Protein AF-A0A813B700-F1 (afdb_monomer_lite)

Foldseek 3Di:
DPAQDEDEDAPVCVVVVVVVLVVVLVVCVVVPHDSSSYHYPPDNDPVVVLVVLEVQVPDQEDEDDDALVVVVCSVVRHPHHYFDFRALAEEEEEFPAFDQVLVLVQLCCLCPVFPQDSLRHQEYEYEPNCCLPRVLVNVVSLVVSVAAAAEDPVNCVNDVSHHHDDPVSLQDRPSHSYHYYYYDNGLVRVLVSCVVRPSLAEYEYGHPPPVSQVVQVVRRRHLYYYYSHHSVCQACVSVVLVHFPHAGRDPPQDHGTHHPVSVDDDDDDDDDFCQQVVCCCVLQVDQAAEAAQEQDAPVDDPPLDDHSVVVQVVVCVRQPDPRYHYDPVCVVPPDRAPLVVLVVCCVVDPPFQDEAEDELVCLQVLVVGPPSLSNLQRHEYEYEYAPVRHPVSCVHPNVVVCVVQEDESNCSNCRSVDHGNHYYYDHGDHDNDDPVVVSVPDDDDDDPVVVVLVCLLVVPVQPDDDPDDGPDQDWADWDKFQCVVVDPQARIEIETEDQDLVSLLVSQVSSQVSCVVVVHDGWDKPDNVPSQWMWTCPGNYIYIYHHPVVCVVVVVCVVRPDDDPDDDDDDPDDDD

Organism: NCBI:txid1628268

Secondary structure (DSSP, 8-state):
----EE----GGGHHHHHHHHHHHHHHHHHTT--GGGEE--S---THHHHHHTT-TTT-S-B---S-HHHHHHHHHH-SS-B---S---EEEEE-TT--HHHHHHHHHHHHHS-SSSTTSEEEEEEETTTHHHHHHHHHHHHHHTT-EEEE-HHHHHH-TTSEEPPGGGGG----SSEEEEEEESSHHHHHHHHHHH--SSEEEEE-S-HHHHHHHHHH--SSEEEESS-GGG-STTTTT-S--SEEE--SSS--EEE-TTTT---------SSHHHHHHHHHHT-S-EEEE--S--TTS-STTPPPHHHHHHHHHHHT-STTEEEE-GGGGSS---HHHHHHHHHHHTTT---EEEEEHHHHHHGGGSTTHHHHHHHSEEEEE--TT-SSGGGGSHHHHHTGGGBPPGGGGGGTTTSPSS-EEEE--PPP---HHHHHHT------HHHHHHHHHHH-GGG---TTSPSPTT--EEEEEEE-TTT-SS-SEEEEEE-SSHHHHHHHHHHHHHHHHHTT--PPEEE-TTT-SEEEEEETTEEEEEE-HHHHHHH-HHHHHSPPPTT----------

InterPro domains:
  IPR000965 GPR domain [cd07079] (1-273)
  IPR004394 Protein Iojap/ribosomal silencing factor RsfS [MF_01477] (458-561)
  IPR004394 Protein Iojap/ribosomal silencing factor RsfS [TIGR00090] (474-560)
  IPR004821 Cytidyltransferase-like domain [PF01467] (278-440)
  IPR014729 Rossmann-like alpha/beta/alpha sandwich fold [G3DSA:3.40.50.620] (272-463)
  IPR015590 Aldehyde dehydrogenase domain [PF00171] (1-138)
  IPR015590 Aldehyde dehydrogenase domain [PF00171] (170-240)
  IPR016161 Aldehyde/histidinol dehydrogenase [SSF53720] (1-276)
  IPR016162 Aldehyde dehydrogenase, N-terminal [G3DSA:3.40.605.10] (1-92)
  IPR016163 Aldehyde dehydrogenase, C-terminal [G3DSA:3.40.309.10] (93-239)
  IPR020593 Gamma-glutamyl phosphate reductase GPR, conserved site [PS01223] (184-205)
  IPR043519 Nucleotidyltransferase superfamily [G3DSA:3.30.460.10] (464-564)
  IPR043519 Nucleotidyltransferase superfamily [SSF81301] (474-564)

pLDDT: mean 84.35, std 17.22, range [26.53, 98.94]

Radius of gyration: 36.02 Å; chains: 1; bounding box: 77×73×97 Å

Structure (mmCIF, N/CA/C/O backbone):
data_AF-A0A813B700-F1
#
_entry.id   AF-A0A813B700-F1
#
loop_
_atom_site.group_PDB
_atom_site.id
_atom_site.type_symbol
_atom_site.label_atom_id
_atom_site.label_alt_id
_atom_site.label_comp_id
_atom_site.label_asym_id
_atom_site.label_entity_id
_atom_site.label_seq_id
_atom_site.pdbx_PDB_ins_code
_atom_site.Cartn_x
_atom_site.Cartn_y
_atom_site.Cartn_z
_atom_site.occupancy
_atom_site.B_iso_or_equiv
_atom_site.auth_seq_id
_atom_site.auth_comp_id
_atom_site.auth_asym_id
_atom_site.auth_atom_id
_atom_site.pdbx_PDB_model_num
ATOM 1 N N . ALA A 1 1 ? 13.118 1.250 1.474 1.00 88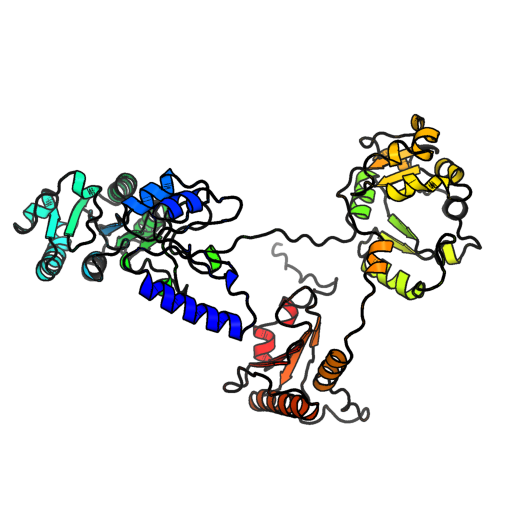.44 1 ALA A N 1
ATOM 2 C CA . ALA A 1 1 ? 12.387 1.562 0.228 1.00 88.44 1 ALA A CA 1
ATOM 3 C C . ALA A 1 1 ? 13.259 2.180 -0.878 1.00 88.44 1 ALA A C 1
ATOM 5 O O . ALA A 1 1 ? 12.871 2.088 -2.031 1.00 88.44 1 ALA A O 1
ATOM 6 N N . GLY A 1 2 ? 14.438 2.759 -0.584 1.00 91.56 2 GLY A N 1
ATOM 7 C CA . GLY A 1 2 ? 15.312 3.333 -1.626 1.00 91.56 2 GLY A CA 1
ATOM 8 C C . GLY A 1 2 ? 14.934 4.756 -2.059 1.00 91.56 2 GLY A C 1
ATOM 9 O O . GLY A 1 2 ? 15.331 5.186 -3.137 1.00 91.56 2 GLY A O 1
ATOM 10 N N . ASN A 1 3 ? 14.176 5.470 -1.224 1.00 95.44 3 ASN A N 1
ATOM 11 C CA . ASN A 1 3 ? 13.720 6.834 -1.480 1.00 95.44 3 ASN A CA 1
ATOM 12 C C . ASN A 1 3 ? 14.663 7.854 -0.834 1.00 95.44 3 ASN A C 1
ATOM 14 O O . ASN A 1 3 ? 15.160 7.621 0.270 1.00 95.44 3 ASN A O 1
ATOM 18 N N . ALA A 1 4 ? 14.849 8.999 -1.488 1.00 96.75 4 ALA A N 1
ATOM 19 C CA . ALA A 1 4 ? 15.316 10.201 -0.806 1.00 96.75 4 ALA A CA 1
ATOM 20 C C . ALA A 1 4 ? 14.161 10.807 0.010 1.00 96.75 4 ALA A C 1
ATOM 22 O O . ALA A 1 4 ? 12.994 10.618 -0.337 1.00 96.75 4 ALA A O 1
ATOM 23 N N . ALA A 1 5 ? 14.469 11.537 1.081 1.00 96.44 5 ALA A N 1
ATOM 24 C CA . ALA A 1 5 ? 13.456 12.157 1.929 1.00 96.44 5 ALA A CA 1
ATOM 25 C C . ALA A 1 5 ? 13.793 13.611 2.266 1.00 96.44 5 ALA A C 1
ATOM 27 O O . ALA A 1 5 ? 14.933 13.945 2.593 1.00 96.44 5 ALA A O 1
ATOM 28 N N . ILE A 1 6 ? 12.763 14.461 2.246 1.00 95.69 6 ILE A N 1
ATOM 29 C CA . ILE A 1 6 ? 12.810 15.812 2.805 1.00 95.69 6 ILE A CA 1
ATOM 30 C C . ILE A 1 6 ? 12.019 15.810 4.115 1.00 95.69 6 ILE A C 1
ATOM 32 O O . ILE A 1 6 ? 10.801 15.652 4.126 1.00 95.69 6 ILE A O 1
ATOM 36 N N . LEU A 1 7 ? 12.721 15.985 5.230 1.00 94.56 7 LEU A N 1
ATOM 37 C CA . LEU A 1 7 ? 12.187 15.919 6.583 1.00 94.56 7 LEU A CA 1
ATOM 38 C C . LEU A 1 7 ? 11.859 17.329 7.076 1.00 94.56 7 LEU A C 1
ATOM 40 O O . LEU A 1 7 ? 12.749 18.098 7.441 1.00 94.56 7 LEU A O 1
ATOM 44 N N . ARG A 1 8 ? 10.572 17.683 7.108 1.00 92.00 8 ARG A N 1
ATOM 45 C CA . ARG A 1 8 ? 10.095 18.947 7.685 1.00 92.00 8 ARG A CA 1
ATOM 46 C C . ARG A 1 8 ? 9.437 18.676 9.039 1.00 92.00 8 ARG A C 1
ATOM 48 O O . ARG A 1 8 ? 8.251 18.369 9.104 1.00 92.00 8 ARG A O 1
ATOM 55 N N . GLY A 1 9 ? 10.210 18.833 10.113 1.00 89.81 9 GLY A N 1
ATOM 56 C CA . GLY A 1 9 ? 9.714 18.794 11.494 1.00 89.81 9 GLY A CA 1
ATOM 57 C C . GLY A 1 9 ? 9.039 20.099 11.935 1.00 89.81 9 GLY A C 1
ATOM 58 O O . GLY A 1 9 ? 9.091 21.116 11.236 1.00 89.81 9 GLY A O 1
ATOM 59 N N . GLY A 1 10 ? 8.394 20.074 13.101 1.00 88.88 10 GLY A N 1
ATOM 60 C CA . GLY A 1 10 ? 7.894 21.282 13.752 1.00 88.88 10 GLY A CA 1
ATOM 61 C C . GLY A 1 10 ? 9.016 22.121 14.371 1.00 88.88 10 GLY A C 1
ATOM 62 O O . GLY A 1 10 ? 10.157 21.678 14.519 1.00 88.88 10 GLY A O 1
ATOM 63 N N . SER A 1 11 ? 8.706 23.374 14.700 1.00 87.69 11 SER A N 1
ATOM 64 C CA . SER A 1 11 ? 9.679 24.309 15.283 1.00 87.69 11 SER A CA 1
ATOM 65 C C . SER A 1 11 ? 10.146 23.867 16.672 1.00 87.69 11 SER A C 1
ATOM 67 O O . SER A 1 11 ? 11.300 24.070 17.031 1.00 87.69 11 SER A O 1
ATOM 69 N N . GLU A 1 12 ? 9.263 23.218 17.426 1.00 90.19 12 GLU A N 1
ATOM 70 C CA . GLU A 1 12 ? 9.504 22.686 18.765 1.00 90.19 12 GLU A CA 1
ATOM 71 C C . GLU A 1 12 ? 10.537 21.551 18.792 1.00 90.19 12 GLU A C 1
ATOM 73 O O . GLU A 1 12 ? 11.237 21.381 19.786 1.00 90.19 12 GLU A O 1
ATOM 78 N N . SER A 1 13 ? 10.690 20.809 17.689 1.00 90.25 13 SER A N 1
ATOM 79 C CA . SER A 1 13 ? 11.643 19.700 17.564 1.00 90.25 13 SER A CA 1
ATOM 80 C C . SER A 1 13 ? 12.848 20.034 16.680 1.00 90.25 13 SER A C 1
ATOM 82 O O . SER A 1 13 ? 13.604 19.135 16.303 1.00 90.25 13 SER A O 1
ATOM 84 N N . PHE A 1 14 ? 13.059 21.315 16.348 1.00 87.38 14 PHE A N 1
ATOM 85 C CA . PHE A 1 14 ? 14.067 21.746 15.375 1.00 87.38 14 PHE A CA 1
ATOM 86 C C . PHE A 1 14 ? 15.490 21.298 15.734 1.00 87.38 14 PHE A C 1
ATOM 88 O O . PHE A 1 14 ? 16.200 20.780 14.870 1.00 87.38 14 PHE A O 1
ATOM 95 N N . HIS A 1 15 ? 15.903 21.475 16.993 1.00 90.62 15 HIS A N 1
ATOM 96 C CA . HIS A 1 15 ? 17.247 21.107 17.453 1.00 90.62 15 HIS A CA 1
ATOM 97 C C . HIS A 1 15 ? 17.433 19.588 17.518 1.00 90.62 15 HIS A C 1
ATOM 99 O O . HIS A 1 15 ? 18.406 19.071 16.974 1.00 90.62 15 HIS A O 1
ATOM 105 N N . SER A 1 16 ? 16.472 18.869 18.105 1.00 94.75 16 SER A N 1
ATOM 106 C CA . SER A 1 16 ? 16.509 17.406 18.214 1.00 94.75 16 SER A CA 1
ATOM 107 C C . SER A 1 16 ? 16.535 16.735 16.840 1.00 94.75 16 SER A C 1
ATOM 109 O O . SER A 1 16 ? 17.376 15.880 16.582 1.00 94.75 16 SER A O 1
ATOM 111 N N . SER A 1 17 ? 15.665 17.172 15.926 1.00 92.44 17 SER A N 1
ATOM 112 C CA . SER A 1 17 ? 15.611 16.646 14.556 1.00 92.44 17 SER A CA 1
ATOM 113 C C . SER A 1 17 ? 16.893 16.949 13.778 1.00 92.44 17 SER A C 1
ATOM 115 O O . SER A 1 17 ? 17.328 16.123 12.983 1.00 92.44 17 SER A O 1
ATOM 117 N N . GLY A 1 18 ? 17.510 18.113 14.016 1.00 91.88 18 GLY A N 1
ATOM 118 C CA . GLY A 1 18 ? 18.811 18.462 13.443 1.00 91.88 18 GLY A CA 1
ATOM 119 C C . GLY A 1 18 ? 19.915 17.512 13.905 1.00 91.88 18 GLY A C 1
ATOM 120 O O . GLY A 1 18 ? 20.585 16.915 13.073 1.00 91.88 18 GLY A O 1
ATOM 121 N N . ALA A 1 19 ? 20.034 17.283 15.215 1.00 95.38 19 ALA A N 1
ATOM 122 C CA . ALA A 1 19 ? 21.036 16.369 15.765 1.00 95.38 19 ALA A CA 1
ATOM 123 C C . ALA A 1 19 ? 20.861 14.919 15.268 1.00 95.38 19 ALA A C 1
ATOM 125 O O . ALA A 1 19 ? 21.845 14.227 15.003 1.00 95.38 19 ALA A O 1
ATOM 126 N N . ILE A 1 20 ? 19.612 14.461 15.113 1.00 96.25 20 ILE A N 1
ATOM 127 C CA . ILE A 1 20 ? 19.309 13.146 14.531 1.00 96.25 20 ILE A CA 1
ATOM 128 C C . ILE A 1 20 ? 19.731 13.100 13.059 1.00 96.25 20 ILE A C 1
ATOM 130 O O . ILE A 1 20 ? 20.364 12.132 12.643 1.00 96.25 20 ILE A O 1
ATOM 134 N N . LEU A 1 21 ? 19.423 14.139 12.276 1.00 95.81 21 LEU A N 1
ATOM 135 C CA . LEU A 1 21 ? 19.822 14.214 10.871 1.00 95.81 21 LEU A CA 1
ATOM 136 C C . LEU A 1 21 ? 21.348 14.181 10.712 1.00 95.81 21 LEU A C 1
ATOM 138 O O . LEU A 1 21 ? 21.843 13.408 9.897 1.00 95.81 21 LEU A O 1
ATOM 142 N N . ASP A 1 22 ? 22.087 14.919 11.542 1.00 95.81 22 ASP A N 1
ATOM 143 C CA . ASP A 1 22 ? 23.555 14.914 11.530 1.00 95.81 22 ASP A CA 1
ATOM 144 C C . ASP A 1 22 ? 24.121 13.511 11.822 1.00 95.81 22 ASP A C 1
ATOM 146 O O . ASP A 1 22 ? 25.111 13.081 11.224 1.00 95.81 22 ASP A O 1
ATOM 150 N N . ALA A 1 23 ? 23.497 12.763 12.739 1.00 97.56 23 ALA A N 1
ATOM 151 C CA . ALA A 1 23 ? 23.875 11.379 13.019 1.00 97.56 23 ALA A CA 1
ATOM 152 C C . ALA A 1 23 ? 23.571 10.446 11.834 1.00 97.56 23 ALA A C 1
ATOM 154 O O . ALA A 1 23 ? 24.395 9.595 11.494 1.00 97.56 23 ALA A O 1
ATOM 155 N N . LEU A 1 24 ? 22.424 10.630 11.172 1.00 97.44 24 LEU A N 1
ATOM 156 C CA . LEU A 1 24 ? 22.057 9.875 9.972 1.00 97.44 24 LEU A CA 1
ATOM 157 C C . LEU A 1 24 ? 23.016 10.162 8.808 1.00 97.44 24 LEU A C 1
ATOM 159 O O . LEU A 1 24 ? 23.445 9.226 8.137 1.00 97.44 24 LEU A O 1
ATOM 163 N N . HIS A 1 25 ? 23.416 11.420 8.602 1.00 97.69 25 HIS A N 1
ATOM 164 C CA . HIS A 1 25 ? 24.399 11.809 7.583 1.00 97.69 25 HIS A CA 1
ATOM 165 C C . HIS A 1 25 ? 25.757 11.142 7.791 1.00 97.69 25 HIS A C 1
ATOM 167 O O . HIS A 1 25 ? 26.323 10.620 6.833 1.00 97.69 25 HIS A O 1
ATOM 173 N N . LYS A 1 26 ? 26.241 11.043 9.037 1.00 97.62 26 LYS A N 1
ATOM 174 C CA . LYS A 1 26 ? 27.459 10.268 9.348 1.00 97.62 26 LYS A CA 1
ATOM 175 C C . LYS A 1 26 ? 27.325 8.801 8.931 1.00 97.62 26 LYS A C 1
ATOM 177 O O . LYS A 1 26 ? 28.268 8.235 8.381 1.00 97.62 26 LYS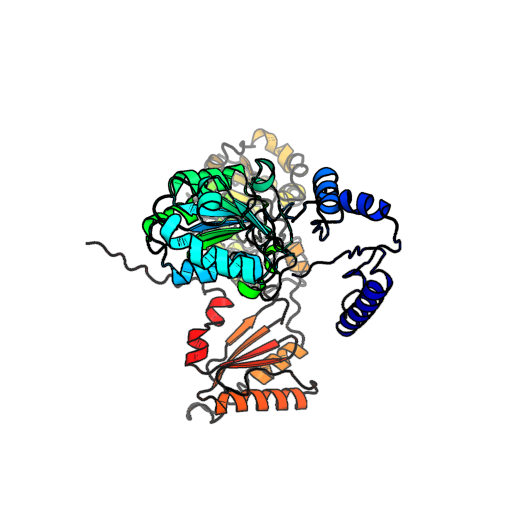 A O 1
ATOM 182 N N . GLY A 1 27 ? 26.157 8.200 9.167 1.00 97.31 27 GLY A N 1
ATOM 183 C CA . GLY A 1 27 ? 25.850 6.838 8.728 1.00 97.31 27 GLY A CA 1
ATOM 184 C C . GLY A 1 27 ? 25.865 6.689 7.204 1.00 97.31 27 GLY A C 1
ATOM 185 O O . GLY A 1 27 ? 26.484 5.758 6.696 1.00 97.31 27 GLY A O 1
ATOM 186 N N . LEU A 1 28 ? 25.248 7.626 6.472 1.00 96.38 28 LEU A N 1
ATOM 187 C CA . LEU A 1 28 ? 25.259 7.645 5.002 1.00 96.38 28 LEU A CA 1
ATOM 188 C C . LEU A 1 28 ? 26.681 7.776 4.443 1.00 96.38 28 LEU A C 1
ATOM 190 O O . LEU A 1 28 ? 27.064 7.012 3.556 1.00 96.38 28 LEU A O 1
ATOM 194 N N . ALA A 1 29 ? 27.481 8.689 4.999 1.00 96.75 29 ALA A N 1
ATOM 195 C CA . ALA A 1 29 ? 28.862 8.906 4.582 1.00 96.75 29 ALA A CA 1
ATOM 196 C C . ALA A 1 29 ? 29.730 7.650 4.777 1.00 96.75 29 ALA A C 1
ATOM 198 O O . ALA A 1 29 ? 30.531 7.317 3.905 1.00 96.75 29 ALA A O 1
ATOM 199 N N . ALA A 1 30 ? 29.532 6.910 5.875 1.00 97.50 30 ALA A N 1
ATOM 200 C CA . ALA A 1 30 ? 30.276 5.683 6.165 1.00 97.50 30 ALA A CA 1
ATOM 201 C C . ALA A 1 30 ? 30.061 4.567 5.123 1.00 97.50 30 ALA A C 1
ATOM 203 O O . ALA A 1 30 ? 30.929 3.712 4.959 1.00 97.50 30 ALA A O 1
ATOM 204 N N . VAL A 1 31 ? 28.933 4.588 4.405 1.00 96.25 31 VAL A N 1
ATOM 205 C CA . VAL A 1 31 ? 28.602 3.628 3.336 1.00 96.25 31 VAL A CA 1
ATOM 206 C C . VAL A 1 31 ? 28.669 4.244 1.932 1.00 96.25 31 VAL A C 1
ATOM 208 O O . VAL A 1 31 ? 28.225 3.631 0.964 1.00 96.25 31 VAL A O 1
ATOM 211 N N . GLY A 1 32 ? 29.220 5.457 1.801 1.00 95.75 32 GLY A N 1
ATOM 212 C CA . GLY A 1 32 ? 29.402 6.136 0.515 1.00 95.75 32 GLY A CA 1
ATOM 213 C C . GLY A 1 32 ? 28.110 6.640 -0.139 1.00 95.75 32 GLY A C 1
ATOM 214 O O . GLY A 1 32 ? 28.092 6.860 -1.351 1.00 95.75 32 GLY A O 1
ATOM 215 N N . LEU A 1 33 ? 27.029 6.823 0.627 1.00 95.38 33 LEU A N 1
ATOM 216 C CA . LEU A 1 33 ? 25.785 7.406 0.126 1.00 95.38 33 LEU A CA 1
ATOM 217 C C . LEU A 1 33 ? 25.801 8.941 0.238 1.00 95.38 33 LEU A C 1
ATOM 219 O O . LEU A 1 33 ? 26.324 9.475 1.218 1.00 95.38 33 LEU A O 1
ATOM 223 N N . PRO A 1 34 ? 25.205 9.671 -0.726 1.00 95.75 34 PRO A N 1
ATOM 224 C CA . PRO A 1 34 ? 25.116 11.126 -0.654 1.00 95.75 34 PRO A CA 1
ATOM 225 C C . PRO A 1 34 ? 24.305 11.600 0.557 1.00 95.75 34 PRO A C 1
ATOM 227 O O . PRO A 1 34 ? 23.195 11.124 0.792 1.00 95.75 34 PRO A O 1
ATOM 230 N N . GLU A 1 35 ? 24.789 12.621 1.267 1.00 93.88 35 GLU A N 1
ATOM 231 C CA . GLU A 1 35 ? 24.026 13.276 2.346 1.00 93.88 35 GLU A CA 1
ATOM 232 C C . GLU A 1 35 ? 22.690 13.846 1.842 1.00 93.88 35 GLU A C 1
ATOM 234 O O . GLU A 1 35 ? 21.697 13.864 2.566 1.00 93.88 35 GLU A O 1
ATOM 239 N N . THR A 1 36 ? 22.626 14.223 0.559 1.00 95.06 36 THR A N 1
ATOM 240 C CA . THR A 1 36 ? 21.415 14.720 -0.112 1.00 95.06 36 THR A CA 1
ATOM 241 C C . THR A 1 36 ? 20.280 13.695 -0.200 1.00 95.06 36 THR A C 1
ATOM 243 O O . THR A 1 36 ? 19.157 14.074 -0.540 1.00 95.06 36 THR A O 1
ATOM 246 N N . CYS A 1 37 ? 20.519 12.423 0.144 1.00 95.88 37 CYS A N 1
ATOM 247 C CA . CYS A 1 37 ? 19.457 11.435 0.334 1.00 95.88 37 CYS A CA 1
ATOM 248 C C . CYS A 1 37 ? 18.497 11.819 1.470 1.00 95.88 37 CYS A C 1
ATOM 250 O O . CYS A 1 37 ? 17.321 11.467 1.400 1.00 95.88 37 CYS A O 1
ATOM 252 N N . LEU A 1 38 ? 18.969 12.541 2.491 1.00 96.69 38 LEU A N 1
ATOM 253 C CA . LEU A 1 38 ? 18.146 13.043 3.589 1.00 96.69 38 LEU A CA 1
ATOM 254 C C . LEU A 1 38 ? 18.354 14.544 3.731 1.00 96.69 38 LEU A C 1
ATOM 256 O O . LEU A 1 38 ? 19.437 15.007 4.073 1.00 96.69 38 LEU A O 1
ATOM 260 N N . GLN A 1 39 ? 17.310 15.321 3.484 1.00 94.81 39 GLN A N 1
ATOM 261 C CA . GLN A 1 39 ? 17.382 16.777 3.531 1.00 94.81 39 GLN A CA 1
ATOM 262 C C . GLN A 1 39 ? 16.384 17.327 4.537 1.00 94.81 39 GLN A C 1
ATOM 264 O O . GLN A 1 39 ? 15.328 16.751 4.773 1.00 94.81 39 GLN A O 1
ATOM 269 N N . ARG A 1 40 ? 16.697 18.486 5.104 1.00 92.12 40 ARG A N 1
ATOM 270 C CA . ARG A 1 40 ? 15.773 19.272 5.919 1.00 92.12 40 ARG A CA 1
ATOM 271 C C . ARG A 1 40 ? 15.742 20.686 5.353 1.00 92.12 40 ARG A C 1
ATOM 273 O O . ARG A 1 40 ? 16.816 21.229 5.094 1.00 92.12 40 ARG A O 1
ATOM 280 N N . PRO A 1 41 ? 14.562 21.304 5.174 1.00 89.75 41 PRO A N 1
ATOM 281 C CA . PRO A 1 41 ? 14.494 22.704 4.779 1.00 89.75 41 PRO A CA 1
ATOM 282 C C . PRO A 1 41 ? 15.321 23.578 5.742 1.00 89.75 41 PRO A C 1
ATOM 284 O O . PRO A 1 41 ? 15.193 23.417 6.957 1.00 89.75 41 PRO A O 1
ATOM 287 N N . PRO A 1 42 ? 16.150 24.516 5.249 1.00 82.75 42 PRO A N 1
ATOM 288 C CA . PRO A 1 42 ? 17.051 25.315 6.088 1.00 82.75 42 PRO A CA 1
ATOM 289 C C . PRO A 1 42 ? 16.330 26.419 6.885 1.00 82.75 42 PRO A C 1
ATOM 291 O O . PRO A 1 42 ? 16.968 27.318 7.423 1.00 82.75 42 PRO A O 1
ATOM 294 N N . VAL A 1 43 ? 14.997 26.376 6.949 1.00 84.44 43 VAL A N 1
ATOM 295 C CA . VAL A 1 43 ? 14.136 27.385 7.570 1.00 84.44 43 VAL A CA 1
ATOM 296 C C . VAL A 1 43 ? 13.082 26.717 8.448 1.00 84.44 43 VAL A C 1
ATOM 298 O O . VAL A 1 43 ? 12.629 25.608 8.168 1.00 84.44 43 VAL A O 1
ATOM 301 N N . THR A 1 44 ? 12.654 27.414 9.498 1.00 85.31 44 THR A N 1
ATOM 302 C CA . THR A 1 44 ? 11.541 26.997 10.370 1.00 85.31 44 THR A CA 1
ATOM 303 C C . THR A 1 44 ? 10.187 27.544 9.916 1.00 85.31 44 THR A C 1
ATOM 305 O O . THR A 1 44 ? 9.148 27.092 10.407 1.00 85.31 44 THR A O 1
ATOM 308 N N . ASP A 1 45 ? 10.183 28.487 8.968 1.00 87.31 45 ASP A N 1
ATOM 309 C CA . ASP A 1 45 ? 8.982 29.154 8.470 1.00 87.31 45 ASP A CA 1
ATOM 310 C C . ASP A 1 45 ? 7.945 28.141 7.947 1.00 87.31 45 ASP A C 1
ATOM 312 O O . ASP A 1 45 ? 8.249 27.201 7.205 1.00 87.31 45 ASP A O 1
ATOM 316 N N . ARG A 1 46 ? 6.680 28.343 8.329 1.00 84.00 46 ARG A N 1
ATOM 317 C CA . ARG A 1 46 ? 5.538 27.553 7.854 1.00 84.00 46 ARG A CA 1
ATOM 318 C C . ARG A 1 46 ? 5.297 27.724 6.352 1.00 84.00 46 ARG A C 1
ATOM 320 O O . ARG A 1 46 ? 4.692 26.831 5.756 1.00 84.00 46 ARG A O 1
ATOM 327 N N . ALA A 1 47 ? 5.783 28.803 5.735 1.00 87.56 47 ALA A N 1
ATOM 328 C CA . ALA A 1 47 ? 5.743 29.008 4.289 1.00 87.56 47 ALA A CA 1
ATOM 329 C C . ALA A 1 47 ? 6.430 27.866 3.520 1.00 87.56 47 ALA A C 1
ATOM 331 O O . ALA A 1 47 ? 5.948 27.465 2.460 1.00 87.56 47 ALA A O 1
ATOM 332 N N . ALA A 1 48 ? 7.478 27.255 4.092 1.00 89.50 48 ALA A N 1
ATOM 333 C CA . ALA A 1 48 ? 8.176 26.121 3.485 1.00 89.50 48 ALA A CA 1
ATOM 334 C C . ALA A 1 48 ? 7.248 24.926 3.206 1.00 89.50 48 ALA A C 1
ATOM 336 O O . ALA A 1 48 ? 7.399 24.264 2.183 1.00 89.50 48 ALA A O 1
ATOM 337 N N . VAL A 1 49 ? 6.246 24.684 4.063 1.00 90.44 49 VAL A N 1
ATOM 338 C CA . VAL A 1 49 ? 5.239 23.633 3.832 1.00 90.44 49 VAL A CA 1
ATOM 339 C C . VAL A 1 49 ? 4.464 23.921 2.548 1.00 90.44 49 VAL A C 1
ATOM 341 O O . VAL A 1 49 ? 4.341 23.047 1.701 1.00 90.44 49 VAL A O 1
ATOM 344 N N . GLY A 1 50 ? 4.017 25.165 2.353 1.00 91.44 50 GLY A N 1
ATOM 345 C CA . GLY A 1 50 ? 3.282 25.565 1.150 1.00 91.44 50 GLY A CA 1
ATOM 346 C C . GLY A 1 50 ? 4.096 25.426 -0.140 1.00 91.44 50 GLY A C 1
ATOM 347 O O . GLY A 1 50 ? 3.520 25.169 -1.196 1.00 91.44 50 GLY A O 1
ATOM 348 N N . HIS A 1 51 ? 5.422 25.567 -0.072 1.00 92.81 51 HIS A N 1
ATOM 349 C CA . HIS A 1 51 ? 6.294 25.273 -1.209 1.00 92.81 51 HIS A CA 1
ATOM 350 C C . HIS A 1 51 ? 6.357 23.769 -1.485 1.00 92.81 51 HIS A C 1
ATOM 352 O O . HIS A 1 51 ? 6.059 23.360 -2.603 1.00 92.81 51 HIS A O 1
ATOM 358 N N . LEU A 1 52 ? 6.652 22.948 -0.468 1.00 94.06 52 LEU A N 1
ATOM 359 C CA . LEU A 1 52 ? 6.750 21.487 -0.609 1.00 94.06 52 LEU A CA 1
ATOM 360 C C . LEU A 1 52 ? 5.477 20.881 -1.208 1.00 94.06 52 LEU A C 1
ATOM 362 O O . LEU A 1 52 ? 5.557 20.070 -2.124 1.00 94.06 52 LEU A O 1
ATOM 366 N N . LEU A 1 53 ? 4.305 21.343 -0.767 1.00 94.69 53 LEU A N 1
ATOM 367 C CA . LEU A 1 53 ? 3.006 20.866 -1.251 1.00 94.69 53 LEU A CA 1
ATOM 368 C C . LEU A 1 53 ? 2.789 21.051 -2.762 1.00 94.69 53 LEU A C 1
ATOM 370 O O . LEU A 1 53 ? 1.955 20.355 -3.338 1.00 94.69 53 LEU A O 1
ATOM 374 N N . ARG A 1 54 ? 3.536 21.957 -3.410 1.00 94.56 54 ARG A N 1
ATOM 375 C CA . ARG A 1 54 ? 3.403 22.286 -4.840 1.00 94.56 54 ARG A CA 1
ATOM 376 C C . ARG A 1 54 ? 4.546 21.749 -5.711 1.00 94.56 54 ARG A C 1
ATOM 378 O O . ARG A 1 54 ? 4.485 21.855 -6.936 1.00 94.56 54 ARG A O 1
ATOM 385 N N . MET A 1 55 ? 5.574 21.144 -5.111 1.00 94.25 55 MET A N 1
ATOM 386 C CA . MET A 1 55 ? 6.791 20.669 -5.790 1.00 94.25 55 MET A CA 1
ATOM 387 C C . MET A 1 55 ? 6.612 19.310 -6.496 1.00 94.25 55 MET A C 1
ATOM 389 O O . MET A 1 55 ? 7.478 18.449 -6.411 1.00 94.25 55 MET A O 1
ATOM 393 N N . HIS A 1 56 ? 5.510 19.104 -7.218 1.00 91.62 56 HIS A N 1
ATOM 394 C CA . HIS A 1 56 ? 5.187 17.840 -7.907 1.00 91.62 56 HIS A CA 1
ATOM 395 C C . HIS A 1 56 ? 6.184 17.421 -9.003 1.00 91.62 56 HIS A C 1
ATOM 397 O O . HIS A 1 56 ? 6.197 16.264 -9.405 1.00 91.62 56 HIS A O 1
ATOM 403 N N . GLU A 1 57 ? 7.046 18.329 -9.472 1.00 93.50 57 GLU A N 1
ATOM 404 C CA . GLU A 1 57 ? 8.158 17.996 -10.377 1.00 93.50 57 GLU A CA 1
ATOM 405 C C . GLU A 1 57 ? 9.365 17.364 -9.655 1.00 93.50 57 GLU A C 1
ATOM 407 O O . GLU A 1 57 ? 10.278 16.847 -10.300 1.00 93.50 57 GLU A O 1
ATOM 412 N N . HIS A 1 58 ? 9.409 17.439 -8.321 1.00 94.19 58 HIS A N 1
ATOM 413 C CA . HIS A 1 58 ? 10.552 17.018 -7.501 1.00 94.19 58 HIS A CA 1
ATOM 414 C C . HIS A 1 58 ? 10.179 16.058 -6.368 1.00 94.19 58 HIS A C 1
ATOM 416 O O . HIS A 1 58 ? 11.051 15.357 -5.860 1.00 94.19 58 HIS A O 1
ATOM 422 N N . LEU A 1 59 ? 8.916 16.059 -5.944 1.00 95.00 59 LEU A N 1
ATOM 423 C CA . LEU A 1 59 ? 8.386 15.209 -4.890 1.00 95.00 59 LEU A CA 1
ATOM 424 C C . LEU A 1 59 ? 7.306 14.304 -5.466 1.00 95.00 59 LEU A C 1
ATOM 426 O O . LEU A 1 59 ? 6.315 14.785 -6.011 1.00 95.00 59 LEU A O 1
ATOM 430 N N . ASP A 1 60 ? 7.491 13.000 -5.282 1.00 94.88 60 ASP A N 1
ATOM 431 C CA . ASP A 1 60 ? 6.528 11.986 -5.712 1.00 94.88 60 ASP A CA 1
ATOM 432 C C . ASP A 1 60 ? 5.412 11.761 -4.679 1.00 94.88 60 ASP A C 1
ATOM 434 O O . ASP A 1 60 ? 4.316 11.328 -5.030 1.00 94.88 60 ASP A O 1
ATOM 438 N N . LEU A 1 61 ? 5.692 12.025 -3.397 1.00 95.25 61 LEU A N 1
ATOM 439 C CA . LEU A 1 61 ? 4.800 11.698 -2.288 1.00 95.25 61 LEU A CA 1
ATOM 440 C C . LEU A 1 61 ? 5.034 12.603 -1.070 1.00 95.25 61 LEU A C 1
ATOM 442 O O . LEU A 1 61 ? 6.175 12.878 -0.697 1.00 95.25 61 LEU A O 1
ATOM 446 N N . ILE A 1 62 ? 3.946 13.002 -0.407 1.00 95.25 62 ILE A N 1
ATOM 447 C CA . ILE A 1 62 ? 3.948 13.667 0.902 1.00 95.25 62 ILE A CA 1
ATOM 448 C C . ILE A 1 62 ? 3.197 12.808 1.922 1.00 95.25 62 ILE A C 1
ATOM 450 O O . ILE A 1 62 ? 2.115 12.291 1.650 1.00 95.25 62 ILE A O 1
ATOM 454 N N . ILE A 1 63 ? 3.766 12.688 3.122 1.00 95.12 63 ILE A N 1
ATOM 455 C CA . ILE A 1 63 ? 3.171 11.956 4.245 1.00 95.12 63 ILE A CA 1
ATOM 456 C C . ILE A 1 63 ? 3.094 12.908 5.442 1.00 95.12 63 ILE A C 1
ATOM 458 O O . ILE A 1 63 ? 4.092 13.092 6.146 1.00 95.12 63 ILE A O 1
ATOM 462 N N . PRO A 1 64 ? 1.954 13.588 5.658 1.00 93.56 64 PRO A N 1
ATOM 463 C CA . PRO A 1 64 ? 1.795 14.466 6.801 1.00 93.56 64 PRO A CA 1
ATOM 464 C C . PRO A 1 64 ? 1.623 13.641 8.078 1.00 93.56 64 PRO A C 1
ATOM 466 O O . PRO A 1 64 ? 0.847 12.689 8.130 1.00 93.56 64 PRO A O 1
ATOM 469 N N . ARG A 1 65 ? 2.328 14.039 9.138 1.00 90.94 65 ARG A N 1
ATOM 470 C CA . ARG A 1 65 ? 2.136 13.515 10.494 1.00 90.94 65 ARG A CA 1
ATOM 471 C C . ARG A 1 65 ? 1.970 14.693 11.442 1.00 90.94 65 ARG A C 1
ATOM 473 O O . ARG A 1 65 ? 2.831 15.570 11.498 1.00 90.94 65 ARG A O 1
ATOM 480 N N . GLY A 1 66 ? 0.847 14.738 12.147 1.00 86.62 66 GLY A N 1
ATOM 481 C CA . GLY A 1 66 ? 0.498 15.833 13.045 1.00 86.62 66 GLY A CA 1
ATOM 482 C C . GLY A 1 66 ? -1.004 15.904 13.289 1.00 86.62 66 GLY A C 1
ATOM 483 O O . GLY A 1 66 ? -1.736 14.996 12.916 1.00 86.62 66 GLY A O 1
ATOM 484 N N . GLY A 1 67 ? -1.455 16.985 13.922 1.00 85.75 67 GLY A N 1
ATOM 485 C CA . GLY A 1 67 ? -2.874 17.180 14.217 1.00 85.75 67 GLY A CA 1
ATOM 486 C C . GLY A 1 67 ? -3.723 17.462 12.974 1.00 85.75 67 GLY A C 1
ATOM 487 O O . GLY A 1 67 ? -3.211 17.902 11.939 1.00 85.75 67 GLY A O 1
ATOM 488 N N . ARG A 1 68 ? -5.039 17.290 13.132 1.00 86.12 68 ARG A N 1
ATOM 489 C CA . ARG A 1 68 ? -6.069 17.445 12.095 1.00 86.12 68 ARG A CA 1
ATOM 490 C C . ARG A 1 68 ? -5.869 18.667 11.193 1.00 86.12 68 ARG A C 1
ATOM 492 O O . ARG A 1 68 ? -5.785 18.518 9.981 1.00 86.12 68 ARG A O 1
ATOM 499 N N . GLY A 1 69 ? -5.677 19.860 11.763 1.00 89.19 69 GLY A N 1
ATOM 500 C CA . GLY A 1 69 ? -5.544 21.093 10.972 1.00 89.19 69 GLY A CA 1
ATOM 501 C C . GLY A 1 69 ? -4.335 21.127 10.022 1.00 89.19 69 GLY A C 1
ATOM 502 O O . GLY A 1 69 ? -4.384 21.783 8.983 1.00 89.19 69 GLY A O 1
ATOM 503 N N . LEU A 1 70 ? -3.243 20.409 10.331 1.00 89.56 70 LEU A N 1
ATOM 504 C CA . LEU A 1 70 ? -2.130 20.251 9.387 1.00 89.56 70 LEU A CA 1
ATOM 505 C C . LEU A 1 70 ? -2.529 19.325 8.237 1.00 89.56 70 LEU A C 1
ATOM 507 O O . LEU A 1 70 ? -2.235 19.631 7.084 1.00 89.56 70 LEU A O 1
ATOM 511 N N . ILE A 1 71 ? -3.175 18.204 8.556 1.00 91.06 71 ILE A N 1
ATOM 512 C CA . ILE A 1 71 ? -3.577 17.197 7.573 1.00 91.06 71 ILE A CA 1
ATOM 513 C C . ILE A 1 71 ? -4.626 17.778 6.620 1.00 91.06 71 ILE A C 1
ATOM 515 O O . ILE A 1 71 ? -4.436 17.685 5.410 1.00 91.06 71 ILE A O 1
ATOM 519 N N . GLU A 1 72 ? -5.650 18.469 7.132 1.00 91.31 72 GLU A N 1
ATOM 520 C CA . GLU A 1 72 ? -6.662 19.165 6.320 1.00 91.31 72 GLU A CA 1
ATOM 521 C C . GLU A 1 72 ? -6.014 20.128 5.331 1.00 91.31 72 GLU A C 1
ATOM 523 O O . GLU A 1 72 ? -6.294 20.087 4.133 1.00 91.31 72 GLU A O 1
ATOM 528 N N . ARG A 1 73 ? -5.089 20.958 5.821 1.00 91.50 73 ARG A N 1
ATOM 529 C CA . ARG A 1 73 ? -4.362 21.906 4.982 1.00 91.50 73 ARG A CA 1
ATOM 530 C C . ARG A 1 73 ? -3.576 21.200 3.878 1.00 91.50 73 ARG A C 1
ATOM 532 O O . ARG A 1 73 ? -3.605 21.634 2.731 1.00 91.50 73 ARG A O 1
ATOM 539 N N . VAL A 1 74 ? -2.865 20.123 4.215 1.00 92.00 74 VAL A N 1
ATOM 540 C CA . VAL A 1 74 ? -2.084 19.339 3.247 1.00 92.00 74 VAL A CA 1
ATOM 541 C C . VAL A 1 74 ? -3.000 18.714 2.198 1.00 92.00 74 VAL A C 1
ATOM 543 O O . VAL A 1 74 ? -2.719 18.843 1.013 1.00 92.00 74 VAL A O 1
ATOM 546 N N . MET A 1 75 ? -4.114 18.107 2.608 1.00 88.69 75 MET A N 1
ATOM 547 C CA . MET A 1 75 ? -5.079 17.498 1.689 1.00 88.69 75 MET A CA 1
ATOM 548 C C . MET A 1 75 ? -5.744 18.522 0.758 1.00 88.69 75 MET A C 1
ATOM 550 O O . MET A 1 75 ? -6.044 18.190 -0.384 1.00 88.69 75 MET A O 1
ATOM 554 N N . GLN A 1 76 ? -5.966 19.755 1.222 1.00 91.56 76 GLN A N 1
ATOM 555 C CA . GLN A 1 76 ? -6.588 20.820 0.427 1.00 91.56 76 GLN A CA 1
ATOM 556 C C . GLN A 1 76 ? -5.614 21.513 -0.534 1.00 91.56 76 GLN A C 1
ATOM 558 O O . GLN A 1 76 ? -6.003 21.891 -1.637 1.00 91.56 76 GLN A O 1
ATOM 563 N N . GLU A 1 77 ? -4.364 21.733 -0.117 1.00 93.44 77 GLU A N 1
ATOM 564 C CA . GLU A 1 77 ? -3.403 22.548 -0.873 1.00 93.44 77 GLU A CA 1
ATOM 565 C C . GLU A 1 77 ? -2.424 21.736 -1.741 1.00 93.44 77 GLU A C 1
ATOM 567 O O . GLU A 1 77 ? -1.793 22.319 -2.630 1.00 93.44 77 GLU A O 1
ATOM 572 N N . ALA A 1 78 ? -2.230 20.438 -1.477 1.00 93.69 78 ALA A N 1
ATOM 573 C CA . ALA A 1 78 ? -1.203 19.646 -2.154 1.00 93.69 78 ALA A CA 1
ATOM 574 C C . ALA A 1 78 ? -1.534 19.357 -3.622 1.00 93.69 78 ALA A C 1
ATOM 576 O O . ALA A 1 78 ? -2.588 18.821 -3.952 1.00 93.69 78 ALA A O 1
ATOM 577 N N . SER A 1 79 ? -0.570 19.632 -4.504 1.00 93.38 79 SER A N 1
ATOM 578 C CA . SER A 1 79 ? -0.547 19.085 -5.865 1.00 93.38 79 SER A CA 1
ATOM 579 C C . SER A 1 79 ? 0.259 17.785 -5.952 1.00 93.38 79 SER A C 1
ATOM 581 O O . SER A 1 79 ? 0.128 17.040 -6.919 1.00 93.38 79 SER A O 1
ATOM 583 N N . VAL A 1 80 ? 1.133 17.535 -4.972 1.00 93.62 80 VAL A N 1
ATOM 584 C CA . VAL A 1 80 ? 1.870 16.274 -4.808 1.00 93.62 80 VAL A CA 1
ATOM 585 C C . VAL A 1 80 ? 0.921 15.214 -4.228 1.00 93.62 80 VAL A C 1
ATOM 587 O O . VAL A 1 80 ? 0.139 15.560 -3.342 1.00 93.62 80 VAL A O 1
ATOM 590 N N . PRO A 1 81 ? 0.977 13.938 -4.659 1.00 92.81 81 PRO A N 1
ATOM 591 C CA . PRO A 1 81 ? 0.213 12.862 -4.028 1.00 92.81 81 PRO A CA 1
ATOM 592 C C . PRO A 1 81 ? 0.440 12.782 -2.511 1.00 92.81 81 PRO A C 1
ATOM 594 O O . PRO A 1 81 ? 1.560 12.961 -2.030 1.00 92.81 81 PRO A O 1
ATOM 597 N N . VAL A 1 82 ? -0.623 12.491 -1.756 1.00 92.56 82 VAL A N 1
ATOM 598 C CA . VAL A 1 82 ? -0.598 12.439 -0.287 1.00 92.56 82 VAL A CA 1
ATOM 599 C C . VAL A 1 82 ? -1.065 11.072 0.204 1.00 92.56 82 VAL A C 1
ATOM 601 O O . VAL A 1 82 ? -2.136 10.614 -0.189 1.00 92.56 82 VAL A O 1
ATOM 604 N N . LEU A 1 83 ? -0.298 10.456 1.107 1.00 93.56 83 LEU A N 1
ATOM 605 C CA . LEU A 1 83 ? -0.770 9.340 1.933 1.00 93.56 83 LEU A CA 1
ATOM 606 C C . LEU A 1 83 ? -1.034 9.847 3.348 1.00 93.56 83 LEU A C 1
ATOM 608 O O . LEU A 1 83 ? -0.111 10.261 4.048 1.00 93.56 83 LEU A O 1
ATOM 612 N N . ALA A 1 84 ? -2.301 9.826 3.752 1.00 91.06 84 ALA A N 1
ATOM 613 C CA . ALA A 1 84 ? -2.747 10.263 5.067 1.00 91.06 84 ALA A CA 1
ATOM 614 C C . ALA A 1 84 ? -4.055 9.566 5.467 1.00 91.06 84 ALA A C 1
ATOM 616 O O . ALA A 1 84 ? -4.697 8.894 4.651 1.00 91.06 84 ALA A O 1
ATOM 617 N N . HIS A 1 85 ? -4.450 9.792 6.714 1.00 89.19 85 HIS A N 1
ATOM 618 C CA . HIS A 1 85 ? -5.813 9.661 7.212 1.00 89.19 85 HIS A CA 1
ATOM 619 C C . HIS A 1 85 ? -6.173 10.981 7.903 1.00 89.19 85 HIS A C 1
ATOM 621 O O . HIS A 1 85 ? -5.291 11.623 8.474 1.00 89.19 85 HIS A O 1
ATOM 627 N N . LEU A 1 86 ? -7.433 11.410 7.808 1.00 83.62 86 LEU A N 1
ATOM 628 C CA . LEU A 1 86 ? -7.871 12.654 8.443 1.00 83.62 86 LEU A CA 1
ATOM 629 C C . LEU A 1 86 ? -8.180 12.436 9.927 1.00 83.62 86 LEU A C 1
ATOM 631 O O . LEU A 1 86 ? -7.613 13.132 10.763 1.00 83.62 86 LEU A O 1
ATOM 635 N N . ASP A 1 87 ? -9.005 11.427 10.211 1.00 87.56 87 ASP A N 1
ATOM 636 C CA . ASP A 1 87 ? -9.508 11.097 11.546 1.00 87.56 87 ASP A CA 1
ATOM 637 C C . ASP A 1 87 ? -9.470 9.581 11.784 1.00 87.56 87 ASP A C 1
ATOM 639 O O . ASP A 1 87 ? -9.428 8.778 10.841 1.00 87.56 87 ASP A O 1
ATOM 643 N N . GLY A 1 88 ? -9.515 9.196 13.052 1.00 93.12 88 GLY A N 1
ATOM 644 C CA . GLY A 1 88 ? -9.561 7.826 13.562 1.00 93.12 88 GLY A CA 1
ATOM 645 C C . GLY A 1 88 ? -10.868 7.458 14.270 1.00 93.12 88 GLY A C 1
ATOM 646 O O . GLY A 1 88 ? -10.825 6.835 15.326 1.00 93.12 88 GLY A O 1
ATOM 647 N N . ASN A 1 89 ? -12.033 7.834 13.727 1.00 97.44 89 ASN A N 1
ATOM 648 C CA . ASN A 1 89 ? -13.334 7.474 14.306 1.00 97.44 89 ASN A CA 1
ATOM 649 C C . ASN A 1 89 ? -13.659 5.987 14.061 1.00 97.44 89 ASN A C 1
ATOM 651 O O . ASN A 1 89 ? -14.310 5.628 13.074 1.00 97.44 89 ASN A O 1
ATOM 655 N N . CYS A 1 90 ? -13.124 5.133 14.934 1.00 98.62 90 CYS A N 1
ATOM 656 C CA . CYS A 1 90 ? -13.181 3.676 14.842 1.00 98.62 90 CYS A CA 1
ATOM 657 C C . CYS A 1 90 ? -14.347 3.091 15.652 1.00 98.62 90 CYS A C 1
ATOM 659 O O . CYS A 1 90 ? -14.628 3.550 16.765 1.00 98.62 90 CYS A O 1
ATOM 661 N N . HIS A 1 91 ? -14.948 2.010 15.154 1.00 98.88 91 HIS A N 1
ATOM 662 C CA . HIS A 1 91 ? -16.057 1.319 15.810 1.00 98.88 91 HIS A CA 1
ATOM 663 C C . HIS A 1 91 ? -15.699 -0.107 16.225 1.00 98.88 91 HIS A C 1
ATOM 665 O O . HIS A 1 91 ? -14.982 -0.824 15.529 1.00 98.88 91 HIS A O 1
ATOM 671 N N . THR A 1 92 ? -16.286 -0.558 17.331 1.00 98.88 92 THR A N 1
ATOM 672 C CA . THR A 1 92 ? -16.379 -1.987 17.660 1.00 98.88 92 THR A CA 1
ATOM 673 C C . THR A 1 92 ? -17.850 -2.361 17.793 1.00 98.88 92 THR A C 1
ATOM 675 O O . THR A 1 92 ? -18.573 -1.736 18.565 1.00 98.88 92 THR A O 1
ATOM 678 N N . TYR A 1 93 ? -18.303 -3.373 17.056 1.00 98.94 93 TYR A N 1
ATOM 679 C CA . TYR A 1 93 ? -19.659 -3.907 17.119 1.00 98.94 93 TYR A CA 1
ATOM 680 C C . TYR A 1 93 ? -19.702 -5.228 17.892 1.00 98.94 93 TYR A C 1
ATOM 682 O O . TYR A 1 93 ? -19.056 -6.204 17.514 1.00 98.94 93 TYR A O 1
ATOM 690 N N . LEU A 1 94 ? -20.491 -5.269 18.964 1.00 98.88 94 LEU A N 1
ATOM 691 C CA . LEU A 1 94 ? -20.788 -6.472 19.736 1.00 98.88 94 LEU A CA 1
ATOM 692 C C . LEU A 1 94 ? -22.092 -7.091 19.213 1.00 98.88 94 LEU A C 1
ATOM 694 O O . LEU A 1 94 ? -23.182 -6.575 19.475 1.00 98.88 94 LEU A O 1
ATOM 698 N N . HIS A 1 95 ? -21.970 -8.174 18.447 1.00 98.81 95 HIS A N 1
ATOM 699 C CA . HIS A 1 95 ? -23.099 -8.875 17.830 1.00 98.81 95 HIS A CA 1
ATOM 700 C C . HIS A 1 95 ? -23.875 -9.727 18.849 1.00 98.81 95 HIS A C 1
ATOM 702 O O . HIS A 1 95 ? -23.350 -10.094 19.900 1.00 98.81 95 HIS A O 1
ATOM 708 N N . ALA A 1 96 ? -25.110 -10.115 18.512 1.00 98.31 96 ALA A N 1
ATOM 709 C CA . ALA A 1 96 ? -25.962 -10.963 19.354 1.00 98.31 96 ALA A CA 1
ATOM 710 C C . ALA A 1 96 ? -25.322 -12.312 19.744 1.00 98.31 96 ALA A C 1
ATOM 712 O O . ALA A 1 96 ? -25.619 -12.857 20.801 1.00 98.31 96 ALA A O 1
ATOM 713 N N . ALA A 1 97 ? -24.435 -12.848 18.902 1.00 98.38 97 ALA A N 1
ATOM 714 C CA . ALA A 1 97 ? -23.709 -14.095 19.153 1.00 98.38 97 ALA A CA 1
ATOM 715 C C . ALA A 1 97 ? -22.275 -13.863 19.668 1.00 98.38 97 ALA A C 1
ATOM 717 O O . ALA A 1 97 ? -21.384 -14.649 19.363 1.00 98.38 97 ALA A O 1
ATOM 718 N N . ALA A 1 98 ? -21.995 -12.746 20.341 1.00 98.38 98 ALA A N 1
ATOM 719 C CA . ALA A 1 98 ? -20.683 -12.494 20.936 1.00 98.38 98 ALA A CA 1
ATOM 720 C C . ALA A 1 98 ? -20.480 -13.309 22.222 1.00 98.38 98 ALA A C 1
ATOM 722 O O . ALA A 1 98 ? -21.338 -13.288 23.106 1.00 98.38 98 ALA A O 1
ATOM 723 N N . ASP A 1 99 ? -19.319 -13.958 22.361 1.00 98.38 99 ASP A N 1
ATOM 724 C CA . ASP A 1 99 ? -18.884 -14.485 23.657 1.00 98.38 99 ASP A CA 1
ATOM 725 C C . ASP A 1 99 ? -18.719 -13.326 24.664 1.00 98.38 99 ASP A C 1
ATOM 727 O O . ASP A 1 99 ? -17.999 -12.360 24.367 1.00 98.38 99 ASP A O 1
ATOM 731 N N . PRO A 1 100 ? -19.367 -13.382 25.846 1.00 98.19 100 PRO A N 1
ATOM 732 C CA . PRO A 1 100 ? -19.378 -12.258 26.776 1.00 98.19 100 PRO A CA 1
ATOM 733 C C . PRO A 1 100 ? -18.003 -11.844 27.304 1.00 98.19 100 PRO A C 1
ATOM 735 O O . PRO A 1 100 ? -17.719 -10.648 27.419 1.00 98.19 100 PRO A O 1
ATOM 738 N N . GLU A 1 101 ? -17.138 -12.814 27.601 1.00 98.19 101 GLU A N 1
ATOM 739 C CA . GLU A 1 101 ? -15.812 -12.543 28.159 1.00 98.19 101 GLU A CA 1
ATOM 740 C C . GLU A 1 101 ? -14.890 -11.930 27.102 1.00 98.19 101 GLU A C 1
ATOM 742 O O . GLU A 1 101 ? -14.210 -10.931 27.360 1.00 98.19 101 GLU A O 1
ATOM 747 N N . MET A 1 102 ? -14.917 -12.463 25.879 1.00 98.56 102 MET A N 1
ATOM 748 C CA . MET A 1 102 ? -14.177 -11.915 24.746 1.00 98.56 102 MET A CA 1
ATOM 749 C C . MET A 1 102 ? -14.657 -10.508 24.382 1.00 98.56 102 MET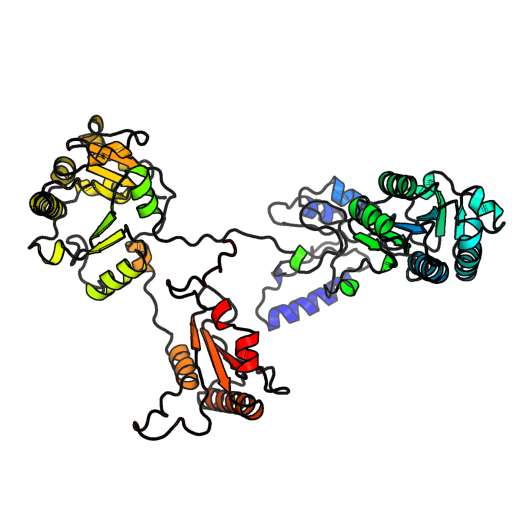 A C 1
ATOM 751 O O . MET A 1 102 ? -13.834 -9.609 24.206 1.00 98.56 102 MET A O 1
ATOM 755 N N . ALA A 1 103 ? -15.970 -10.284 24.312 1.00 98.62 103 ALA A N 1
ATOM 756 C CA . ALA A 1 103 ? -16.548 -8.969 24.045 1.00 98.62 103 ALA A CA 1
ATOM 757 C C . ALA A 1 103 ? -16.110 -7.930 25.080 1.00 98.62 103 ALA A C 1
ATOM 759 O O . ALA A 1 103 ? -15.694 -6.830 24.709 1.00 98.62 103 ALA A O 1
ATOM 760 N N . LYS A 1 104 ? -16.120 -8.294 26.368 1.00 98.62 104 LYS A N 1
ATOM 761 C CA . LYS A 1 104 ? -15.609 -7.440 27.440 1.00 98.62 104 LYS A CA 1
ATOM 762 C C . LYS A 1 104 ? -14.122 -7.140 27.272 1.00 98.62 104 LYS A C 1
ATOM 764 O O . LYS A 1 104 ? -13.730 -5.971 27.280 1.00 98.62 104 LYS A O 1
ATOM 769 N N . ALA A 1 105 ? -13.298 -8.171 27.093 1.00 98.62 105 ALA A N 1
ATOM 770 C CA . ALA A 1 105 ? -11.854 -8.016 26.949 1.00 98.62 105 ALA A CA 1
ATOM 771 C C . ALA A 1 105 ? -11.488 -7.130 25.746 1.00 98.62 105 ALA A C 1
ATOM 773 O O . ALA A 1 105 ? -10.650 -6.230 25.870 1.00 98.62 105 ALA A O 1
ATOM 774 N N . ILE A 1 106 ? -12.142 -7.346 24.601 1.00 98.81 106 ILE A N 1
ATOM 775 C CA . ILE A 1 106 ? -11.917 -6.582 23.373 1.00 98.81 106 ILE A CA 1
ATOM 776 C C . ILE A 1 106 ? -12.398 -5.142 23.531 1.00 98.81 106 ILE A C 1
ATOM 778 O O . ILE A 1 106 ? -11.606 -4.242 23.276 1.00 98.81 106 ILE A O 1
ATOM 782 N N . ALA A 1 107 ? -13.633 -4.897 23.982 1.00 98.50 107 ALA A N 1
ATOM 783 C CA . ALA A 1 107 ? -14.177 -3.540 24.095 1.00 98.50 107 ALA A CA 1
ATOM 784 C C . ALA A 1 107 ? -13.331 -2.657 25.030 1.00 98.50 107 ALA A C 1
ATOM 786 O O . ALA A 1 107 ? -12.987 -1.521 24.691 1.00 98.50 107 ALA A O 1
ATOM 787 N N . VAL A 1 108 ? -12.917 -3.204 26.179 1.00 98.50 108 VAL A N 1
ATOM 788 C CA . VAL A 1 108 ? -12.047 -2.494 27.126 1.00 98.50 108 VAL A CA 1
ATOM 789 C C . VAL A 1 108 ? -10.667 -2.244 26.519 1.00 98.50 108 VAL A C 1
ATOM 791 O O . VAL A 1 108 ? -10.144 -1.136 26.633 1.00 98.50 108 VAL A O 1
ATOM 794 N N . ASN A 1 109 ? -10.063 -3.236 25.856 1.00 98.56 109 ASN A N 1
ATOM 795 C CA . ASN A 1 109 ? -8.756 -3.066 25.218 1.00 98.56 109 ASN A CA 1
ATOM 796 C C . ASN A 1 109 ? -8.803 -2.028 24.089 1.00 98.56 109 ASN A C 1
ATOM 798 O O . ASN A 1 109 ? -7.936 -1.155 24.028 1.00 98.56 109 ASN A O 1
ATOM 802 N N . ALA A 1 110 ? -9.826 -2.109 23.239 1.00 98.38 110 ALA A N 1
ATOM 803 C CA . ALA A 1 110 ? -9.989 -1.286 22.052 1.00 98.38 110 ALA A CA 1
ATOM 804 C C . ALA A 1 110 ? -10.081 0.206 22.391 1.00 98.38 110 ALA A C 1
ATOM 806 O O . ALA A 1 110 ? -9.558 1.034 21.641 1.00 98.38 110 ALA A O 1
ATOM 807 N N . LYS A 1 111 ? -10.636 0.558 23.560 1.00 98.44 111 LYS A N 1
ATOM 808 C CA . LYS A 1 111 ? -10.638 1.938 24.058 1.00 98.44 111 LYS A CA 1
ATOM 809 C C . LYS A 1 111 ? -9.452 2.281 24.960 1.00 98.44 111 LYS A C 1
ATOM 811 O O . LYS A 1 111 ? -8.803 3.305 24.756 1.00 98.44 111 LYS A O 1
ATOM 816 N N . MET A 1 112 ? -9.172 1.453 25.967 1.00 98.25 112 MET A N 1
ATOM 817 C CA . MET A 1 112 ? -8.371 1.861 27.129 1.00 98.25 112 MET A CA 1
ATOM 818 C C . MET A 1 112 ? -6.895 1.448 27.086 1.00 98.25 112 MET A C 1
ATOM 820 O O . MET A 1 112 ? -6.146 1.867 27.966 1.00 98.25 112 MET A O 1
ATOM 824 N N . ARG A 1 113 ? -6.428 0.656 26.103 1.00 96.88 113 ARG A N 1
ATOM 825 C CA . ARG A 1 113 ? -4.991 0.301 26.001 1.00 96.88 113 ARG A CA 1
ATOM 826 C C . ARG A 1 113 ? -4.143 1.546 25.708 1.00 96.88 113 ARG A C 1
ATOM 828 O O . ARG A 1 113 ? -3.179 1.821 26.418 1.00 96.88 113 ARG A O 1
ATOM 835 N N . ARG A 1 114 ? -4.504 2.295 24.666 1.00 96.31 114 ARG A N 1
ATOM 836 C CA . ARG A 1 114 ? -3.968 3.622 24.322 1.00 96.31 114 ARG A CA 1
ATOM 837 C C . ARG A 1 114 ? -5.123 4.493 23.841 1.00 96.31 114 ARG A C 1
ATOM 839 O O . ARG A 1 114 ? -5.749 4.159 22.845 1.00 96.31 114 ARG A O 1
ATOM 846 N N . THR A 1 115 ? -5.410 5.585 24.540 1.00 96.38 115 THR A N 1
ATOM 847 C CA . THR A 1 115 ? -6.591 6.424 24.264 1.00 96.38 115 THR A CA 1
ATOM 848 C C . THR A 1 115 ? -6.324 7.557 23.276 1.00 96.38 115 THR A C 1
ATOM 850 O O . THR A 1 115 ? -7.260 8.082 22.698 1.00 96.38 115 THR A O 1
ATOM 853 N N . ALA A 1 116 ? -5.059 7.945 23.093 1.00 93.25 116 ALA A N 1
ATOM 854 C CA . ALA A 1 116 ? -4.647 9.090 22.276 1.00 93.25 116 ALA A CA 1
ATOM 855 C C . ALA A 1 116 ? -4.076 8.661 20.909 1.00 93.25 116 ALA A C 1
ATOM 857 O O . ALA A 1 116 ? -3.118 9.256 20.415 1.00 93.25 116 ALA A O 1
ATOM 858 N N . ILE A 1 117 ? -4.609 7.578 20.336 1.00 93.25 117 ILE A N 1
ATOM 859 C CA . ILE A 1 117 ? -4.222 7.067 19.014 1.00 93.25 117 ILE A CA 1
ATOM 860 C C . ILE A 1 117 ? -5.449 6.990 18.107 1.00 93.25 117 ILE A C 1
ATOM 862 O O . ILE A 1 117 ? -6.543 6.716 18.585 1.00 93.25 117 ILE A O 1
ATOM 866 N N . CYS A 1 118 ? -5.239 7.117 16.799 1.00 93.19 118 CYS A N 1
ATOM 867 C CA . CYS A 1 118 ? -6.309 7.063 15.797 1.00 93.19 118 CYS A CA 1
ATOM 868 C C . CYS A 1 118 ? -6.926 5.667 15.592 1.00 93.19 118 CYS A C 1
ATOM 870 O O . CYS A 1 118 ? -7.926 5.537 14.903 1.00 93.19 118 CYS A O 1
ATOM 872 N N . GLY A 1 119 ? -6.328 4.608 16.153 1.00 94.50 119 GLY A N 1
ATOM 873 C CA . GLY A 1 119 ? -6.878 3.244 16.120 1.00 94.50 119 GLY A CA 1
ATOM 874 C C . GLY A 1 119 ? -7.722 2.867 17.344 1.00 94.50 119 GLY A C 1
ATOM 875 O O . GLY A 1 119 ? -8.128 1.709 17.470 1.00 94.50 119 GLY A O 1
ATOM 876 N N . ALA A 1 120 ? -7.929 3.784 18.295 1.00 97.75 120 ALA A N 1
ATOM 877 C CA . ALA A 1 120 ? -8.763 3.525 19.466 1.00 97.75 120 ALA A CA 1
ATOM 878 C C . ALA A 1 120 ? -10.244 3.517 19.064 1.00 97.75 120 ALA A C 1
ATOM 880 O O . ALA A 1 120 ? -10.668 4.344 18.269 1.00 97.75 120 ALA A O 1
ATOM 881 N N . THR A 1 121 ? -11.041 2.599 19.615 1.00 98.62 121 THR A N 1
ATOM 882 C CA . THR A 1 121 ? -12.496 2.606 19.385 1.00 98.62 121 THR A CA 1
ATOM 883 C C . THR A 1 121 ? -13.114 3.848 20.019 1.00 98.62 121 THR A C 1
ATOM 885 O O . THR A 1 121 ? -12.997 4.031 21.226 1.00 98.62 121 THR A O 1
ATOM 888 N N . GLU A 1 122 ? -13.789 4.674 19.229 1.00 98.69 122 GLU A N 1
ATOM 889 C CA . GLU A 1 122 ? -14.467 5.890 19.694 1.00 98.69 122 GLU A CA 1
ATOM 890 C C . GLU A 1 122 ? -15.973 5.664 19.888 1.00 98.69 122 GLU A C 1
ATOM 892 O O . GLU A 1 122 ? -16.575 6.256 20.788 1.00 98.69 122 GLU A O 1
ATOM 897 N N . THR A 1 123 ? -16.546 4.711 19.141 1.00 98.88 123 THR A N 1
ATOM 898 C CA . THR A 1 123 ? -17.944 4.286 19.280 1.00 98.88 123 THR A CA 1
ATOM 899 C C . THR A 1 123 ? -18.070 2.767 19.446 1.00 98.88 123 THR A C 1
ATOM 901 O O . THR A 1 123 ? -17.633 1.979 18.607 1.00 98.88 123 THR A O 1
ATOM 904 N N . LEU A 1 124 ? -18.720 2.332 20.527 1.00 98.88 124 LEU A N 1
ATOM 905 C CA . LEU A 1 124 ? -19.110 0.943 20.762 1.00 98.88 124 LEU A CA 1
ATOM 906 C C . LEU A 1 124 ? -20.565 0.734 20.326 1.00 98.88 124 LEU A C 1
ATOM 908 O O . LEU A 1 124 ? -21.491 1.307 20.903 1.00 98.88 124 LEU A O 1
ATOM 912 N N . LEU A 1 125 ? -20.774 -0.117 19.328 1.00 98.94 125 LEU A N 1
ATOM 913 C CA . LEU A 1 125 ? -22.097 -0.541 18.881 1.00 98.94 125 LEU A CA 1
ATOM 914 C C . LEU A 1 125 ? -22.445 -1.866 19.550 1.00 98.94 125 LEU A C 1
ATOM 916 O O . LEU A 1 125 ? -21.625 -2.780 19.567 1.00 98.94 125 LEU A O 1
ATOM 920 N N . VAL A 1 126 ? -23.655 -2.003 20.085 1.00 98.81 126 VAL A N 1
ATOM 921 C CA . VAL A 1 126 ? -24.092 -3.245 20.739 1.00 98.81 126 VAL A CA 1
ATOM 922 C C . VAL A 1 126 ? -25.450 -3.668 20.220 1.00 98.81 126 VAL A C 1
ATOM 924 O O . VAL A 1 126 ? -26.377 -2.862 20.146 1.00 98.81 126 VAL A O 1
ATOM 927 N N . ASP A 1 127 ? -25.579 -4.943 19.868 1.00 98.62 127 ASP A N 1
ATOM 928 C CA . ASP A 1 127 ? -26.859 -5.512 19.477 1.00 98.62 127 ASP A CA 1
ATOM 929 C C . ASP A 1 127 ? -27.874 -5.415 20.626 1.00 98.62 127 ASP A C 1
ATOM 931 O O . ASP A 1 127 ? -27.625 -5.834 21.761 1.00 98.62 127 ASP A O 1
ATOM 935 N N . ARG A 1 128 ? -29.045 -4.844 20.332 1.00 97.62 128 ARG A N 1
ATOM 936 C CA . ARG A 1 128 ? -30.094 -4.580 21.320 1.00 97.62 128 ARG A CA 1
ATOM 937 C C . ARG A 1 128 ? -30.550 -5.847 22.046 1.00 97.62 128 ARG A C 1
ATOM 939 O O . ARG A 1 128 ? -30.947 -5.743 23.203 1.00 97.62 128 ARG A O 1
ATOM 946 N N . SER A 1 129 ? -30.493 -7.014 21.402 1.00 97.62 129 SER A N 1
ATOM 947 C CA . SER A 1 129 ? -30.931 -8.287 21.991 1.00 97.62 129 SER A CA 1
ATOM 948 C C . SER A 1 129 ? -30.060 -8.760 23.161 1.00 97.62 129 SER A C 1
ATOM 950 O O . SER A 1 129 ? -30.557 -9.475 24.028 1.00 97.62 129 SER A O 1
ATOM 952 N N . VAL A 1 130 ? -28.797 -8.325 23.220 1.00 97.06 130 VAL A N 1
ATOM 953 C CA . VAL A 1 130 ? -27.829 -8.713 24.263 1.00 97.06 130 VAL A CA 1
ATOM 954 C C . VAL A 1 130 ? -27.323 -7.530 25.087 1.00 97.06 130 VAL A C 1
ATOM 956 O O . VAL A 1 130 ? -26.521 -7.714 25.999 1.00 97.06 130 VAL A O 1
ATOM 959 N N . ALA A 1 131 ? -27.794 -6.311 24.814 1.00 96.44 131 ALA A N 1
ATOM 960 C CA . ALA A 1 131 ? -27.334 -5.100 25.490 1.00 96.44 131 ALA A CA 1
ATOM 961 C C . ALA A 1 131 ? -27.484 -5.176 27.022 1.00 96.44 131 ALA A C 1
ATOM 963 O O . ALA A 1 131 ? -26.548 -4.837 27.739 1.00 96.44 131 ALA A O 1
ATOM 964 N N . GLU A 1 132 ? -28.619 -5.663 27.536 1.00 95.88 132 GLU A N 1
ATOM 965 C CA . GLU A 1 132 ? -28.870 -5.738 28.986 1.00 95.88 132 GLU A CA 1
ATOM 966 C C . GLU A 1 132 ? -27.991 -6.775 29.702 1.00 95.88 132 GLU A C 1
ATOM 968 O O . GLU A 1 132 ? -27.694 -6.611 30.883 1.00 95.88 132 GLU A O 1
ATOM 973 N N . THR A 1 133 ? -27.548 -7.820 29.000 1.00 95.44 133 THR A N 1
ATOM 974 C CA . THR A 1 133 ? -26.697 -8.877 29.566 1.00 95.44 133 THR A CA 1
ATOM 975 C C . THR A 1 133 ? -25.212 -8.580 29.394 1.00 95.44 133 THR A C 1
ATOM 977 O O . THR A 1 133 ? -24.420 -8.869 30.285 1.00 95.44 133 THR A O 1
ATOM 980 N N . LEU A 1 134 ? -24.831 -8.003 28.253 1.00 96.12 134 LEU A N 1
ATOM 981 C CA . LEU A 1 134 ? -23.438 -7.841 27.851 1.00 96.12 134 LEU A CA 1
ATOM 982 C C . LEU A 1 134 ? -22.823 -6.529 28.346 1.00 96.12 134 LEU A C 1
ATOM 984 O O . LEU A 1 134 ? -21.659 -6.508 28.733 1.00 96.12 134 LEU A O 1
ATOM 988 N N . LEU A 1 135 ? -23.585 -5.429 28.349 1.00 97.19 135 LEU A N 1
ATOM 989 C CA . LEU A 1 135 ? -23.045 -4.114 28.701 1.00 97.19 135 LEU A CA 1
ATOM 990 C C . LEU A 1 135 ? -22.671 -3.948 30.178 1.00 97.19 135 LEU A C 1
ATOM 992 O O . LEU A 1 135 ? -21.608 -3.379 30.409 1.00 97.19 135 LEU A O 1
ATOM 996 N N . PRO A 1 136 ? -23.457 -4.388 31.185 1.00 97.56 136 PRO A N 1
ATOM 997 C CA . PRO A 1 136 ? -23.165 -4.060 32.583 1.00 97.56 136 PRO A CA 1
ATOM 998 C C . PRO A 1 136 ? -21.713 -4.329 33.030 1.00 97.56 136 PRO A C 1
ATOM 1000 O O . PRO A 1 136 ? -21.085 -3.389 33.525 1.00 97.56 136 PRO A O 1
ATOM 1003 N N . PRO A 1 137 ? -21.118 -5.521 32.793 1.00 97.75 137 PRO A N 1
ATOM 1004 C CA . PRO A 1 137 ? -19.731 -5.778 33.190 1.00 97.75 137 PRO A CA 1
ATOM 1005 C C . PRO A 1 137 ? -18.691 -5.016 32.348 1.00 97.75 137 PRO A C 1
ATOM 1007 O O . PRO A 1 137 ? -17.558 -4.846 32.795 1.00 97.75 137 PRO A O 1
ATOM 1010 N N . ILE A 1 138 ? -19.042 -4.559 31.141 1.00 98.38 138 ILE A N 1
ATOM 1011 C CA . ILE A 1 138 ? -18.174 -3.734 30.283 1.00 98.38 138 ILE A CA 1
ATOM 1012 C C . ILE A 1 138 ? -18.172 -2.286 30.776 1.00 98.38 138 ILE A C 1
ATOM 1014 O O . ILE A 1 138 ? -17.110 -1.678 30.917 1.00 98.38 138 ILE A O 1
ATOM 1018 N N . LEU A 1 139 ? -19.358 -1.740 31.063 1.00 98.31 139 LEU A N 1
ATOM 1019 C CA . LEU A 1 139 ? -19.528 -0.384 31.586 1.00 98.31 139 LEU A CA 1
ATOM 1020 C C . LEU A 1 139 ? -18.796 -0.227 32.920 1.00 98.31 139 LEU A C 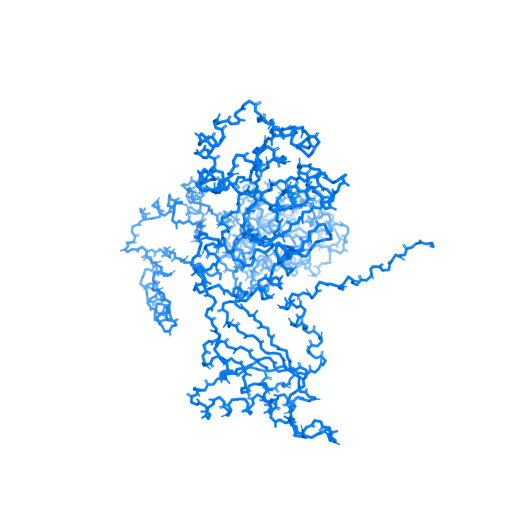1
ATOM 1022 O O . LEU A 1 139 ? -18.098 0.764 33.117 1.00 98.31 139 LEU A O 1
ATOM 1026 N N . GLU A 1 140 ? -18.920 -1.213 33.812 1.00 97.88 140 GLU A N 1
ATOM 1027 C CA . GLU A 1 140 ? -18.223 -1.220 35.097 1.00 97.88 140 GLU A CA 1
ATOM 1028 C C . GLU A 1 140 ? -16.698 -1.137 34.922 1.00 97.88 140 GLU A C 1
ATOM 1030 O O . GLU A 1 140 ? -16.072 -0.231 35.474 1.00 97.88 140 GLU A O 1
ATOM 1035 N N . ASP A 1 141 ? -16.102 -2.009 34.105 1.00 98.06 141 ASP A N 1
ATOM 1036 C CA . ASP A 1 141 ? -14.654 -2.020 33.863 1.00 98.06 141 ASP A CA 1
ATOM 1037 C C . ASP A 1 141 ? -14.146 -0.723 33.216 1.00 98.06 141 ASP A C 1
ATOM 1039 O O . ASP A 1 141 ? -13.073 -0.223 33.568 1.00 98.06 141 ASP A O 1
ATOM 1043 N N . LEU A 1 142 ? -14.897 -0.166 32.262 1.00 98.44 142 LEU A N 1
ATOM 1044 C CA . LEU A 1 142 ? -14.542 1.093 31.606 1.00 98.44 142 LEU A CA 1
ATOM 1045 C C . LEU A 1 142 ? -14.586 2.269 32.592 1.00 98.44 142 LEU A C 1
ATOM 1047 O O . LEU A 1 142 ? -13.642 3.062 32.637 1.00 98.44 142 LEU A O 1
ATOM 1051 N N . LEU A 1 143 ? -15.633 2.356 33.419 1.00 97.88 143 LEU A N 1
ATOM 1052 C CA . LEU A 1 143 ? -15.775 3.394 34.445 1.00 97.88 143 LEU A CA 1
ATOM 1053 C C . LEU A 1 143 ? -14.685 3.284 35.516 1.00 97.88 143 LEU A C 1
ATOM 1055 O O . LEU A 1 143 ? -14.088 4.294 35.888 1.00 97.88 143 LEU A O 1
ATOM 1059 N N . GLN A 1 144 ? -14.367 2.069 35.976 1.00 97.75 144 GLN A N 1
ATOM 1060 C CA . GLN A 1 144 ? -13.285 1.831 36.941 1.00 97.75 144 GLN A CA 1
ATOM 1061 C C . GLN A 1 144 ? -11.916 2.278 36.409 1.00 97.75 144 GLN A C 1
ATOM 1063 O O . GLN A 1 144 ? -11.057 2.706 37.179 1.00 97.75 144 GLN A O 1
ATOM 1068 N N . ARG A 1 145 ? -11.714 2.225 35.087 1.00 97.75 145 ARG A N 1
ATOM 1069 C CA . ARG A 1 145 ? -10.502 2.713 34.408 1.00 97.75 145 ARG A CA 1
ATOM 1070 C C . ARG A 1 145 ? -10.542 4.213 34.092 1.00 97.75 145 ARG A C 1
ATOM 1072 O O . ARG A 1 145 ? -9.608 4.719 33.474 1.00 97.75 145 ARG A O 1
ATOM 1079 N N . GLY A 1 146 ? -11.591 4.918 34.517 1.00 97.44 146 GLY A N 1
ATOM 1080 C CA . GLY A 1 146 ? -11.748 6.360 34.335 1.00 97.44 146 GLY A CA 1
ATOM 1081 C C . GLY A 1 146 ? -12.225 6.775 32.943 1.00 97.44 146 GLY A C 1
ATOM 1082 O O . GLY A 1 146 ? -11.967 7.907 32.544 1.00 97.44 146 GLY A O 1
ATOM 1083 N N . CYS A 1 147 ? -12.882 5.884 32.192 1.00 98.38 147 CYS A N 1
ATOM 1084 C CA . CYS A 1 147 ? -13.502 6.244 30.919 1.00 98.38 147 CYS A CA 1
ATOM 1085 C C . CYS A 1 147 ? -14.809 7.011 31.156 1.00 98.38 147 CYS A C 1
ATOM 1087 O O . CYS A 1 147 ? -15.709 6.517 31.833 1.00 98.38 147 CYS A O 1
ATOM 1089 N N . GLU A 1 148 ? -14.941 8.190 30.557 1.00 98.38 148 GLU A N 1
ATOM 1090 C CA . GLU A 1 148 ? -16.226 8.864 30.403 1.00 98.38 148 GLU A CA 1
ATOM 1091 C C . GLU A 1 148 ? -17.067 8.099 29.375 1.00 98.38 148 GLU A C 1
ATOM 1093 O O . GLU A 1 148 ? -16.596 7.795 28.278 1.00 98.38 148 GLU A O 1
ATOM 1098 N N . LEU A 1 149 ? -18.312 7.778 29.724 1.00 98.56 149 LEU A N 1
ATOM 1099 C CA . LEU A 1 149 ? -19.215 7.022 28.860 1.00 98.56 149 LEU A CA 1
ATOM 1100 C C . LEU A 1 149 ? -20.406 7.884 28.456 1.00 98.56 149 LEU A C 1
ATOM 1102 O O . LEU A 1 149 ? -21.080 8.459 29.315 1.00 98.56 149 LEU A O 1
ATOM 1106 N N . ARG A 1 150 ? -20.689 7.929 27.153 1.00 98.56 150 ARG A N 1
ATOM 1107 C CA . ARG A 1 150 ? -21.843 8.626 26.574 1.00 98.56 150 ARG A CA 1
ATOM 1108 C C . ARG A 1 150 ? -22.711 7.615 25.848 1.00 98.56 150 ARG A C 1
ATOM 1110 O O . ARG A 1 150 ? -22.219 6.921 24.972 1.00 98.56 150 ARG A O 1
ATOM 1117 N N . GLY A 1 151 ? -23.980 7.494 26.208 1.00 97.69 151 GLY A N 1
ATOM 1118 C CA . GLY A 1 151 ? -24.838 6.429 25.700 1.00 97.69 151 GLY A CA 1
ATOM 1119 C C . GLY A 1 151 ? -26.227 6.887 25.290 1.00 97.69 151 GLY A C 1
ATOM 1120 O O . GLY A 1 151 ? -26.727 7.926 25.736 1.00 97.69 151 GLY A O 1
ATOM 1121 N N . ASP A 1 152 ? -26.878 6.079 24.458 1.00 96.19 152 ASP A N 1
ATOM 1122 C CA . ASP A 1 152 ? -28.300 6.240 24.161 1.00 96.19 152 ASP A CA 1
ATOM 1123 C C . ASP A 1 152 ? -29.195 5.952 25.390 1.00 96.19 152 ASP A C 1
ATOM 1125 O O . ASP A 1 152 ? -28.735 5.606 26.485 1.00 96.19 152 ASP A O 1
ATOM 1129 N N . ALA A 1 153 ? -30.510 6.091 25.218 1.00 95.69 153 ALA A N 1
ATOM 1130 C CA . ALA A 1 153 ? -31.477 5.880 26.294 1.00 95.69 153 ALA A CA 1
ATOM 1131 C C . ALA A 1 153 ? -31.524 4.431 26.824 1.00 95.69 153 ALA A C 1
ATOM 1133 O O . ALA A 1 153 ? -31.995 4.198 27.938 1.00 95.69 153 ALA A O 1
ATOM 1134 N N . VAL A 1 154 ? -31.081 3.434 26.052 1.00 94.69 154 VAL A N 1
ATOM 1135 C CA . VAL A 1 154 ? -30.984 2.048 26.525 1.00 94.69 154 VAL A CA 1
ATOM 1136 C C . VAL A 1 154 ? -29.792 1.923 27.467 1.00 94.69 154 VAL A C 1
ATOM 1138 O O . VAL A 1 154 ? -29.968 1.459 28.590 1.00 94.69 154 VAL A O 1
ATOM 1141 N N . VAL A 1 155 ? -28.623 2.424 27.064 1.00 95.56 155 VAL A N 1
ATOM 1142 C CA . VAL A 1 155 ? -27.398 2.374 27.879 1.00 95.56 155 VAL A CA 1
ATOM 1143 C C . VAL A 1 155 ? -27.565 3.162 29.185 1.00 95.56 155 VAL A C 1
ATOM 1145 O O . VAL A 1 155 ? -27.214 2.666 30.255 1.00 95.56 155 VAL A O 1
ATOM 1148 N N . GLN A 1 156 ? -28.183 4.348 29.136 1.00 96.62 156 GLN A N 1
ATOM 1149 C CA . GLN A 1 156 ? -28.447 5.176 30.325 1.00 96.62 156 GLN A CA 1
ATOM 1150 C C . GLN A 1 156 ? -29.360 4.503 31.363 1.00 96.62 156 GLN A C 1
ATOM 1152 O O . GLN A 1 156 ? -29.298 4.825 32.550 1.00 96.62 156 GLN A O 1
ATOM 1157 N N . ARG A 1 157 ? -30.222 3.564 30.948 1.00 95.94 157 ARG A N 1
ATOM 1158 C CA . ARG A 1 157 ? -31.077 2.814 31.884 1.00 95.94 157 ARG A CA 1
ATOM 1159 C C . ARG A 1 157 ? -30.304 1.756 32.671 1.00 95.94 157 ARG A C 1
ATOM 1161 O O . ARG A 1 157 ? -30.756 1.388 33.751 1.00 95.94 157 ARG A O 1
ATOM 1168 N N . LEU A 1 158 ? -29.154 1.302 32.167 1.00 94.50 158 LEU A N 1
ATOM 1169 C CA . LEU A 1 158 ? -28.320 0.298 32.834 1.00 94.50 158 LEU A CA 1
ATOM 1170 C C . LEU A 1 158 ? -27.510 0.894 33.990 1.00 94.50 158 LEU A C 1
ATOM 1172 O O . LEU A 1 158 ? -27.272 0.220 34.988 1.00 94.50 158 LEU A O 1
ATOM 1176 N N . THR A 1 159 ? -27.094 2.160 33.884 1.00 92.44 159 THR A N 1
ATOM 1177 C CA . THR A 1 159 ? -26.372 2.855 34.956 1.00 92.44 159 THR A CA 1
ATOM 1178 C C . THR A 1 159 ? -26.495 4.373 34.843 1.00 92.44 159 THR A C 1
ATOM 1180 O O . THR A 1 159 ? -26.431 4.943 33.757 1.00 92.44 159 THR A O 1
ATOM 1183 N N . ARG A 1 160 ? -26.594 5.055 35.992 1.00 91.19 160 ARG A N 1
ATOM 1184 C CA . ARG A 1 160 ? -26.645 6.529 36.068 1.00 91.19 160 ARG A CA 1
ATOM 1185 C C . ARG A 1 160 ? -25.302 7.209 35.784 1.00 91.19 160 ARG A C 1
ATOM 1187 O O . ARG A 1 160 ? -25.262 8.429 35.689 1.00 91.19 160 ARG A O 1
ATOM 1194 N N . ALA A 1 161 ? -24.217 6.441 35.701 1.00 93.88 161 ALA A N 1
ATOM 1195 C CA . ALA A 1 161 ? -22.872 6.955 35.443 1.00 93.88 161 ALA A CA 1
ATOM 1196 C C . ALA A 1 161 ? -22.600 7.253 33.954 1.00 93.88 161 ALA A C 1
ATOM 1198 O O . ALA A 1 161 ? -21.548 7.795 33.631 1.00 93.88 161 ALA A O 1
ATOM 1199 N N . VAL A 1 162 ? -23.526 6.902 33.055 1.00 96.38 162 VAL A N 1
ATOM 1200 C CA . VAL A 1 162 ? -23.424 7.167 31.615 1.00 96.38 162 VAL A CA 1
ATOM 1201 C C . VAL A 1 162 ? -24.148 8.473 31.288 1.00 96.38 162 VAL A C 1
ATOM 1203 O O . VAL A 1 162 ? -25.334 8.622 31.585 1.00 96.38 162 VAL A O 1
ATOM 1206 N N . ALA A 1 163 ? -23.442 9.417 30.668 1.00 97.19 163 ALA A N 1
ATOM 1207 C CA . ALA A 1 163 ? -24.032 10.648 30.154 1.00 97.19 163 ALA A CA 1
ATOM 1208 C C . ALA A 1 163 ? -24.842 10.376 28.876 1.00 97.19 163 ALA A C 1
ATOM 1210 O O . ALA A 1 163 ? -24.649 9.364 28.203 1.00 97.19 163 ALA A O 1
ATOM 1211 N N . ALA A 1 164 ? -25.743 11.285 28.508 1.00 97.69 164 ALA A N 1
ATOM 1212 C CA . ALA A 1 164 ? -26.457 11.169 27.242 1.00 97.69 164 ALA A CA 1
ATOM 1213 C C . ALA A 1 164 ? -25.532 11.465 26.056 1.00 97.69 164 ALA A C 1
ATOM 1215 O O . ALA A 1 164 ? -24.896 12.517 26.028 1.00 97.69 164 ALA A O 1
ATOM 1216 N N . ALA A 1 165 ? -25.485 10.555 25.081 1.00 97.56 165 ALA A N 1
ATOM 1217 C CA . ALA A 1 165 ? -24.829 10.815 23.805 1.00 97.56 165 ALA A CA 1
ATOM 1218 C C . ALA A 1 165 ? -25.631 11.835 22.983 1.00 97.56 165 ALA A C 1
ATOM 1220 O O . ALA A 1 165 ? -26.858 11.762 22.881 1.00 97.56 165 ALA A O 1
ATOM 1221 N N . SER A 1 166 ? -24.919 12.789 22.401 1.00 97.06 166 SER A N 1
ATOM 1222 C CA . SER A 1 166 ? -25.415 13.747 21.421 1.00 97.06 166 SER A CA 1
ATOM 1223 C C . SER A 1 166 ? -25.197 13.226 19.999 1.00 97.06 166 SER A C 1
ATOM 1225 O O . SER A 1 166 ? -24.372 12.347 19.775 1.00 97.06 166 SER A O 1
ATOM 1227 N N . GLU A 1 167 ? -25.887 13.799 19.009 1.00 96.12 167 GLU A N 1
ATOM 1228 C CA . GLU A 1 167 ? -25.661 13.424 17.603 1.00 96.12 167 GLU A CA 1
ATOM 1229 C C . GLU A 1 167 ? -24.218 13.679 17.144 1.00 96.12 167 GLU A C 1
ATOM 1231 O O . GLU A 1 167 ? -23.700 12.930 16.327 1.00 96.12 167 GLU A O 1
ATOM 1236 N N . ALA A 1 168 ? -23.551 14.695 17.701 1.00 97.12 168 ALA A N 1
ATOM 1237 C CA . ALA A 1 168 ? -22.161 14.997 17.375 1.00 97.12 168 ALA A CA 1
ATOM 1238 C C . ALA A 1 168 ? -21.181 13.933 17.893 1.00 97.12 168 ALA A C 1
ATOM 1240 O O . ALA A 1 168 ? -20.111 13.768 17.312 1.00 97.12 168 ALA A O 1
ATOM 1241 N N . ASP A 1 169 ? -21.527 13.204 18.962 1.00 98.00 169 ASP A N 1
ATOM 1242 C CA . ASP A 1 169 ? -20.641 12.187 19.538 1.00 98.00 169 ASP A CA 1
ATOM 1243 C C . ASP A 1 169 ? -20.386 11.030 18.566 1.00 98.00 169 ASP A C 1
ATOM 1245 O O . ASP A 1 169 ? -19.298 10.466 18.581 1.00 98.00 169 ASP A O 1
ATOM 1249 N N . TRP A 1 170 ? -21.343 10.716 17.684 1.00 98.19 170 TRP A N 1
ATOM 1250 C CA . TRP A 1 170 ? -21.190 9.649 16.688 1.00 98.19 170 TRP A CA 1
ATOM 1251 C C . TRP A 1 170 ? -20.119 9.973 15.638 1.00 98.19 170 TRP A C 1
ATOM 1253 O O . TRP A 1 170 ? -19.477 9.066 15.122 1.00 98.19 170 TRP A O 1
ATOM 1263 N N . ASP A 1 171 ? -19.894 11.259 15.357 1.00 97.19 171 ASP A N 1
ATOM 1264 C CA . ASP A 1 171 ? -18.927 11.752 14.369 1.00 97.19 171 ASP A CA 1
ATOM 1265 C C . ASP A 1 171 ? -17.612 12.250 15.010 1.00 97.19 171 ASP A C 1
ATOM 1267 O O . ASP A 1 171 ? -16.775 12.850 14.331 1.00 97.19 171 ASP A O 1
ATOM 1271 N N . THR A 1 172 ? -17.429 12.060 16.323 1.00 96.44 172 THR A N 1
ATOM 1272 C CA . THR A 1 172 ? -16.309 12.648 17.074 1.00 96.44 172 THR A CA 1
ATOM 1273 C C . THR A 1 172 ? -15.211 11.630 17.371 1.00 96.44 172 THR A C 1
ATOM 1275 O O . THR A 1 172 ? -15.426 10.639 18.060 1.00 96.44 172 THR A O 1
ATOM 1278 N N . GLU A 1 173 ? -13.984 11.944 16.951 1.00 96.19 173 GLU A N 1
ATOM 1279 C CA . GLU A 1 173 ? -12.776 11.295 17.469 1.00 96.19 173 GLU A CA 1
ATOM 1280 C C . GLU A 1 173 ? -12.350 11.979 18.779 1.00 96.19 173 GLU A C 1
ATOM 1282 O O . GLU A 1 173 ? -11.935 13.143 18.779 1.00 96.19 173 GLU A O 1
ATOM 1287 N N . PHE A 1 174 ? -12.472 11.286 19.914 1.00 96.56 174 PHE A N 1
ATOM 1288 C CA . PHE A 1 174 ? -12.224 11.892 21.224 1.00 96.56 174 PHE A CA 1
ATOM 1289 C C . PHE A 1 174 ? -10.736 11.977 21.587 1.00 96.56 174 PHE A C 1
ATOM 1291 O O . PHE A 1 174 ? -10.355 12.882 22.332 1.00 96.56 174 PHE A O 1
ATOM 1298 N N . LEU A 1 175 ? -9.896 11.038 21.118 1.00 94.38 175 LEU A N 1
ATOM 1299 C CA . LEU A 1 175 ? -8.457 10.957 21.449 1.00 94.38 175 LEU A CA 1
ATOM 1300 C C . LEU A 1 175 ? -8.156 10.990 22.963 1.00 94.38 175 LEU A C 1
ATOM 1302 O O . LEU A 1 175 ? -7.106 11.455 23.419 1.00 94.38 175 LEU A O 1
ATOM 1306 N N . GLY A 1 176 ? -9.088 10.481 23.762 1.00 97.12 176 GLY A N 1
ATOM 1307 C CA . GLY A 1 176 ? -9.040 10.476 25.218 1.00 97.12 176 GLY A CA 1
ATOM 1308 C C . GLY A 1 176 ? -9.864 9.330 25.795 1.00 97.12 176 GLY A C 1
ATOM 1309 O O . GLY A 1 176 ? -10.423 8.541 25.035 1.00 97.12 176 GLY A O 1
ATOM 1310 N N . PRO A 1 177 ? -9.935 9.190 27.127 1.00 98.00 177 PRO A N 1
ATOM 1311 C CA . PRO A 1 177 ? -10.737 8.162 27.785 1.00 98.00 177 PRO A CA 1
ATOM 1312 C C . PRO A 1 177 ? -12.233 8.532 27.746 1.00 98.00 177 PRO A C 1
ATOM 1314 O O . PRO A 1 177 ? -12.856 8.703 28.786 1.00 98.00 177 PRO A O 1
ATOM 1317 N N . VAL A 1 178 ? -12.797 8.700 26.548 1.00 98.56 178 VAL A N 1
ATOM 1318 C CA . VAL A 1 178 ? -14.224 8.947 26.288 1.00 98.56 178 VAL A CA 1
ATOM 1319 C C . VAL A 1 178 ? -14.700 7.918 25.263 1.00 98.56 178 VAL A C 1
ATOM 1321 O O . VAL A 1 178 ? -13.979 7.648 24.301 1.00 98.56 178 VAL A O 1
ATOM 1324 N N . LEU A 1 179 ? -15.872 7.323 25.477 1.00 98.69 179 LEU A N 1
ATOM 1325 C CA . LEU A 1 179 ? -16.460 6.325 24.581 1.00 98.69 179 LEU A CA 1
ATOM 1326 C C . LEU A 1 179 ? -17.957 6.591 24.392 1.00 98.69 179 LEU A C 1
ATOM 1328 O O . LEU A 1 179 ? -18.709 6.648 25.373 1.00 98.69 179 LEU A O 1
ATOM 1332 N N . ALA A 1 180 ? -18.388 6.706 23.137 1.00 98.75 180 ALA A N 1
ATOM 1333 C CA . ALA A 1 180 ? -19.800 6.725 22.778 1.00 98.75 180 ALA A CA 1
ATOM 1334 C C . ALA A 1 180 ? -20.337 5.286 22.658 1.00 98.75 180 ALA A C 1
ATOM 1336 O O . ALA A 1 180 ? -19.649 4.401 22.157 1.00 98.75 180 ALA A O 1
ATOM 1337 N N . ILE A 1 181 ? -21.556 5.020 23.128 1.00 98.75 181 ILE A N 1
ATOM 1338 C CA . ILE A 1 181 ? -22.167 3.684 23.132 1.00 98.75 181 ILE A CA 1
ATOM 1339 C C . ILE A 1 181 ? -23.578 3.759 22.553 1.00 98.75 181 ILE A C 1
ATOM 1341 O O . ILE A 1 181 ? -24.443 4.468 23.073 1.00 98.75 181 ILE A O 1
ATOM 1345 N N . LYS A 1 182 ? -23.832 2.984 21.498 1.00 98.56 182 LYS A N 1
ATOM 1346 C CA . LYS A 1 182 ? -25.126 2.942 20.812 1.00 98.56 182 LYS A CA 1
ATOM 1347 C C . LYS A 1 182 ? -25.659 1.522 20.726 1.00 98.56 182 LYS A C 1
ATOM 1349 O O . LYS A 1 182 ? -24.942 0.601 20.342 1.00 98.56 182 LYS A O 1
ATOM 1354 N N . THR A 1 183 ? -26.938 1.352 21.036 1.00 98.44 183 THR A N 1
ATOM 1355 C CA . THR A 1 183 ? -27.649 0.104 20.774 1.00 98.44 183 THR A CA 1
ATOM 1356 C C . THR A 1 183 ? -28.218 0.098 19.359 1.00 98.44 183 THR A C 1
ATOM 1358 O O . THR A 1 183 ? -28.895 1.039 18.943 1.00 98.44 183 THR A O 1
ATOM 1361 N N . VAL A 1 184 ? -27.965 -0.979 18.622 1.00 98.69 184 VAL A N 1
ATOM 1362 C CA . VAL A 1 184 ? -28.407 -1.176 17.231 1.00 98.69 184 VAL A CA 1
ATOM 1363 C C . VAL A 1 184 ? -29.285 -2.422 17.127 1.00 98.69 184 VAL A C 1
ATOM 1365 O O . VAL A 1 184 ? -29.181 -3.335 17.943 1.00 98.69 184 VAL A O 1
ATOM 1368 N N . ALA A 1 185 ? -30.189 -2.468 16.152 1.00 98.19 185 ALA A N 1
ATOM 1369 C CA . ALA A 1 185 ? -31.132 -3.569 15.963 1.00 98.19 185 ALA A CA 1
ATOM 1370 C C . ALA A 1 185 ? -30.477 -4.863 15.454 1.00 98.19 185 ALA A C 1
ATOM 1372 O O . ALA A 1 185 ? -31.101 -5.917 15.540 1.00 98.19 185 ALA A O 1
ATOM 1373 N N . GLY A 1 186 ? -29.263 -4.778 14.905 1.00 98.31 186 GLY A N 1
ATOM 1374 C CA . GLY A 1 186 ? -28.524 -5.921 14.384 1.00 98.31 186 GLY A CA 1
ATOM 1375 C C . GLY A 1 186 ? -27.361 -5.518 13.485 1.00 98.31 186 GLY A C 1
ATOM 1376 O O . GLY A 1 186 ? -27.011 -4.339 13.386 1.00 98.31 186 GLY A O 1
ATOM 1377 N N . LEU A 1 187 ? -26.802 -6.514 12.796 1.00 98.69 187 LEU A N 1
ATOM 1378 C CA . LEU A 1 187 ? -25.634 -6.369 11.925 1.00 98.69 187 LEU A CA 1
ATOM 1379 C C . LEU A 1 187 ? -25.815 -5.309 10.828 1.00 98.69 187 LEU A C 1
ATOM 1381 O O . LEU A 1 187 ? -24.904 -4.525 10.583 1.00 98.69 187 LEU A O 1
ATOM 1385 N N . GLU A 1 188 ? -26.983 -5.265 10.185 1.00 98.62 188 GLU A N 1
ATOM 1386 C CA . GLU A 1 188 ? -27.264 -4.302 9.110 1.00 98.62 188 GLU A CA 1
ATOM 1387 C C . GLU A 1 188 ? -27.171 -2.854 9.599 1.00 98.62 188 GLU A C 1
ATOM 1389 O O . GLU A 1 188 ? -26.458 -2.046 9.011 1.00 98.62 188 GLU A O 1
ATOM 1394 N N . GLU A 1 189 ? -27.820 -2.537 10.723 1.00 98.75 189 GLU A N 1
ATOM 1395 C CA . GLU A 1 189 ? -27.770 -1.189 11.297 1.00 98.75 189 GLU A CA 1
ATOM 1396 C C . GLU A 1 189 ? -26.360 -0.845 11.798 1.00 98.75 189 GLU A C 1
ATOM 1398 O O . GLU A 1 189 ? -25.944 0.307 11.697 1.00 98.75 189 GLU A O 1
ATOM 1403 N N . ALA A 1 190 ? -25.599 -1.828 12.293 1.00 98.88 190 ALA A N 1
ATOM 1404 C CA . ALA A 1 190 ? -24.205 -1.615 12.671 1.00 98.88 190 ALA A CA 1
ATOM 1405 C C . ALA A 1 190 ? -23.345 -1.210 11.462 1.00 98.88 190 ALA A C 1
ATOM 1407 O O . ALA A 1 190 ? -22.605 -0.230 11.535 1.00 98.88 190 ALA A O 1
ATOM 1408 N N . ILE A 1 191 ? -23.474 -1.928 10.340 1.00 98.88 191 ILE A N 1
ATOM 1409 C CA . ILE A 1 191 ? -22.761 -1.620 9.091 1.00 98.88 191 ILE A CA 1
ATOM 1410 C C . ILE A 1 191 ? -23.168 -0.237 8.570 1.00 98.88 191 ILE A C 1
ATOM 1412 O O . ILE A 1 191 ? -22.297 0.557 8.218 1.00 98.88 191 ILE A O 1
ATOM 1416 N N . ASP A 1 192 ? -24.465 0.077 8.562 1.00 98.81 192 ASP A N 1
ATOM 1417 C CA . ASP A 1 192 ? -24.970 1.377 8.107 1.00 98.81 192 ASP A CA 1
ATOM 1418 C C . ASP A 1 192 ? -24.487 2.527 9.001 1.00 98.81 192 ASP A C 1
ATOM 1420 O O . ASP A 1 192 ? -24.155 3.607 8.505 1.00 98.81 192 ASP A O 1
ATOM 1424 N N . HIS A 1 193 ? -24.406 2.304 10.316 1.00 98.81 193 HIS A N 1
ATOM 1425 C CA . HIS A 1 193 ? -23.863 3.282 11.252 1.00 98.81 193 HIS A CA 1
ATOM 1426 C C . HIS A 1 193 ? -22.383 3.554 10.973 1.00 98.81 193 HIS A C 1
ATOM 1428 O O . HIS A 1 193 ? -21.997 4.713 10.827 1.00 98.81 193 HIS A O 1
ATOM 1434 N N . ILE A 1 194 ? -21.574 2.501 10.826 1.00 98.75 194 ILE A N 1
ATOM 1435 C CA . ILE A 1 194 ? -20.145 2.621 10.506 1.00 98.75 194 ILE A CA 1
ATOM 1436 C C . ILE A 1 194 ? -19.953 3.329 9.164 1.00 98.75 194 ILE A C 1
ATOM 1438 O O . ILE A 1 194 ? -19.136 4.238 9.059 1.00 98.75 194 ILE A O 1
ATOM 1442 N N . ALA A 1 195 ? -20.734 2.971 8.143 1.00 98.38 195 ALA A N 1
ATOM 1443 C CA . ALA A 1 195 ? -20.656 3.604 6.829 1.00 98.38 195 ALA A CA 1
ATOM 1444 C C . ALA A 1 195 ? -21.013 5.099 6.863 1.00 98.38 195 ALA A C 1
ATOM 1446 O O . ALA A 1 195 ? -20.526 5.866 6.032 1.00 98.38 195 ALA A O 1
ATOM 1447 N N . ARG A 1 196 ? -21.877 5.509 7.797 1.00 98.25 196 ARG A N 1
ATOM 1448 C CA . ARG A 1 196 ? -22.330 6.894 7.937 1.00 98.25 196 ARG A CA 1
ATOM 1449 C C . ARG A 1 196 ? -21.397 7.758 8.784 1.00 98.25 196 ARG A C 1
ATOM 1451 O O . ARG A 1 196 ? -21.248 8.932 8.458 1.00 98.25 196 ARG A O 1
ATOM 1458 N N . HIS A 1 197 ? -20.833 7.197 9.849 1.00 98.31 197 HIS A N 1
ATOM 1459 C CA . HIS A 1 197 ? -20.141 7.952 10.898 1.00 98.31 197 HIS A CA 1
ATOM 1460 C C . HIS A 1 197 ? -18.640 7.632 11.008 1.00 98.31 197 HIS A C 1
ATOM 1462 O O . HIS A 1 197 ? -17.856 8.454 11.483 1.00 98.31 197 HIS A O 1
ATOM 1468 N N . GLY A 1 198 ? -18.208 6.452 10.557 1.00 97.19 198 GLY A N 1
ATOM 1469 C CA . GLY A 1 198 ? -16.812 6.021 10.617 1.00 97.19 198 GLY A CA 1
ATOM 1470 C C . GLY A 1 198 ? -15.889 6.802 9.691 1.00 97.19 198 GLY A C 1
ATOM 1471 O O . GLY A 1 198 ? -16.277 7.272 8.623 1.00 97.19 198 GLY A O 1
ATOM 1472 N N . SER A 1 199 ? -14.614 6.892 10.075 1.00 96.50 199 SER A N 1
ATOM 1473 C CA . SER A 1 199 ? -13.584 7.560 9.263 1.00 96.50 199 SER A CA 1
ATOM 1474 C C . SER A 1 199 ? -12.932 6.646 8.214 1.00 96.50 199 SER A C 1
ATOM 1476 O O . SER A 1 199 ? -11.930 7.015 7.593 1.00 96.50 199 SER A O 1
ATOM 1478 N N . HIS A 1 200 ? -13.483 5.443 8.018 1.00 97.31 200 HIS A N 1
ATOM 1479 C CA . HIS A 1 200 ? -12.921 4.373 7.188 1.00 97.31 200 HIS A CA 1
ATOM 1480 C C . HIS A 1 200 ? -11.512 3.926 7.619 1.00 97.31 200 HIS A C 1
ATOM 1482 O O . HIS A 1 200 ? -10.726 3.467 6.783 1.00 97.31 200 HIS A O 1
ATOM 1488 N N . HIS A 1 201 ? -11.169 4.085 8.901 1.00 97.56 201 HIS A N 1
ATOM 1489 C CA . HIS A 1 201 ? -9.868 3.718 9.458 1.00 97.56 201 HIS A CA 1
ATOM 1490 C C . HIS A 1 201 ? -9.838 2.246 9.880 1.00 97.56 201 HIS A C 1
ATOM 1492 O O . HIS A 1 201 ? -9.383 1.399 9.108 1.00 97.56 201 HIS A O 1
ATOM 1498 N N . THR A 1 202 ? -10.343 1.943 11.077 1.00 98.62 202 THR A N 1
ATOM 1499 C CA . THR A 1 202 ? -10.391 0.587 11.628 1.00 98.62 202 THR A CA 1
ATOM 1500 C C . THR A 1 202 ? -11.746 0.329 12.255 1.00 98.62 202 THR A C 1
ATOM 1502 O O . THR A 1 202 ? -12.155 1.083 13.128 1.00 98.62 202 THR A O 1
ATOM 1505 N N . ASP A 1 203 ? -12.396 -0.775 11.900 1.00 98.88 203 ASP A N 1
ATOM 1506 C CA . ASP A 1 203 ? -13.647 -1.179 12.544 1.00 98.88 203 ASP A CA 1
ATOM 1507 C C . ASP A 1 203 ? -13.661 -2.686 12.816 1.00 98.88 203 ASP A C 1
ATOM 1509 O O . ASP A 1 203 ? -13.083 -3.476 12.066 1.00 98.88 203 ASP A O 1
ATOM 1513 N N . ALA A 1 204 ? -14.295 -3.097 13.910 1.00 98.94 204 ALA A N 1
ATOM 1514 C CA . ALA A 1 204 ? -14.275 -4.478 14.382 1.00 98.94 204 ALA A CA 1
ATOM 1515 C C . ALA A 1 204 ? -15.679 -5.024 14.655 1.00 98.94 204 ALA A C 1
ATOM 1517 O O . ALA A 1 204 ? -16.555 -4.298 15.119 1.00 98.94 204 ALA A O 1
ATOM 1518 N N . ILE A 1 205 ? -15.864 -6.326 14.444 1.00 98.94 205 ILE A N 1
ATOM 1519 C CA . ILE A 1 205 ? -17.004 -7.102 14.938 1.00 98.94 205 ILE A CA 1
ATOM 1520 C C . ILE A 1 205 ? -16.524 -8.143 15.950 1.00 98.94 205 ILE A C 1
ATOM 1522 O O . ILE A 1 205 ? -15.504 -8.802 15.744 1.00 98.94 205 ILE A O 1
ATOM 1526 N N . VAL A 1 206 ? -17.285 -8.325 17.027 1.00 98.94 206 VAL A N 1
ATOM 1527 C CA . VAL A 1 206 ? -17.116 -9.427 17.976 1.00 98.94 206 VAL A CA 1
ATOM 1528 C C . VAL A 1 206 ? -18.316 -10.358 17.868 1.00 98.94 206 VAL A C 1
ATOM 1530 O O . VAL A 1 206 ? -19.444 -9.948 18.142 1.00 98.94 206 VAL A O 1
ATOM 1533 N N . THR A 1 207 ? -18.083 -11.597 17.432 1.00 98.81 207 THR A N 1
ATOM 1534 C CA . THR A 1 207 ? -19.112 -12.629 17.277 1.00 98.81 207 THR A CA 1
ATOM 1535 C C . THR A 1 207 ? -18.527 -14.033 17.096 1.00 98.81 207 THR A C 1
ATOM 1537 O O . THR A 1 207 ? -17.480 -14.189 16.472 1.00 98.81 207 THR A O 1
ATOM 1540 N N . ASP A 1 208 ? -19.246 -15.062 17.546 1.00 98.50 208 ASP A N 1
ATOM 1541 C CA . ASP A 1 208 ? -19.004 -16.464 17.172 1.00 98.50 208 ASP A CA 1
ATOM 1542 C C . ASP A 1 208 ? -19.819 -16.915 15.943 1.00 98.50 208 ASP A C 1
ATOM 1544 O O . ASP A 1 208 ? -19.633 -18.021 15.434 1.00 98.50 208 ASP A O 1
ATOM 1548 N N . ASP A 1 209 ? -20.707 -16.062 15.422 1.00 98.69 209 ASP A N 1
ATOM 1549 C CA . ASP A 1 209 ? -21.419 -16.316 14.170 1.00 98.69 209 ASP A CA 1
ATOM 1550 C C . ASP A 1 209 ? -20.504 -16.011 12.975 1.00 98.69 209 ASP A C 1
ATOM 1552 O O . ASP A 1 209 ? -20.290 -14.858 12.590 1.00 98.69 209 ASP A O 1
ATOM 1556 N N . ALA A 1 210 ? -19.981 -17.072 12.363 1.00 98.38 210 ALA A N 1
ATOM 1557 C CA . ALA A 1 210 ? -19.100 -16.973 11.206 1.00 98.38 210 ALA A CA 1
ATOM 1558 C C . ALA A 1 210 ? -19.754 -16.267 10.002 1.00 98.38 210 ALA A C 1
ATOM 1560 O O . ALA A 1 210 ? -19.068 -15.559 9.267 1.00 98.38 210 ALA A O 1
ATOM 1561 N N . ALA A 1 211 ? -21.066 -16.418 9.788 1.00 98.56 211 ALA A N 1
ATOM 1562 C CA . ALA A 1 211 ? -21.748 -15.775 8.666 1.00 98.56 211 ALA A CA 1
ATOM 1563 C C . ALA A 1 211 ? -21.889 -14.263 8.889 1.00 98.56 211 ALA A C 1
ATOM 1565 O O . ALA A 1 211 ? -21.703 -13.476 7.954 1.00 98.56 211 ALA A O 1
ATOM 1566 N N . ALA A 1 212 ? -22.168 -13.849 10.128 1.00 98.69 212 ALA A N 1
ATOM 1567 C CA . ALA A 1 212 ? -22.187 -12.440 10.508 1.00 98.69 212 ALA A CA 1
ATOM 1568 C C . ALA A 1 212 ? -20.791 -11.805 10.389 1.00 98.69 212 ALA A C 1
ATOM 1570 O O . ALA A 1 212 ? -20.661 -10.718 9.822 1.00 98.69 212 ALA A O 1
ATOM 1571 N N . ALA A 1 213 ? -19.750 -12.506 10.853 1.00 98.75 213 ALA A N 1
ATOM 1572 C CA . ALA A 1 213 ? -18.362 -12.063 10.741 1.00 98.75 213 ALA A CA 1
ATOM 1573 C C . ALA A 1 213 ? -17.944 -11.837 9.280 1.00 98.75 213 ALA A C 1
ATOM 1575 O O . ALA A 1 213 ? -17.494 -10.746 8.930 1.00 98.75 213 ALA A O 1
ATOM 1576 N N . GLU A 1 214 ? -18.167 -12.821 8.406 1.00 98.75 214 GLU A N 1
ATOM 1577 C CA . GLU A 1 214 ? -17.856 -12.700 6.976 1.00 98.75 214 GLU A CA 1
ATOM 1578 C C . GLU A 1 214 ? -18.658 -11.582 6.305 1.00 98.75 214 GLU A C 1
ATOM 1580 O O . GLU A 1 214 ? -18.133 -10.829 5.483 1.00 98.75 214 GLU A O 1
ATOM 1585 N N . THR A 1 215 ? -19.930 -11.420 6.668 1.00 98.81 215 THR A N 1
ATOM 1586 C CA . THR A 1 215 ? -20.758 -10.333 6.132 1.00 98.81 215 THR A CA 1
ATOM 1587 C C . THR A 1 215 ? -20.200 -8.966 6.528 1.00 98.81 215 THR A C 1
ATOM 1589 O O . THR A 1 215 ? -20.112 -8.078 5.681 1.00 98.81 215 THR A O 1
ATOM 1592 N N . PHE A 1 216 ? -19.779 -8.799 7.784 1.00 98.88 216 PHE A N 1
ATOM 1593 C CA . PHE A 1 216 ? -19.165 -7.566 8.273 1.00 98.88 216 PHE A CA 1
ATOM 1594 C C . PHE A 1 216 ? -17.834 -7.273 7.569 1.00 98.88 216 PHE A C 1
ATOM 1596 O O . PHE A 1 216 ? -17.670 -6.189 7.012 1.00 98.88 216 PHE A O 1
ATOM 1603 N N . LEU A 1 217 ? -16.924 -8.256 7.522 1.00 98.62 217 LEU A N 1
ATOM 1604 C CA . LEU A 1 217 ? -15.608 -8.137 6.878 1.00 98.62 217 LEU A CA 1
ATOM 1605 C C . LEU A 1 217 ? -15.711 -7.742 5.398 1.00 98.62 217 LEU A C 1
ATOM 1607 O O . LEU A 1 217 ? -14.887 -6.976 4.907 1.00 98.62 217 LEU A O 1
ATOM 1611 N N . ASN A 1 218 ? -16.732 -8.236 4.693 1.00 98.56 218 ASN A N 1
ATOM 1612 C CA . ASN A 1 218 ? -16.928 -7.943 3.274 1.00 98.56 218 ASN A CA 1
ATOM 1613 C C . ASN A 1 218 ? -17.646 -6.612 2.998 1.00 98.56 218 ASN A C 1
ATOM 1615 O O . ASN A 1 218 ? -17.507 -6.068 1.901 1.00 98.56 218 ASN A O 1
ATOM 1619 N N . ARG A 1 219 ? -18.457 -6.105 3.936 1.00 98.56 219 ARG A N 1
ATOM 1620 C CA . ARG A 1 219 ? -19.326 -4.935 3.702 1.00 98.56 219 ARG A CA 1
ATOM 1621 C C . ARG A 1 219 ? -18.852 -3.650 4.356 1.00 98.56 219 ARG A C 1
ATOM 1623 O O . ARG A 1 219 ? -19.185 -2.579 3.854 1.00 98.56 219 ARG A O 1
ATOM 1630 N N . VAL A 1 220 ? -18.110 -3.734 5.455 1.00 98.69 220 VAL A N 1
ATOM 1631 C CA . VAL A 1 220 ? -17.526 -2.552 6.085 1.00 98.69 220 VAL A CA 1
ATOM 1632 C C . VAL A 1 220 ? -16.340 -2.089 5.250 1.00 98.69 220 VAL A C 1
ATOM 1634 O O . VAL A 1 220 ? -15.364 -2.805 5.059 1.00 98.69 220 VAL A O 1
ATOM 1637 N N . ASP A 1 221 ? -16.429 -0.870 4.732 1.00 97.62 221 ASP A N 1
ATOM 1638 C CA . ASP A 1 221 ? -15.442 -0.322 3.806 1.00 97.62 221 ASP A CA 1
ATOM 1639 C C . ASP A 1 221 ? -14.418 0.561 4.521 1.00 97.62 221 ASP A C 1
ATOM 1641 O O . ASP A 1 221 ? -14.254 1.747 4.215 1.00 97.62 221 ASP A O 1
ATOM 1645 N N . SER A 1 222 ? -13.726 -0.033 5.484 1.00 98.06 222 SER A N 1
ATOM 1646 C CA . SER A 1 222 ? -12.629 0.600 6.216 1.00 98.06 222 SER A CA 1
ATOM 1647 C C . SER A 1 222 ? -11.285 0.085 5.722 1.00 98.06 222 SER A C 1
ATOM 1649 O O . SER A 1 222 ? -11.198 -0.921 5.020 1.00 98.06 222 SER A O 1
ATOM 1651 N N . ALA A 1 223 ? -10.213 0.812 6.021 1.00 97.38 223 ALA A N 1
ATOM 1652 C CA . ALA A 1 223 ? -8.870 0.389 5.652 1.00 97.38 223 ALA A CA 1
ATOM 1653 C C . ALA A 1 223 ? -8.490 -0.934 6.331 1.00 97.38 223 ALA A C 1
ATOM 1655 O O . ALA A 1 223 ? -7.754 -1.733 5.753 1.00 97.38 223 ALA A O 1
ATOM 1656 N N . ILE A 1 224 ? -9.002 -1.153 7.542 1.00 98.38 224 ILE A N 1
ATOM 1657 C CA . ILE A 1 224 ? -8.772 -2.343 8.349 1.00 98.38 224 ILE A CA 1
ATOM 1658 C C . ILE A 1 224 ? -10.116 -2.780 8.935 1.00 98.38 224 ILE A C 1
ATOM 1660 O O . ILE A 1 224 ? -10.793 -1.990 9.591 1.00 98.38 224 ILE A O 1
ATOM 1664 N N . VAL A 1 225 ? -10.497 -4.037 8.714 1.00 98.69 225 VAL A N 1
ATOM 1665 C CA . VAL A 1 225 ? -11.712 -4.624 9.293 1.00 98.69 225 VAL A CA 1
ATOM 1666 C C . VAL A 1 225 ? -11.322 -5.861 10.085 1.00 98.69 225 VAL A C 1
ATOM 1668 O O . VAL A 1 225 ? -10.527 -6.673 9.611 1.00 98.69 225 VAL A O 1
ATOM 1671 N N . MET A 1 226 ? -11.830 -5.981 11.308 1.00 98.69 226 MET A N 1
ATOM 1672 C CA . MET A 1 226 ? -11.401 -7.008 12.255 1.00 98.69 226 MET A CA 1
ATOM 1673 C C . MET A 1 226 ? -12.561 -7.876 12.730 1.00 98.69 226 MET A C 1
ATOM 1675 O O . MET A 1 226 ? -13.669 -7.392 12.941 1.00 98.69 226 MET A O 1
ATOM 1679 N N . HIS A 1 227 ? -12.280 -9.156 12.964 1.00 98.81 227 HIS A N 1
ATOM 1680 C CA . HIS A 1 227 ? -13.189 -10.103 13.605 1.00 98.81 227 HIS A CA 1
ATOM 1681 C C . HIS A 1 227 ? -12.535 -10.623 14.883 1.00 98.81 227 HIS A C 1
ATOM 1683 O O . HIS A 1 227 ? -11.405 -11.105 14.840 1.00 98.81 227 HIS A O 1
ATOM 1689 N N . ASN A 1 228 ? -13.224 -10.490 16.019 1.00 98.75 228 ASN A N 1
ATOM 1690 C CA . ASN A 1 228 ? -12.770 -10.959 17.332 1.00 98.75 228 ASN A CA 1
ATOM 1691 C C . ASN A 1 228 ? -11.365 -10.454 17.719 1.00 98.75 228 ASN A C 1
ATOM 1693 O O . ASN A 1 228 ? -10.597 -11.142 18.390 1.00 98.75 228 ASN A O 1
ATOM 1697 N N . ALA A 1 229 ? -11.039 -9.220 17.325 1.00 98.69 229 ALA A N 1
ATOM 1698 C CA . ALA A 1 229 ? -9.791 -8.555 17.672 1.00 98.69 229 ALA A CA 1
ATOM 1699 C C . ALA A 1 229 ? -10.022 -7.074 17.999 1.00 98.69 229 ALA A C 1
ATOM 1701 O O . ALA A 1 229 ? -10.944 -6.437 17.495 1.00 98.69 229 ALA A O 1
ATOM 1702 N N . SER A 1 230 ? -9.164 -6.530 18.862 1.00 98.56 230 SER A N 1
ATOM 1703 C CA . SER A 1 230 ? -9.175 -5.112 19.233 1.00 98.56 230 SER A CA 1
ATOM 1704 C C . SER A 1 230 ? -8.717 -4.228 18.076 1.00 98.56 230 SER A C 1
ATOM 1706 O O . SER A 1 230 ? -7.676 -4.498 17.474 1.00 98.56 230 SER A O 1
ATOM 1708 N N . THR A 1 231 ? -9.412 -3.108 17.845 1.00 98.44 231 THR A N 1
ATOM 1709 C CA . THR A 1 231 ? -9.032 -2.112 16.827 1.00 98.44 231 THR A CA 1
ATOM 1710 C C . THR A 1 231 ? -7.609 -1.582 17.024 1.00 98.44 231 THR A C 1
ATOM 1712 O O . THR A 1 231 ? -6.962 -1.178 16.062 1.00 98.44 231 THR A O 1
ATOM 1715 N N . GLN A 1 232 ? -7.060 -1.649 18.243 1.00 96.81 232 GLN A N 1
ATOM 1716 C CA . GLN A 1 232 ? -5.695 -1.201 18.538 1.00 96.81 232 GLN A CA 1
ATOM 1717 C C . GLN A 1 232 ? -4.584 -2.123 18.013 1.00 96.81 232 GLN A C 1
ATOM 1719 O O . GLN A 1 232 ? -3.409 -1.803 18.204 1.00 96.81 232 GLN A O 1
ATOM 1724 N N . TYR A 1 233 ? -4.924 -3.246 17.376 1.00 96.25 233 TYR A N 1
ATOM 1725 C CA . TYR A 1 233 ? -3.978 -4.040 16.586 1.00 96.25 233 TYR A CA 1
ATOM 1726 C C . TYR A 1 233 ? -3.769 -3.487 15.168 1.00 96.25 233 TYR A C 1
ATOM 1728 O O . TYR A 1 233 ? -2.964 -4.031 14.421 1.00 96.25 233 TYR A O 1
ATOM 1736 N N . ALA A 1 234 ? -4.466 -2.409 14.791 1.00 95.38 234 ALA A N 1
ATOM 1737 C CA . ALA A 1 234 ? -4.270 -1.696 13.533 1.00 95.38 234 ALA A CA 1
ATOM 1738 C C . ALA A 1 234 ? -2.955 -0.906 13.554 1.00 95.38 234 ALA A C 1
ATOM 1740 O O . ALA A 1 234 ? -2.949 0.304 13.767 1.00 95.38 234 ALA A O 1
ATOM 1741 N N . ASP A 1 235 ? -1.847 -1.616 13.381 1.00 93.38 235 ASP A N 1
ATOM 1742 C CA . ASP A 1 235 ? -0.487 -1.094 13.469 1.00 93.38 235 ASP A CA 1
ATOM 1743 C C . ASP A 1 235 ? 0.437 -1.968 12.610 1.00 93.38 235 ASP A C 1
ATOM 1745 O O . ASP A 1 235 ? 0.353 -3.199 12.634 1.00 93.38 235 ASP A O 1
ATOM 1749 N N . GLY A 1 236 ? 1.328 -1.350 11.837 1.00 91.44 236 GLY A N 1
ATOM 1750 C CA . GLY A 1 236 ? 2.229 -2.071 10.940 1.00 91.44 236 GLY A CA 1
ATOM 1751 C C . GLY A 1 236 ? 3.172 -3.041 11.658 1.00 91.44 236 GLY A C 1
ATOM 1752 O O . GLY A 1 236 ? 3.525 -4.078 11.098 1.00 91.44 236 GLY A O 1
ATOM 1753 N N . GLY A 1 237 ? 3.568 -2.756 12.901 1.00 91.44 237 GLY A N 1
ATOM 1754 C CA . GLY A 1 237 ? 4.348 -3.676 13.728 1.00 91.44 237 GLY A CA 1
ATOM 1755 C C . GLY A 1 237 ? 3.554 -4.931 14.089 1.00 91.44 237 GLY A C 1
ATOM 1756 O O . GLY A 1 237 ? 4.043 -6.042 13.882 1.00 91.44 237 GLY A O 1
ATOM 1757 N N . GLU A 1 238 ? 2.312 -4.756 14.545 1.00 94.12 238 GLU A N 1
ATOM 1758 C CA . GLU A 1 238 ? 1.386 -5.859 14.857 1.00 94.12 238 GLU A CA 1
ATOM 1759 C C . GLU A 1 238 ? 1.034 -6.676 13.595 1.00 94.12 238 GLU A C 1
ATOM 1761 O O . GLU A 1 238 ? 0.864 -7.892 13.662 1.00 94.12 238 GLU A O 1
ATOM 1766 N N . PHE A 1 239 ? 1.008 -6.041 12.416 1.00 94.06 239 PHE A N 1
ATOM 1767 C CA . PHE A 1 239 ? 0.770 -6.699 11.120 1.00 94.06 239 PHE A CA 1
ATOM 1768 C C . PHE A 1 239 ? 2.022 -7.373 10.527 1.00 94.06 239 PHE A C 1
ATOM 1770 O O . PHE A 1 239 ? 1.981 -7.901 9.415 1.00 94.06 239 PHE A O 1
ATOM 1777 N N . GLY A 1 240 ? 3.150 -7.371 11.245 1.00 93.19 240 GLY A N 1
ATOM 1778 C CA . GLY A 1 240 ? 4.380 -8.037 10.808 1.00 93.19 240 GLY A CA 1
ATOM 1779 C C . GLY A 1 240 ? 5.176 -7.276 9.744 1.00 93.19 240 GLY A C 1
ATOM 1780 O O . GLY A 1 240 ? 6.074 -7.840 9.122 1.00 93.19 240 GLY A O 1
ATOM 1781 N N . MET A 1 241 ? 4.896 -5.987 9.542 1.00 91.19 241 MET A N 1
ATOM 1782 C CA . MET A 1 241 ? 5.626 -5.120 8.606 1.00 91.19 241 MET A CA 1
ATOM 1783 C C . MET A 1 241 ? 6.943 -4.594 9.202 1.00 91.19 241 MET A C 1
ATOM 1785 O O . MET A 1 241 ? 7.754 -3.985 8.503 1.00 91.19 241 MET A O 1
ATOM 1789 N N . GLY A 1 242 ? 7.156 -4.808 10.505 1.00 92.44 242 GLY A N 1
ATOM 1790 C CA . GLY A 1 242 ? 8.320 -4.362 11.272 1.00 92.44 242 GLY A CA 1
ATOM 1791 C C . GLY A 1 242 ? 8.259 -2.883 11.655 1.00 92.44 242 GLY A C 1
ATOM 1792 O O . GLY A 1 242 ? 8.481 -2.547 12.814 1.00 92.44 242 GLY A O 1
ATOM 1793 N N . ALA A 1 243 ? 7.930 -2.008 10.705 1.00 87.94 243 ALA A N 1
ATOM 1794 C CA . ALA A 1 243 ? 7.714 -0.587 10.946 1.00 87.94 243 ALA A CA 1
ATOM 1795 C C . ALA A 1 243 ? 6.663 -0.010 9.990 1.00 87.94 243 ALA A C 1
ATOM 1797 O O . ALA A 1 243 ? 6.536 -0.449 8.846 1.00 87.94 243 ALA A O 1
ATOM 1798 N N . GLU A 1 244 ? 5.983 1.038 10.447 1.00 92.69 244 GLU A N 1
ATOM 1799 C CA . GLU A 1 244 ? 5.103 1.873 9.633 1.00 92.69 244 GLU A CA 1
ATOM 1800 C C . GLU A 1 244 ? 5.542 3.340 9.667 1.00 92.69 244 GLU A C 1
ATOM 1802 O O . GLU A 1 244 ? 6.158 3.807 10.628 1.00 92.69 244 GLU A O 1
ATOM 1807 N N . ILE A 1 245 ? 5.205 4.082 8.612 1.00 92.19 245 ILE A N 1
ATOM 1808 C CA . ILE A 1 245 ? 5.316 5.549 8.590 1.00 92.19 245 ILE A CA 1
ATOM 1809 C C . ILE A 1 245 ? 4.000 6.235 8.986 1.00 92.19 245 ILE A C 1
ATOM 1811 O O . ILE A 1 245 ? 3.985 7.404 9.379 1.00 92.19 245 ILE A O 1
ATOM 1815 N N . GLY A 1 246 ? 2.895 5.500 8.891 1.00 91.06 246 GLY A N 1
ATOM 1816 C CA . GLY A 1 246 ? 1.554 5.920 9.257 1.00 91.06 246 GLY A CA 1
ATOM 1817 C C . GLY A 1 246 ? 0.505 5.013 8.627 1.00 91.06 246 GLY A C 1
ATOM 1818 O O . GLY A 1 246 ? 0.841 4.029 7.972 1.00 91.06 246 GLY A O 1
ATOM 1819 N N . ILE A 1 247 ? -0.760 5.384 8.790 1.00 92.75 247 ILE A N 1
ATOM 1820 C CA . ILE A 1 247 ? -1.907 4.672 8.224 1.00 92.75 247 ILE A CA 1
ATOM 1821 C C . ILE A 1 247 ? -2.510 5.525 7.103 1.00 92.75 247 ILE A C 1
ATOM 1823 O O . ILE A 1 247 ? -2.446 6.754 7.142 1.00 92.75 247 ILE A O 1
ATOM 1827 N N . SER A 1 248 ? -3.072 4.900 6.073 1.00 94.56 248 SER A N 1
ATOM 1828 C CA . SER A 1 248 ? -3.835 5.610 5.048 1.00 94.56 248 SER A CA 1
ATOM 1829 C C . SER A 1 248 ? -5.232 5.038 4.883 1.00 94.56 248 SER A C 1
ATOM 1831 O O . SER A 1 248 ? -5.417 3.828 4.794 1.00 94.56 248 SER A O 1
ATOM 1833 N N . THR A 1 249 ? -6.218 5.926 4.792 1.00 93.94 249 THR A N 1
ATOM 1834 C CA . THR A 1 249 ? -7.613 5.566 4.500 1.00 93.94 249 THR A CA 1
ATOM 1835 C C . THR A 1 249 ? -7.986 5.783 3.032 1.00 93.94 249 THR A C 1
ATOM 1837 O O . THR A 1 249 ? -9.091 5.439 2.610 1.00 93.94 249 THR A O 1
ATOM 1840 N N . GLY A 1 250 ? -7.056 6.312 2.225 1.00 88.88 250 GLY A N 1
ATOM 1841 C CA . GLY A 1 250 ? -7.226 6.479 0.786 1.00 88.88 250 GLY A CA 1
ATOM 1842 C C . GLY A 1 250 ? -7.380 5.144 0.052 1.00 88.88 250 GLY A C 1
ATOM 1843 O O . GLY A 1 250 ? -6.937 4.096 0.510 1.00 88.88 250 GLY A O 1
ATOM 1844 N N . ARG A 1 251 ? -8.018 5.173 -1.124 1.00 87.62 251 ARG A N 1
ATOM 1845 C CA . ARG A 1 251 ? -8.269 3.966 -1.942 1.00 87.62 251 ARG A CA 1
ATOM 1846 C C . ARG A 1 251 ? -7.229 3.715 -3.028 1.00 87.62 251 ARG A C 1
ATOM 1848 O O . ARG A 1 251 ? -7.251 2.667 -3.665 1.00 87.62 251 ARG A O 1
ATOM 1855 N N . LEU A 1 252 ? -6.372 4.694 -3.296 1.00 82.06 252 LEU A N 1
ATOM 1856 C CA . LEU A 1 252 ? -5.352 4.609 -4.334 1.00 82.06 252 LEU A CA 1
ATOM 1857 C C . LEU A 1 252 ? -3.992 4.353 -3.694 1.00 82.06 252 LEU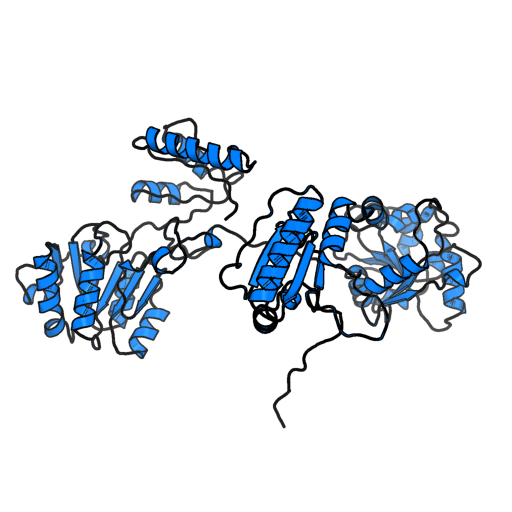 A C 1
ATOM 1859 O O . LEU A 1 252 ? -3.674 4.934 -2.661 1.00 82.06 252 LEU A O 1
ATOM 1863 N N . HIS A 1 253 ? -3.181 3.537 -4.368 1.00 89.12 253 HIS A N 1
ATOM 1864 C CA . HIS A 1 253 ? -1.819 3.167 -3.978 1.00 89.12 253 HIS A CA 1
ATOM 1865 C C . HIS A 1 253 ? -1.712 2.276 -2.732 1.00 89.12 253 HIS A C 1
ATOM 1867 O O . HIS A 1 253 ? -1.487 1.078 -2.887 1.00 89.12 253 HIS A O 1
ATOM 1873 N N . ALA A 1 254 ? -1.883 2.831 -1.531 1.00 92.00 254 ALA A N 1
ATOM 1874 C CA . ALA A 1 254 ? -1.747 2.112 -0.265 1.00 92.00 254 ALA A CA 1
ATOM 1875 C C . ALA A 1 254 ? -2.913 2.446 0.674 1.00 92.00 254 ALA A C 1
ATOM 1877 O O . ALA A 1 254 ? -3.305 3.607 0.778 1.00 92.00 254 ALA A O 1
ATOM 1878 N N . ARG A 1 255 ? -3.450 1.427 1.354 1.00 94.94 255 ARG A N 1
ATOM 1879 C CA . ARG A 1 255 ? -4.576 1.530 2.292 1.00 94.94 255 ARG A CA 1
ATOM 1880 C C . ARG A 1 255 ? -4.289 0.651 3.510 1.00 94.94 255 ARG A C 1
ATOM 1882 O O . ARG A 1 255 ? -3.853 -0.483 3.340 1.00 94.94 255 ARG A O 1
ATOM 1889 N N . GLY A 1 256 ? -4.519 1.175 4.709 1.00 95.69 256 GLY A N 1
ATOM 1890 C CA . GLY A 1 256 ? -4.092 0.571 5.973 1.00 95.69 256 GLY A CA 1
ATOM 1891 C C . GLY A 1 256 ? -2.698 1.053 6.393 1.00 95.69 256 GLY A C 1
ATOM 1892 O O . GLY A 1 256 ? -2.297 2.154 5.996 1.00 95.69 256 GLY A O 1
ATOM 1893 N N . PRO A 1 257 ? -1.963 0.278 7.210 1.00 95.44 257 PRO A N 1
ATOM 1894 C CA . PRO A 1 257 ? -0.604 0.621 7.612 1.00 95.44 257 PRO A CA 1
ATOM 1895 C C . PRO A 1 257 ? 0.334 0.712 6.402 1.00 95.44 257 PRO A C 1
ATOM 1897 O O . PRO A 1 257 ? 0.300 -0.121 5.498 1.00 95.44 257 PRO A O 1
ATOM 1900 N N . VAL A 1 258 ? 1.170 1.748 6.372 1.00 95.25 258 VAL A N 1
ATOM 1901 C CA . VAL A 1 258 ? 2.088 2.053 5.267 1.00 95.25 258 VAL A CA 1
ATOM 1902 C C . VAL A 1 258 ? 3.507 1.699 5.702 1.00 95.25 258 VAL A C 1
ATOM 1904 O O . VAL A 1 258 ? 4.127 2.424 6.486 1.00 95.25 258 VAL A O 1
ATOM 1907 N N . GLY A 1 259 ? 4.031 0.585 5.194 1.00 94.62 259 GLY A N 1
ATOM 1908 C CA . GLY A 1 259 ? 5.388 0.116 5.455 1.00 94.62 259 GLY A CA 1
ATOM 1909 C C . GLY A 1 259 ? 6.344 0.390 4.295 1.00 94.62 259 GLY A C 1
ATOM 1910 O O . GLY A 1 259 ? 6.128 1.248 3.439 1.00 94.62 259 GLY A O 1
ATOM 1911 N N . ALA A 1 260 ? 7.457 -0.347 4.258 1.00 93.62 260 ALA A N 1
ATOM 1912 C CA . ALA A 1 260 ? 8.498 -0.133 3.253 1.00 93.62 260 ALA A CA 1
ATOM 1913 C C . ALA A 1 260 ? 8.052 -0.473 1.819 1.00 93.62 260 ALA A C 1
ATOM 1915 O O . ALA A 1 260 ? 8.540 0.165 0.883 1.00 93.62 260 ALA A O 1
ATOM 1916 N N . ASN A 1 261 ? 7.163 -1.456 1.646 1.00 91.75 261 ASN A N 1
ATOM 1917 C CA . ASN A 1 261 ? 6.654 -1.873 0.335 1.00 91.75 261 ASN A CA 1
ATOM 1918 C C . ASN A 1 261 ? 5.704 -0.825 -0.247 1.00 91.75 261 ASN A C 1
ATOM 1920 O O . ASN A 1 261 ? 5.790 -0.498 -1.431 1.00 91.75 261 ASN A O 1
ATOM 1924 N N . GLU A 1 262 ? 4.880 -0.224 0.607 1.00 93.62 262 GLU A N 1
ATOM 1925 C CA . GLU A 1 262 ? 3.917 0.817 0.250 1.00 93.62 262 GLU A CA 1
ATOM 1926 C C . GLU A 1 262 ? 4.613 2.140 -0.105 1.00 93.62 262 GLU A C 1
ATOM 1928 O O . GLU A 1 262 ? 3.997 3.038 -0.662 1.00 93.62 262 GLU A O 1
ATOM 1933 N N . LEU A 1 263 ? 5.920 2.267 0.138 1.00 94.31 263 LEU A N 1
ATOM 1934 C CA . LEU A 1 263 ? 6.743 3.387 -0.329 1.00 94.31 263 LEU A CA 1
ATOM 1935 C C . LEU A 1 263 ? 7.443 3.105 -1.669 1.00 94.31 263 LEU A C 1
ATOM 1937 O O . LEU A 1 263 ? 8.415 3.782 -2.008 1.00 94.31 263 LEU A O 1
ATOM 1941 N N . THR A 1 264 ? 6.996 2.097 -2.420 1.00 93.19 264 THR A N 1
ATOM 1942 C CA . THR A 1 264 ? 7.538 1.746 -3.739 1.00 93.19 264 THR A CA 1
ATOM 1943 C C . THR A 1 264 ? 6.457 1.770 -4.810 1.00 93.19 264 THR A C 1
ATOM 1945 O O . THR A 1 264 ? 5.279 1.604 -4.519 1.00 93.19 264 THR A O 1
ATOM 1948 N N . ILE A 1 265 ? 6.858 1.942 -6.070 1.00 88.56 265 ILE A N 1
ATOM 1949 C CA . ILE A 1 265 ? 5.977 1.756 -7.226 1.00 88.56 265 ILE A CA 1
ATOM 1950 C C . ILE A 1 265 ? 6.576 0.728 -8.184 1.00 88.56 265 ILE A C 1
ATOM 1952 O O . ILE A 1 265 ? 7.767 0.412 -8.140 1.00 88.56 265 ILE A O 1
ATOM 1956 N N . TYR A 1 266 ? 5.751 0.199 -9.079 1.00 85.38 266 TYR A N 1
ATOM 1957 C CA . TYR A 1 266 ? 6.194 -0.736 -10.101 1.00 85.38 266 TYR A CA 1
ATOM 1958 C C . TYR A 1 266 ? 6.548 -0.019 -11.407 1.00 85.38 266 TYR A C 1
ATOM 1960 O O . TYR A 1 266 ? 6.021 1.036 -11.754 1.00 85.38 266 TYR A O 1
ATOM 1968 N N . LYS A 1 267 ? 7.429 -0.646 -12.188 1.00 71.38 267 LYS A N 1
ATOM 1969 C CA . LYS A 1 267 ? 7.670 -0.274 -13.585 1.00 71.38 267 LYS A CA 1
ATOM 1970 C C . LYS A 1 267 ? 7.726 -1.514 -14.457 1.00 71.38 267 LYS A C 1
ATOM 1972 O O . LYS A 1 267 ? 8.324 -2.525 -14.088 1.00 71.38 267 LYS A O 1
ATOM 1977 N N . TYR A 1 268 ? 7.177 -1.413 -15.659 1.00 62.47 268 TYR A N 1
ATOM 1978 C CA . TYR A 1 268 ? 7.278 -2.481 -16.643 1.00 62.47 268 TYR A CA 1
ATOM 1979 C C . TYR A 1 268 ? 8.687 -2.520 -17.237 1.00 62.47 268 TYR A C 1
ATOM 1981 O O . TYR A 1 268 ? 9.167 -1.550 -17.825 1.00 62.47 268 TYR A O 1
ATOM 1989 N N . ARG A 1 269 ? 9.359 -3.666 -17.110 1.00 53.56 269 ARG A N 1
ATOM 1990 C CA . ARG A 1 269 ? 10.657 -3.922 -17.746 1.00 53.56 269 ARG A CA 1
ATOM 1991 C C . ARG A 1 269 ? 10.476 -4.953 -18.850 1.00 53.56 269 ARG A C 1
ATOM 1993 O O . ARG A 1 269 ? 10.430 -6.149 -18.587 1.00 53.56 269 ARG A O 1
ATOM 2000 N N . VAL A 1 270 ? 10.404 -4.492 -20.096 1.00 53.81 270 VAL A N 1
ATOM 2001 C CA . VAL A 1 270 ? 10.256 -5.372 -21.263 1.00 53.81 270 VAL A CA 1
ATOM 2002 C C . VAL A 1 270 ? 11.627 -5.668 -21.869 1.00 53.81 270 VAL A C 1
ATOM 2004 O O . VAL A 1 270 ? 12.345 -4.758 -22.283 1.00 53.81 270 VAL A O 1
ATOM 2007 N N . ARG A 1 271 ? 11.989 -6.953 -21.953 1.00 50.91 271 ARG A N 1
ATOM 2008 C CA . ARG A 1 271 ? 13.178 -7.433 -22.672 1.00 50.91 271 ARG A CA 1
ATOM 2009 C C . ARG A 1 271 ? 12.723 -8.165 -23.926 1.00 50.91 271 ARG A C 1
ATOM 2011 O O . ARG A 1 271 ? 12.004 -9.152 -23.834 1.00 50.91 271 ARG A O 1
ATOM 2018 N N . GLY A 1 272 ? 13.115 -7.669 -25.096 1.00 53.59 272 GLY A N 1
ATOM 2019 C CA . GLY A 1 272 ? 12.674 -8.229 -26.367 1.00 53.59 272 GLY A CA 1
ATOM 2020 C C . GLY A 1 272 ? 13.808 -8.668 -27.285 1.00 53.59 272 GLY A C 1
ATOM 2021 O O . GLY A 1 272 ? 14.768 -7.923 -27.474 1.00 53.59 272 GLY A O 1
ATOM 2022 N N . GLN A 1 273 ? 13.654 -9.848 -27.895 1.00 59.16 273 GLN A N 1
ATOM 2023 C CA . GLN A 1 273 ? 14.434 -10.337 -29.033 1.00 59.16 273 GLN A CA 1
ATOM 2024 C C . GLN A 1 273 ? 13.484 -10.934 -30.086 1.00 59.16 273 GLN A C 1
ATOM 2026 O O . GLN A 1 273 ? 12.568 -11.679 -29.759 1.00 59.16 273 GLN A O 1
ATOM 2031 N N . GLY A 1 274 ? 13.670 -10.572 -31.362 1.00 63.50 274 GLY A N 1
ATOM 2032 C CA . GLY A 1 274 ? 12.932 -11.167 -32.487 1.00 63.50 274 GLY A CA 1
ATOM 2033 C C . GLY A 1 274 ? 11.572 -10.545 -32.846 1.00 63.50 274 GLY A C 1
ATOM 2034 O O . GLY A 1 274 ? 11.033 -10.889 -33.897 1.00 63.50 274 GLY A O 1
ATOM 2035 N N . GLN A 1 275 ? 11.046 -9.574 -32.083 1.00 72.75 275 GLN A N 1
ATOM 2036 C CA . GLN A 1 275 ? 9.735 -8.943 -32.346 1.00 72.75 275 GLN A CA 1
ATOM 2037 C C . GLN A 1 275 ? 9.614 -8.400 -33.774 1.00 72.75 275 GLN A C 1
ATOM 2039 O O . GLN A 1 275 ? 8.560 -8.510 -34.388 1.00 72.75 275 GLN A O 1
ATOM 2044 N N . VAL A 1 276 ? 10.701 -7.859 -34.330 1.00 76.19 276 VAL A N 1
ATOM 2045 C CA . VAL A 1 276 ? 10.754 -7.363 -35.715 1.00 76.19 276 VAL A CA 1
ATOM 2046 C C . VAL A 1 276 ? 10.462 -8.480 -36.726 1.00 76.19 276 VAL A C 1
ATOM 2048 O O . VAL A 1 276 ? 9.674 -8.280 -37.647 1.00 76.19 276 VAL A O 1
ATOM 2051 N N . CYS A 1 277 ? 11.057 -9.663 -36.541 1.00 80.81 277 CYS A N 1
ATOM 2052 C CA . CYS A 1 277 ? 10.854 -10.805 -37.435 1.00 80.81 277 CYS A CA 1
ATOM 2053 C C . CYS A 1 277 ? 9.447 -11.392 -37.273 1.00 80.81 277 CYS A C 1
ATOM 2055 O O . CYS A 1 277 ? 8.810 -11.720 -38.267 1.00 80.81 277 CYS A O 1
ATOM 2057 N N . LEU A 1 278 ? 8.927 -11.452 -36.042 1.00 82.44 278 LEU A N 1
ATOM 2058 C CA . LEU A 1 278 ? 7.558 -11.909 -35.775 1.00 82.44 278 LEU A CA 1
ATOM 2059 C C . LEU A 1 278 ? 6.507 -10.961 -36.370 1.00 82.44 278 LEU A C 1
ATOM 2061 O O . LEU A 1 278 ? 5.520 -11.409 -36.953 1.00 82.44 278 LEU A O 1
ATOM 2065 N N . GLN A 1 279 ? 6.732 -9.646 -36.284 1.00 83.94 279 GLN A N 1
ATOM 2066 C CA . GLN A 1 279 ? 5.872 -8.665 -36.943 1.00 83.94 279 GLN A CA 1
ATOM 2067 C C . GLN A 1 279 ? 5.958 -8.784 -38.467 1.00 83.94 279 GLN A C 1
ATOM 2069 O O . GLN A 1 279 ? 4.923 -8.706 -39.121 1.00 83.94 279 GLN A O 1
ATOM 2074 N N . ALA A 1 280 ? 7.142 -9.034 -39.038 1.00 85.31 280 ALA A N 1
ATOM 2075 C CA . ALA A 1 280 ? 7.281 -9.291 -40.470 1.00 85.31 280 ALA A CA 1
ATOM 2076 C C . ALA A 1 280 ? 6.512 -10.554 -40.902 1.00 85.31 280 ALA A C 1
ATOM 2078 O O . ALA A 1 280 ? 5.692 -10.455 -41.809 1.00 85.31 280 ALA A O 1
ATOM 2079 N N . LEU A 1 281 ? 6.687 -11.690 -40.208 1.00 89.50 281 LEU A N 1
ATOM 2080 C CA . LEU A 1 281 ? 5.931 -12.932 -40.449 1.00 89.50 281 LEU A CA 1
ATOM 2081 C C . LEU A 1 281 ? 4.419 -12.664 -40.470 1.00 89.50 281 LEU A C 1
ATOM 2083 O O . LEU A 1 281 ? 3.742 -12.978 -41.446 1.00 89.50 281 LEU A O 1
ATOM 2087 N N . LYS A 1 282 ? 3.900 -12.014 -39.421 1.00 89.75 282 LYS A N 1
ATOM 2088 C CA . LYS A 1 282 ? 2.466 -11.736 -39.269 1.00 89.75 282 LYS A CA 1
ATOM 2089 C C . LYS A 1 282 ? 1.930 -10.753 -40.314 1.00 89.75 282 LYS A C 1
ATOM 2091 O O . LYS A 1 282 ? 0.860 -10.974 -40.867 1.00 89.75 282 LYS A O 1
ATOM 2096 N N . ARG A 1 283 ? 2.624 -9.635 -40.551 1.00 89.62 283 ARG A N 1
ATOM 2097 C CA . ARG A 1 283 ? 2.120 -8.522 -41.383 1.00 89.62 283 ARG A CA 1
ATOM 2098 C C . ARG A 1 283 ? 2.257 -8.779 -42.879 1.00 89.62 283 ARG A C 1
ATOM 2100 O O . ARG A 1 283 ? 1.472 -8.242 -43.656 1.00 89.62 283 ARG A O 1
ATOM 2107 N N . LEU A 1 284 ? 3.260 -9.559 -43.271 1.00 92.12 284 LEU A N 1
ATOM 2108 C CA . LEU A 1 284 ? 3.529 -9.909 -44.664 1.00 92.12 284 LEU A CA 1
ATOM 2109 C C . LEU A 1 284 ? 2.966 -11.285 -45.039 1.00 92.12 284 LEU A C 1
ATOM 2111 O O . LEU A 1 284 ? 2.964 -11.609 -46.220 1.00 92.12 284 LEU A O 1
ATOM 2115 N N . GLY A 1 285 ? 2.492 -12.071 -44.064 1.00 91.12 285 GLY A N 1
ATOM 2116 C CA . GLY A 1 285 ? 1.986 -13.423 -44.300 1.00 91.12 285 GLY A CA 1
ATOM 2117 C C . GLY A 1 285 ? 3.073 -14.394 -44.765 1.00 91.12 285 GLY A C 1
ATOM 2118 O O . GLY A 1 285 ? 2.795 -15.252 -45.588 1.00 91.12 285 GLY A O 1
ATOM 2119 N N . LEU A 1 286 ? 4.315 -14.228 -44.296 1.00 92.69 286 LEU A N 1
ATOM 2120 C CA . LEU A 1 286 ? 5.450 -15.057 -44.724 1.00 92.69 286 LEU A CA 1
ATOM 2121 C C . LEU A 1 286 ? 5.459 -16.386 -43.984 1.00 92.69 286 LEU A C 1
ATOM 2123 O O . LEU A 1 286 ? 5.344 -16.380 -42.763 1.00 92.69 286 LEU A O 1
ATOM 2127 N N . ASP A 1 287 ? 5.713 -17.494 -44.673 1.00 93.94 287 ASP A N 1
ATOM 2128 C CA . ASP A 1 287 ? 5.859 -18.819 -44.055 1.00 93.94 287 ASP A CA 1
ATOM 2129 C C . ASP A 1 287 ? 7.098 -18.900 -43.154 1.00 93.94 287 ASP A C 1
ATOM 2131 O O . ASP A 1 287 ? 7.014 -19.365 -42.018 1.00 93.94 287 ASP A O 1
ATOM 2135 N N . GLU A 1 288 ? 8.220 -18.338 -43.601 1.00 93.31 288 GLU A N 1
ATOM 2136 C CA . GLU A 1 288 ? 9.487 -18.300 -42.869 1.00 93.31 288 GLU A CA 1
ATOM 2137 C C . GLU A 1 288 ? 10.207 -16.955 -43.046 1.00 93.31 288 GLU A C 1
ATOM 2139 O O . GLU A 1 288 ? 10.015 -16.243 -44.032 1.00 93.31 288 GLU A O 1
ATOM 2144 N N . VAL A 1 289 ? 11.098 -16.619 -42.107 1.00 92.38 289 VAL A N 1
ATOM 2145 C CA . VAL A 1 289 ? 12.073 -15.529 -42.268 1.00 92.38 289 VAL A CA 1
ATOM 2146 C C . VAL A 1 289 ? 13.481 -16.094 -42.199 1.00 92.38 289 VAL A C 1
ATOM 2148 O O . VAL A 1 289 ? 13.878 -16.721 -41.215 1.00 92.38 289 VAL A O 1
ATOM 2151 N N . TRP A 1 290 ? 14.253 -15.841 -43.253 1.00 92.19 290 TRP A N 1
ATOM 2152 C CA . TRP A 1 290 ? 15.635 -16.291 -43.356 1.00 92.19 290 TRP A CA 1
ATOM 2153 C C . TRP A 1 290 ? 16.589 -15.175 -42.944 1.00 92.19 290 TRP A C 1
ATOM 2155 O O . TRP A 1 290 ? 16.699 -14.139 -43.600 1.00 92.19 290 TRP A O 1
ATOM 2165 N N . TRP A 1 291 ? 17.320 -15.404 -41.860 1.00 89.56 291 TRP A N 1
ATOM 2166 C CA . TRP A 1 291 ? 18.418 -14.557 -41.435 1.00 89.56 291 TRP A CA 1
ATOM 2167 C C . TRP A 1 291 ? 19.709 -15.015 -42.114 1.00 89.56 291 TRP A C 1
ATOM 2169 O O . TRP A 1 291 ? 20.369 -15.970 -41.691 1.00 89.56 291 TRP A O 1
ATOM 2179 N N . LEU A 1 292 ? 20.077 -14.292 -43.171 1.00 89.00 292 LEU A N 1
ATOM 2180 C CA . LEU A 1 292 ? 21.339 -14.474 -43.882 1.00 89.00 292 LEU A CA 1
ATOM 2181 C C . LEU A 1 292 ? 22.485 -13.824 -43.091 1.00 89.00 292 LEU A C 1
ATOM 2183 O O . LEU A 1 292 ? 22.523 -12.605 -42.911 1.00 89.00 292 LEU A O 1
ATOM 2187 N N . VAL A 1 293 ? 23.425 -14.632 -42.601 1.00 87.00 293 VAL A N 1
ATOM 2188 C CA . VAL A 1 293 ? 24.647 -14.145 -41.950 1.00 87.00 293 VAL A CA 1
ATOM 2189 C C . VAL A 1 293 ? 25.751 -14.051 -42.998 1.00 87.00 293 VAL A C 1
ATOM 2191 O O . VAL A 1 293 ? 26.312 -15.065 -43.414 1.00 87.00 293 VAL A O 1
ATOM 2194 N N . SER A 1 294 ? 26.058 -12.822 -43.412 1.00 83.12 294 SER A N 1
ATOM 2195 C CA . SER A 1 294 ? 27.030 -12.572 -44.477 1.00 83.12 294 SER A CA 1
ATOM 2196 C C . SER A 1 294 ? 28.472 -12.888 -44.048 1.00 83.12 294 SER A C 1
ATOM 2198 O O . SER A 1 294 ? 28.879 -12.456 -42.957 1.00 83.12 294 SER A O 1
ATOM 2200 N N . PRO A 1 295 ? 29.271 -13.598 -44.874 1.00 80.00 295 PRO A N 1
ATOM 2201 C CA . PRO A 1 295 ? 30.679 -13.872 -44.597 1.00 80.00 295 PRO A CA 1
ATOM 2202 C C . PRO A 1 295 ? 31.496 -12.600 -44.365 1.00 80.00 295 PRO A C 1
ATOM 2204 O O . PRO A 1 295 ? 32.193 -12.517 -43.354 1.00 80.00 295 PRO A O 1
ATOM 2207 N N . GLN A 1 296 ? 31.334 -11.591 -45.225 1.00 77.94 296 GLN A N 1
ATOM 2208 C CA . GLN A 1 296 ? 31.970 -10.280 -45.113 1.00 77.94 296 GLN A CA 1
ATOM 2209 C C . GLN A 1 296 ? 31.083 -9.227 -45.783 1.00 77.94 296 GLN A C 1
ATOM 2211 O O . GLN A 1 296 ? 30.619 -9.421 -46.900 1.00 77.94 296 GLN A O 1
ATOM 2216 N N . ASN A 1 297 ? 30.882 -8.085 -45.121 1.00 72.50 297 ASN A N 1
ATOM 2217 C CA . ASN A 1 297 ? 30.213 -6.942 -45.738 1.00 72.50 297 ASN A CA 1
ATOM 2218 C C . ASN A 1 297 ? 31.257 -6.103 -46.506 1.00 72.50 297 ASN A C 1
ATOM 2220 O O . ASN A 1 297 ? 32.184 -5.611 -45.857 1.00 72.50 297 ASN A O 1
ATOM 2224 N N . PRO A 1 298 ? 31.110 -5.890 -47.829 1.00 70.44 298 PRO A N 1
ATOM 2225 C CA . PRO A 1 298 ? 32.083 -5.141 -48.636 1.00 70.44 298 PRO A CA 1
ATOM 2226 C C . PRO A 1 298 ? 32.276 -3.679 -48.214 1.00 70.44 298 PRO A C 1
ATOM 2228 O O . PRO A 1 298 ? 33.316 -3.091 -48.474 1.00 70.44 298 PRO A O 1
ATOM 2231 N N . LEU A 1 299 ? 31.283 -3.086 -47.545 1.00 66.81 299 LEU A N 1
ATOM 2232 C CA . LEU A 1 299 ? 31.307 -1.697 -47.078 1.00 66.81 299 LEU A CA 1
ATOM 2233 C C . LEU A 1 299 ? 31.862 -1.552 -45.652 1.00 66.81 299 LEU A C 1
ATOM 2235 O O . LEU A 1 299 ? 31.794 -0.465 -45.079 1.00 66.81 299 LEU A O 1
ATOM 2239 N N . LYS A 1 300 ? 32.341 -2.637 -45.028 1.00 66.00 300 LYS A N 1
ATOM 2240 C CA . LYS A 1 300 ? 32.850 -2.621 -43.650 1.00 66.00 300 LYS A CA 1
ATOM 2241 C C . LYS A 1 300 ? 34.297 -3.113 -43.585 1.00 66.00 300 LYS A C 1
ATOM 2243 O O . LYS A 1 300 ? 34.624 -4.077 -44.276 1.00 66.00 300 LYS A O 1
ATOM 2248 N N . PRO A 1 301 ? 35.131 -2.525 -42.704 1.00 68.19 301 PRO A N 1
ATOM 2249 C CA . PRO A 1 301 ? 36.465 -3.046 -42.430 1.00 68.19 301 PRO A CA 1
ATOM 2250 C C . PRO A 1 301 ? 36.416 -4.517 -41.998 1.00 68.19 301 PRO A C 1
ATOM 2252 O O . PRO A 1 301 ? 35.467 -4.949 -41.336 1.00 68.19 301 PRO A O 1
ATOM 2255 N N . VAL A 1 302 ? 37.447 -5.277 -42.366 1.00 65.88 302 VAL A N 1
ATOM 2256 C CA . VAL A 1 302 ? 37.622 -6.681 -41.950 1.00 65.88 302 VAL A CA 1
ATOM 2257 C C . VAL A 1 302 ? 38.042 -6.765 -40.474 1.00 65.88 302 VAL A C 1
ATOM 2259 O O . VAL A 1 302 ? 37.647 -7.687 -39.760 1.00 65.88 302 VAL A O 1
ATOM 2262 N N . ALA A 1 303 ? 38.790 -5.767 -39.989 1.00 64.81 303 ALA A N 1
ATOM 2263 C CA . ALA A 1 303 ? 39.247 -5.685 -38.605 1.00 64.81 303 ALA A CA 1
ATOM 2264 C C . ALA A 1 303 ? 38.069 -5.639 -37.607 1.00 64.81 303 ALA A C 1
ATOM 2266 O O . ALA A 1 303 ? 37.123 -4.867 -37.773 1.00 64.81 303 ALA A O 1
ATOM 2267 N N . GLY A 1 304 ? 38.127 -6.477 -36.565 1.00 62.53 304 GLY A N 1
ATOM 2268 C CA . GLY A 1 304 ? 37.114 -6.544 -35.502 1.00 62.53 304 GLY A CA 1
ATOM 2269 C C . GLY A 1 304 ? 35.853 -7.355 -35.837 1.00 62.53 304 GLY A C 1
ATOM 2270 O O . GLY A 1 304 ? 34.899 -7.360 -35.055 1.00 62.53 304 GLY A O 1
ATOM 2271 N N . MET A 1 305 ? 35.803 -8.051 -36.979 1.00 69.06 305 MET A N 1
ATOM 2272 C CA . MET A 1 305 ? 34.697 -8.958 -37.294 1.00 69.06 305 MET A CA 1
ATOM 2273 C C . MET A 1 305 ? 34.941 -10.348 -36.687 1.00 69.06 305 MET A C 1
ATOM 2275 O O . MET A 1 305 ? 35.882 -11.041 -37.059 1.00 69.06 305 MET A O 1
ATOM 2279 N N . GLY A 1 306 ? 34.069 -10.780 -35.768 1.00 71.19 306 GLY A N 1
ATOM 2280 C CA . GLY A 1 306 ? 34.130 -12.129 -35.190 1.00 71.19 306 GLY A CA 1
ATOM 2281 C C . GLY A 1 306 ? 33.998 -13.234 -36.246 1.00 71.19 306 GLY A C 1
ATOM 2282 O O . GLY A 1 306 ? 33.428 -13.016 -37.327 1.00 71.19 306 GLY A O 1
ATOM 2283 N N . ARG A 1 307 ? 34.487 -14.442 -35.929 1.00 81.19 307 ARG A N 1
ATOM 2284 C CA . ARG A 1 307 ? 34.452 -15.576 -36.864 1.00 81.19 307 ARG A CA 1
ATOM 2285 C C . ARG A 1 307 ? 33.015 -15.838 -37.310 1.00 81.19 307 ARG A C 1
ATOM 2287 O O . ARG A 1 307 ? 32.062 -15.686 -36.544 1.00 81.19 307 ARG A O 1
ATOM 2294 N N . LEU A 1 308 ? 32.840 -16.230 -38.570 1.00 82.31 308 LEU A N 1
ATOM 2295 C CA . LEU A 1 308 ? 31.509 -16.477 -39.132 1.00 82.31 308 LEU A CA 1
ATOM 2296 C C . LEU A 1 308 ? 30.734 -17.547 -38.340 1.00 82.31 308 LEU A C 1
ATOM 2298 O O . LEU A 1 308 ? 29.531 -17.398 -38.148 1.00 82.31 308 LEU A O 1
ATOM 2302 N N . ALA A 1 309 ? 31.424 -18.579 -37.844 1.00 82.88 309 ALA A N 1
ATOM 2303 C CA . ALA A 1 309 ? 30.834 -19.611 -36.989 1.00 82.88 309 ALA A CA 1
ATOM 2304 C C . ALA A 1 309 ? 30.233 -19.020 -35.701 1.00 82.88 309 ALA A C 1
ATOM 2306 O O . ALA A 1 309 ? 29.071 -19.279 -35.393 1.00 82.88 309 ALA A O 1
ATOM 2307 N N . ASP A 1 310 ? 30.970 -18.144 -35.018 1.00 82.56 310 ASP A N 1
ATOM 2308 C CA . ASP A 1 310 ? 30.516 -17.496 -33.782 1.00 82.56 310 ASP A CA 1
ATOM 2309 C C . ASP A 1 310 ? 29.323 -16.570 -34.050 1.00 82.56 310 ASP A C 1
ATOM 2311 O O . ASP A 1 310 ? 28.357 -16.525 -33.286 1.00 82.56 310 ASP A O 1
ATOM 2315 N N . ARG A 1 311 ? 29.354 -15.846 -35.177 1.00 84.31 311 ARG A N 1
ATOM 2316 C CA . ARG A 1 311 ? 28.239 -14.993 -35.613 1.00 84.31 311 ARG A CA 1
ATOM 2317 C C . ARG A 1 311 ? 26.986 -15.808 -35.936 1.00 84.31 311 ARG A C 1
ATOM 2319 O O . ARG A 1 311 ? 25.891 -15.387 -35.572 1.00 84.31 311 ARG A O 1
ATOM 2326 N N . LEU A 1 312 ? 27.135 -16.972 -36.573 1.00 84.75 312 LEU A N 1
ATOM 2327 C CA . LEU A 1 312 ? 26.035 -17.905 -36.834 1.00 84.75 312 LEU A CA 1
ATOM 2328 C C . LEU A 1 312 ? 25.453 -18.483 -35.543 1.00 84.75 312 LEU A C 1
ATOM 2330 O O . LEU A 1 312 ? 24.234 -18.533 -35.410 1.00 84.75 312 LEU A O 1
ATOM 2334 N N . ALA A 1 313 ? 26.300 -18.894 -34.597 1.00 83.06 313 ALA A N 1
ATOM 2335 C CA . ALA A 1 313 ? 25.859 -19.423 -33.308 1.00 83.06 313 ALA A CA 1
ATOM 2336 C C . ALA A 1 313 ? 25.046 -18.378 -32.528 1.00 83.06 313 ALA A C 1
ATOM 2338 O O . ALA A 1 313 ? 23.932 -18.658 -32.090 1.00 83.06 313 ALA A O 1
ATOM 2339 N N . ARG A 1 314 ? 25.543 -17.136 -32.457 1.00 80.88 314 ARG A N 1
ATOM 2340 C CA . ARG A 1 314 ? 24.826 -16.015 -31.829 1.00 80.88 314 ARG A CA 1
ATOM 2341 C C . ARG A 1 314 ? 23.503 -15.712 -32.530 1.00 80.88 314 ARG A C 1
ATOM 2343 O O . ARG A 1 314 ? 22.493 -15.523 -31.863 1.00 80.88 314 ARG A O 1
ATOM 2350 N N . ALA A 1 315 ? 23.487 -15.689 -33.863 1.00 82.44 315 ALA A N 1
ATOM 2351 C CA . ALA A 1 315 ? 22.255 -15.470 -34.616 1.00 82.44 315 ALA A CA 1
ATOM 2352 C C . ALA A 1 315 ? 21.226 -16.588 -34.369 1.00 82.44 315 ALA A C 1
ATOM 2354 O O . ALA A 1 315 ? 20.050 -16.285 -34.198 1.00 82.44 315 ALA A O 1
ATOM 2355 N N . ARG A 1 316 ? 21.653 -17.858 -34.284 1.00 84.44 316 ARG A N 1
ATOM 2356 C CA . ARG A 1 316 ? 20.774 -18.998 -33.952 1.00 84.44 316 ARG A CA 1
ATOM 2357 C C . ARG A 1 316 ? 20.183 -18.891 -32.554 1.00 84.44 316 ARG A C 1
ATOM 2359 O O . ARG A 1 316 ? 18.986 -19.095 -32.411 1.00 84.44 316 ARG A O 1
ATOM 2366 N N . ALA A 1 317 ? 20.987 -18.508 -31.563 1.00 78.81 317 ALA A N 1
ATOM 2367 C CA . ALA A 1 317 ? 20.502 -18.293 -30.201 1.00 78.81 317 ALA A CA 1
ATOM 2368 C C . ALA A 1 317 ? 19.422 -17.196 -30.137 1.00 78.81 317 ALA A C 1
ATOM 2370 O O . ALA A 1 317 ? 18.453 -17.320 -29.399 1.00 78.81 317 ALA A O 1
ATOM 2371 N N . VAL A 1 318 ? 19.554 -16.140 -30.950 1.00 74.62 318 VAL A N 1
ATOM 2372 C CA . VAL A 1 318 ? 18.558 -15.055 -31.034 1.00 74.62 318 VAL A CA 1
ATOM 2373 C C . VAL A 1 318 ? 17.317 -15.462 -31.839 1.00 74.62 318 VAL A C 1
ATOM 2375 O O . VAL A 1 318 ? 16.221 -14.977 -31.572 1.00 74.62 318 VAL A O 1
ATOM 2378 N N . ALA A 1 319 ? 17.471 -16.332 -32.834 1.00 77.69 319 ALA A N 1
ATOM 2379 C CA . ALA A 1 319 ? 16.407 -16.778 -33.729 1.00 77.69 319 ALA A CA 1
ATOM 2380 C C . ALA A 1 319 ? 15.704 -18.059 -33.240 1.00 77.69 319 ALA A C 1
ATOM 2382 O O . ALA A 1 319 ? 15.313 -18.885 -34.062 1.00 77.69 319 ALA A O 1
ATOM 2383 N N . ALA A 1 320 ? 15.544 -18.232 -31.924 1.00 71.94 320 ALA A N 1
ATOM 2384 C CA . ALA A 1 320 ? 14.885 -19.385 -31.308 1.00 71.94 320 ALA A CA 1
ATOM 2385 C C . ALA A 1 320 ? 13.363 -19.389 -31.573 1.00 71.94 320 ALA A C 1
ATOM 2387 O O . ALA A 1 320 ? 12.551 -19.100 -30.699 1.00 71.94 320 ALA A O 1
ATOM 2388 N N . HIS A 1 321 ? 12.971 -19.657 -32.819 1.00 81.12 321 HIS A N 1
ATOM 2389 C CA . HIS A 1 321 ? 11.585 -19.750 -33.263 1.00 81.12 321 HIS A CA 1
ATOM 2390 C C . HIS A 1 321 ? 11.507 -20.656 -34.505 1.00 81.12 321 HIS A C 1
ATOM 2392 O O . HIS A 1 321 ? 12.314 -20.481 -35.419 1.00 81.12 321 HIS A O 1
ATOM 2398 N N . PRO A 1 322 ? 10.522 -21.570 -34.611 1.00 86.25 322 PRO A N 1
ATOM 2399 C CA . PRO A 1 322 ? 10.484 -22.600 -35.661 1.00 86.25 322 PRO A CA 1
ATOM 2400 C C . PRO A 1 322 ? 10.442 -22.038 -37.090 1.00 86.25 322 PRO A C 1
ATOM 2402 O O . PRO A 1 322 ? 10.943 -22.658 -38.019 1.00 86.25 322 PRO A O 1
ATOM 2405 N N . ARG A 1 323 ? 9.883 -20.835 -37.265 1.00 89.62 323 ARG A N 1
ATOM 2406 C CA . ARG A 1 323 ? 9.779 -20.140 -38.565 1.00 89.62 323 ARG A CA 1
ATOM 2407 C C . ARG A 1 323 ? 10.918 -19.148 -38.844 1.00 89.62 323 ARG A C 1
ATOM 2409 O O . ARG A 1 323 ? 10.830 -18.371 -39.794 1.00 89.62 323 ARG A O 1
ATOM 2416 N N . LEU A 1 324 ? 11.951 -19.099 -37.996 1.00 90.12 324 LEU A N 1
ATOM 2417 C CA . LEU A 1 324 ? 13.133 -18.254 -38.196 1.00 90.12 324 LEU A CA 1
ATOM 2418 C C . LEU A 1 324 ? 14.348 -19.125 -38.511 1.00 90.12 324 LEU A C 1
ATOM 2420 O O . LEU A 1 324 ? 14.812 -19.901 -37.681 1.00 90.12 324 LEU A O 1
ATOM 2424 N N . ARG A 1 325 ? 14.905 -18.965 -39.713 1.00 91.12 325 ARG A N 1
ATOM 2425 C CA . ARG A 1 325 ? 16.017 -19.788 -40.193 1.00 91.12 325 ARG A CA 1
ATOM 2426 C C . ARG A 1 325 ? 17.300 -18.982 -40.287 1.00 91.12 325 ARG A C 1
ATOM 2428 O O . ARG A 1 325 ? 17.378 -18.028 -41.049 1.00 91.12 325 ARG A O 1
ATOM 2435 N N . VAL A 1 326 ? 18.342 -19.397 -39.573 1.00 89.94 326 VAL A N 1
ATOM 2436 C CA . VAL A 1 326 ? 19.670 -18.767 -39.659 1.00 89.94 326 VAL A CA 1
ATOM 2437 C C . VAL A 1 326 ? 20.563 -19.551 -40.607 1.00 89.94 326 VAL A C 1
ATOM 2439 O O . VAL A 1 326 ? 20.780 -20.751 -40.421 1.00 89.94 326 VAL A O 1
ATOM 2442 N N . THR A 1 327 ? 21.124 -18.872 -41.606 1.00 89.56 327 THR A N 1
ATOM 2443 C CA . THR A 1 327 ? 21.923 -19.516 -42.653 1.00 89.56 327 THR A CA 1
ATOM 2444 C C . THR A 1 327 ? 23.121 -18.671 -43.085 1.00 89.56 327 THR A C 1
ATOM 2446 O O . THR A 1 327 ? 23.092 -17.444 -43.035 1.00 89.56 327 THR A O 1
ATOM 2449 N N . ALA A 1 328 ? 24.180 -19.343 -43.541 1.00 87.88 328 ALA A N 1
ATOM 2450 C CA . ALA A 1 328 ? 25.336 -18.744 -44.215 1.00 87.88 328 ALA A CA 1
ATOM 2451 C C . ALA A 1 328 ? 25.370 -19.148 -45.695 1.00 87.88 328 ALA A C 1
ATOM 2453 O O . ALA A 1 328 ? 26.420 -19.499 -46.230 1.00 87.88 328 ALA A O 1
ATOM 2454 N N . LEU A 1 329 ? 24.202 -19.141 -46.342 1.00 86.12 329 LEU A N 1
ATOM 2455 C CA . LEU A 1 329 ? 24.022 -19.527 -47.743 1.00 86.12 329 LEU A CA 1
ATOM 2456 C C . LEU A 1 329 ? 24.965 -18.771 -48.691 1.00 86.12 329 LEU A C 1
ATOM 2458 O O . LEU A 1 329 ? 25.480 -19.371 -49.629 1.00 86.12 329 LEU A O 1
ATOM 2462 N N . GLU A 1 330 ? 25.282 -17.511 -48.387 1.00 84.38 330 GLU A N 1
ATOM 2463 C CA . GLU A 1 330 ? 26.241 -16.705 -49.154 1.00 84.38 330 GLU A CA 1
ATOM 2464 C C . GLU A 1 330 ? 27.652 -17.316 -49.219 1.00 84.38 330 GLU A C 1
ATOM 2466 O O . GLU A 1 330 ? 28.391 -17.006 -50.140 1.00 84.38 330 GLU A O 1
ATOM 2471 N N . ARG A 1 331 ? 28.032 -18.258 -48.336 1.00 83.56 331 ARG A N 1
ATOM 2472 C CA . ARG A 1 331 ? 29.303 -19.006 -48.474 1.00 83.56 331 ARG A CA 1
ATOM 2473 C C . ARG A 1 331 ? 29.389 -19.831 -49.756 1.00 83.56 331 ARG A C 1
ATOM 2475 O O . ARG A 1 331 ? 30.484 -20.210 -50.152 1.00 83.56 331 ARG A O 1
ATOM 2482 N N . ARG A 1 332 ? 28.244 -20.190 -50.338 1.00 82.50 332 ARG A N 1
ATOM 2483 C CA . ARG A 1 332 ? 28.159 -20.978 -51.574 1.00 82.50 332 ARG A CA 1
ATOM 2484 C C . ARG A 1 332 ? 28.163 -20.097 -52.822 1.00 82.50 332 ARG A C 1
ATOM 2486 O O . ARG A 1 332 ? 28.112 -20.625 -53.925 1.00 82.50 332 ARG A O 1
ATOM 2493 N N . LEU A 1 333 ? 28.181 -18.777 -52.647 1.00 80.69 333 LEU A N 1
ATOM 2494 C CA . LEU A 1 333 ? 28.165 -17.805 -53.725 1.00 80.69 333 LEU A CA 1
ATOM 2495 C C . LEU A 1 333 ? 29.536 -17.125 -53.825 1.00 80.69 333 LEU A C 1
ATOM 2497 O O . LEU A 1 333 ? 30.096 -16.744 -52.798 1.00 80.69 333 LEU A O 1
ATOM 2501 N N . PRO A 1 334 ? 30.073 -16.904 -55.037 1.00 74.56 334 PRO A N 1
ATOM 2502 C CA . PRO A 1 334 ? 31.328 -16.178 -55.234 1.00 74.56 334 PRO A CA 1
ATOM 2503 C C . PRO A 1 334 ? 31.154 -14.651 -55.092 1.00 74.56 334 PRO A C 1
ATOM 2505 O O . PRO A 1 334 ? 31.935 -13.882 -55.643 1.00 74.56 334 PRO A O 1
ATOM 2508 N N . THR A 1 335 ? 30.112 -14.191 -54.394 1.00 75.00 335 THR A N 1
ATOM 2509 C CA . THR A 1 335 ? 29.718 -12.782 -54.329 1.00 75.00 335 THR A CA 1
ATOM 2510 C C . THR A 1 335 ? 29.187 -12.401 -52.955 1.00 75.00 335 THR A C 1
ATOM 2512 O O . THR A 1 335 ? 28.581 -13.207 -52.251 1.00 75.00 335 THR A O 1
ATOM 2515 N N . ALA A 1 336 ? 29.408 -11.140 -52.593 1.00 74.50 336 ALA A N 1
ATOM 2516 C CA . ALA A 1 336 ? 28.860 -10.497 -51.402 1.00 74.50 336 ALA A CA 1
ATOM 2517 C C . ALA A 1 336 ? 27.814 -9.419 -51.760 1.00 74.50 336 ALA A C 1
ATOM 2519 O O . ALA A 1 336 ? 27.470 -8.577 -50.927 1.00 74.50 336 ALA A O 1
ATOM 2520 N N . LEU A 1 337 ? 27.341 -9.396 -53.015 1.00 85.06 337 LEU A N 1
ATOM 2521 C CA . LEU A 1 337 ? 26.365 -8.428 -53.508 1.00 85.06 337 LEU A CA 1
ATOM 2522 C C . LEU A 1 337 ? 24.937 -8.943 -53.301 1.00 85.06 337 LEU A C 1
ATOM 2524 O O . LEU A 1 337 ? 24.523 -9.923 -53.918 1.00 85.06 337 LEU A O 1
ATOM 2528 N N . THR A 1 338 ? 24.138 -8.216 -52.514 1.00 89.56 338 THR A N 1
ATOM 2529 C CA . THR A 1 338 ? 22.741 -8.575 -52.210 1.00 89.56 338 THR A CA 1
ATOM 2530 C C . THR A 1 338 ? 21.905 -8.855 -53.463 1.00 89.56 338 THR A C 1
ATOM 2532 O O . THR A 1 338 ? 21.117 -9.796 -53.475 1.00 89.56 338 THR A O 1
ATOM 2535 N N . ALA A 1 339 ? 22.071 -8.066 -54.532 1.00 91.06 339 ALA A N 1
ATOM 2536 C CA . ALA A 1 339 ? 21.333 -8.262 -55.782 1.00 91.06 339 ALA A CA 1
ATOM 2537 C C . ALA A 1 339 ? 21.628 -9.630 -56.427 1.00 91.06 339 ALA A C 1
ATOM 2539 O O . ALA A 1 339 ? 20.716 -10.289 -56.921 1.00 91.06 339 ALA A O 1
ATOM 2540 N N . GLU A 1 340 ? 22.879 -10.086 -56.383 1.00 90.19 340 GLU A N 1
ATOM 2541 C CA . GLU A 1 340 ? 23.280 -11.384 -56.931 1.00 90.19 340 GLU A CA 1
ATOM 2542 C C . GLU A 1 340 ? 22.828 -12.536 -56.032 1.00 90.19 340 GLU A C 1
ATOM 2544 O O . GLU A 1 340 ? 22.299 -13.523 -56.545 1.00 90.19 340 GLU A O 1
ATOM 2549 N N . THR A 1 341 ? 22.911 -12.371 -54.705 1.00 90.88 341 THR A N 1
ATOM 2550 C CA . THR A 1 341 ? 22.331 -13.318 -53.740 1.00 90.88 341 THR A CA 1
ATOM 2551 C C . THR A 1 341 ? 20.840 -13.537 -54.010 1.00 90.88 341 THR A C 1
ATOM 2553 O O . THR A 1 341 ? 20.378 -14.677 -54.056 1.00 90.88 341 THR A O 1
ATOM 2556 N N . LEU A 1 342 ? 20.074 -12.467 -54.245 1.00 92.56 342 LEU A N 1
ATOM 2557 C CA . LEU A 1 342 ? 18.636 -12.562 -54.522 1.00 92.56 342 LEU A CA 1
ATOM 2558 C C . LEU A 1 342 ? 18.329 -13.246 -55.862 1.00 92.56 342 LEU A C 1
ATOM 2560 O O . LEU A 1 342 ? 17.392 -14.045 -55.927 1.00 92.56 342 LEU A O 1
ATOM 2564 N N . ARG A 1 343 ? 19.116 -12.989 -56.917 1.00 91.38 343 ARG A N 1
ATOM 2565 C CA . ARG A 1 343 ? 18.969 -13.702 -58.200 1.00 91.38 343 ARG A CA 1
ATOM 2566 C C . ARG A 1 343 ? 19.248 -15.195 -58.047 1.00 91.38 343 ARG A C 1
ATOM 2568 O O . ARG A 1 343 ? 18.464 -16.006 -58.533 1.00 91.38 343 ARG A O 1
ATOM 2575 N N . ALA A 1 344 ? 20.317 -15.554 -57.335 1.00 91.19 344 ALA A N 1
ATOM 2576 C CA . ALA A 1 344 ? 20.657 -16.948 -57.074 1.00 91.19 344 ALA A CA 1
ATOM 2577 C C . ALA A 1 344 ? 19.556 -17.660 -56.278 1.00 91.19 344 ALA A C 1
ATOM 2579 O O . ALA A 1 344 ? 19.153 -18.757 -56.648 1.00 91.19 344 ALA A O 1
ATOM 2580 N N . LEU A 1 345 ? 18.999 -17.018 -55.244 1.00 90.44 345 LEU A N 1
ATOM 2581 C CA . LEU A 1 345 ? 17.886 -17.578 -54.471 1.00 90.44 345 LEU A CA 1
ATOM 2582 C C . LEU A 1 345 ? 16.643 -17.833 -55.331 1.00 90.44 345 LEU A C 1
ATOM 2584 O O . LEU A 1 345 ? 16.055 -18.907 -55.235 1.00 90.44 345 LEU A O 1
ATOM 2588 N N . ARG A 1 346 ? 16.266 -16.893 -56.207 1.00 90.56 346 ARG A N 1
ATOM 2589 C CA . ARG A 1 346 ? 15.142 -17.097 -57.137 1.00 90.56 346 ARG A CA 1
ATOM 2590 C C . ARG A 1 346 ? 15.384 -18.232 -58.126 1.00 90.56 346 ARG A C 1
ATOM 2592 O O . ARG A 1 346 ? 14.432 -18.899 -58.514 1.00 90.56 346 ARG A O 1
ATOM 2599 N N . HIS A 1 347 ? 16.631 -18.424 -58.545 1.00 90.75 347 HIS A N 1
ATOM 2600 C CA . HIS A 1 347 ? 16.999 -19.507 -59.447 1.00 90.75 347 HIS A CA 1
ATOM 2601 C C . HIS A 1 347 ? 16.999 -20.869 -58.736 1.00 90.75 347 HIS A C 1
ATOM 2603 O O . HIS A 1 347 ? 16.426 -21.825 -59.246 1.00 90.75 347 HIS A O 1
ATOM 2609 N N . TRP A 1 348 ? 17.596 -20.956 -57.545 1.00 91.75 348 TRP A N 1
ATOM 2610 C CA . TRP A 1 348 ? 17.711 -22.202 -56.779 1.00 91.75 348 TRP A CA 1
ATOM 2611 C C . TRP A 1 348 ? 16.390 -22.688 -56.188 1.00 91.75 348 TRP A C 1
ATOM 2613 O O . TRP A 1 348 ? 16.200 -23.890 -56.031 1.00 91.75 348 TRP A O 1
ATOM 2623 N N . PHE A 1 349 ? 15.486 -21.769 -55.855 1.00 91.31 349 PHE A N 1
ATOM 2624 C CA . PHE A 1 349 ? 14.196 -22.080 -55.248 1.00 91.31 349 PHE A CA 1
ATOM 2625 C C . PHE A 1 349 ? 13.056 -21.632 -56.168 1.00 91.31 349 PHE A C 1
ATOM 2627 O O . PHE A 1 349 ? 12.255 -20.759 -55.824 1.00 91.31 349 PHE A O 1
ATOM 2634 N N . ALA A 1 350 ? 13.002 -22.225 -57.365 1.00 85.69 350 ALA A N 1
ATOM 2635 C CA . ALA A 1 350 ? 11.913 -22.005 -58.310 1.00 85.69 350 ALA A CA 1
ATOM 2636 C C . ALA A 1 350 ? 10.565 -22.362 -57.652 1.00 85.69 350 ALA A C 1
ATOM 2638 O O . ALA A 1 350 ? 10.384 -23.472 -57.158 1.00 85.69 350 ALA A O 1
ATOM 2639 N N . GLY A 1 351 ? 9.639 -21.400 -57.605 1.00 87.06 351 GLY A N 1
ATOM 2640 C CA . GLY A 1 351 ? 8.344 -21.533 -56.921 1.00 87.06 351 GLY A CA 1
ATOM 2641 C C . GLY A 1 351 ? 8.267 -20.882 -55.534 1.00 87.06 351 GLY A C 1
ATOM 2642 O O . GLY A 1 351 ? 7.179 -20.798 -54.974 1.00 87.06 351 GLY A O 1
ATOM 2643 N N . VAL A 1 352 ? 9.377 -20.365 -54.988 1.00 92.19 352 VAL A N 1
ATOM 2644 C CA . VAL A 1 352 ? 9.377 -19.631 -53.711 1.00 92.19 352 VAL A CA 1
ATOM 2645 C C . VAL A 1 352 ? 9.304 -18.120 -53.940 1.00 92.19 352 VAL A C 1
ATOM 2647 O O . VAL A 1 352 ? 10.091 -17.536 -54.689 1.00 92.19 352 VAL A O 1
ATOM 2650 N N . HIS A 1 353 ? 8.380 -17.466 -53.236 1.00 92.19 353 HIS A N 1
ATOM 2651 C CA . HIS A 1 353 ? 8.224 -16.014 -53.239 1.00 92.19 353 HIS A CA 1
ATOM 2652 C C . HIS A 1 353 ? 9.065 -15.374 -52.131 1.00 92.19 353 HIS A C 1
ATOM 2654 O O . HIS A 1 353 ? 8.699 -15.396 -50.958 1.00 92.19 353 HIS A O 1
ATOM 2660 N N . PHE A 1 354 ? 10.195 -14.770 -52.498 1.00 93.81 354 PHE A N 1
ATOM 2661 C CA . PHE A 1 354 ? 11.044 -14.063 -51.541 1.00 93.81 354 PHE A CA 1
ATOM 2662 C C . PHE A 1 354 ? 10.612 -12.607 -51.347 1.00 93.81 354 PHE A C 1
ATOM 2664 O O . PHE A 1 354 ? 10.272 -11.903 -52.299 1.00 93.81 354 PHE A O 1
ATOM 2671 N N . VAL A 1 355 ? 10.719 -12.137 -50.102 1.00 95.06 355 VAL A N 1
ATOM 2672 C CA . VAL A 1 355 ? 10.622 -10.721 -49.735 1.00 95.06 355 VAL A CA 1
ATOM 2673 C C . VAL A 1 355 ? 11.918 -10.304 -49.050 1.00 95.06 355 VAL A C 1
ATOM 2675 O O . VAL A 1 355 ? 12.355 -10.935 -48.088 1.00 95.06 355 VAL A O 1
ATOM 2678 N N . TRP A 1 356 ? 12.531 -9.219 -49.520 1.00 95.25 356 TRP A N 1
ATOM 2679 C CA . TRP A 1 356 ? 13.691 -8.626 -48.863 1.00 95.25 356 TRP A CA 1
ATOM 2680 C C . TRP A 1 356 ? 13.251 -7.759 -47.683 1.00 95.25 356 TRP A C 1
ATOM 2682 O O . TRP A 1 356 ? 12.568 -6.748 -47.863 1.00 95.25 356 TRP A O 1
ATOM 2692 N N . LEU A 1 357 ? 13.661 -8.145 -46.473 1.00 92.81 357 LEU A N 1
ATOM 2693 C CA . LEU A 1 357 ? 13.408 -7.390 -45.248 1.00 92.81 357 LEU A CA 1
ATOM 2694 C C . LEU A 1 357 ? 14.598 -6.478 -44.935 1.00 92.81 357 LEU A C 1
ATOM 2696 O O . LEU A 1 357 ? 15.731 -6.942 -44.816 1.00 92.81 357 LEU A O 1
ATOM 2700 N N . MET A 1 358 ? 14.351 -5.186 -44.729 1.00 89.12 358 MET A N 1
ATOM 2701 C CA . MET A 1 358 ? 15.384 -4.251 -44.272 1.00 89.12 358 MET A CA 1
ATOM 2702 C C . MET A 1 358 ? 14.832 -3.162 -43.350 1.00 89.12 358 MET A C 1
ATOM 2704 O O . MET A 1 358 ? 13.635 -2.904 -43.320 1.00 89.12 358 MET A O 1
ATOM 2708 N N . GLY A 1 359 ? 15.708 -2.508 -42.582 1.00 86.62 359 GLY A N 1
ATOM 2709 C CA . GLY A 1 359 ? 15.341 -1.333 -41.785 1.00 86.62 359 GLY A CA 1
ATOM 2710 C C . GLY A 1 359 ? 15.261 -0.047 -42.617 1.00 86.62 359 GLY A C 1
ATOM 2711 O O . GLY A 1 359 ? 15.862 0.053 -43.690 1.00 86.62 359 GLY A O 1
ATOM 2712 N N . ALA A 1 360 ? 14.538 0.952 -42.108 1.00 86.06 360 ALA A N 1
ATOM 2713 C CA . ALA A 1 360 ? 14.419 2.278 -42.722 1.00 86.06 360 ALA A CA 1
ATOM 2714 C C . ALA A 1 360 ? 15.771 3.001 -42.897 1.00 86.06 360 ALA A C 1
ATOM 2716 O O . ALA A 1 360 ? 15.959 3.743 -43.862 1.00 86.06 360 ALA A O 1
ATOM 2717 N N . ASP A 1 361 ? 16.741 2.725 -42.024 1.00 81.81 361 ASP A N 1
ATOM 2718 C CA . ASP A 1 361 ? 18.128 3.178 -42.145 1.00 81.81 361 ASP A CA 1
ATOM 2719 C C . ASP A 1 361 ? 18.771 2.697 -43.455 1.00 81.81 361 ASP A C 1
ATOM 2721 O O . ASP A 1 361 ? 19.363 3.492 -44.188 1.00 81.81 361 ASP A O 1
ATOM 2725 N N . ASN A 1 362 ? 18.575 1.420 -43.812 1.00 86.25 362 ASN A N 1
ATOM 2726 C CA . ASN A 1 362 ? 19.061 0.865 -45.073 1.00 86.25 362 ASN A CA 1
ATOM 2727 C C . ASN A 1 362 ? 18.372 1.498 -46.278 1.00 86.25 362 ASN A C 1
ATOM 2729 O O . ASN A 1 362 ? 19.070 1.850 -47.221 1.00 86.25 362 ASN A O 1
ATOM 2733 N N . LEU A 1 363 ? 17.054 1.726 -46.243 1.00 88.75 363 LEU A N 1
ATOM 2734 C CA . LEU A 1 363 ? 16.350 2.412 -47.336 1.00 88.75 363 LEU A CA 1
ATOM 2735 C C . LEU A 1 363 ? 16.951 3.801 -47.627 1.00 88.75 363 LEU A C 1
ATOM 2737 O O . LEU A 1 363 ? 17.086 4.185 -48.790 1.00 88.75 363 LEU A O 1
ATOM 2741 N N . GLY A 1 364 ? 17.358 4.535 -46.586 1.00 84.25 364 GLY A N 1
ATOM 2742 C CA . GLY A 1 364 ? 17.986 5.850 -46.727 1.00 84.25 364 GLY A CA 1
ATOM 2743 C C . GLY A 1 364 ? 19.326 5.800 -47.469 1.00 84.25 364 GLY A C 1
ATOM 2744 O O . GLY A 1 364 ? 19.612 6.668 -48.293 1.00 84.25 364 GLY A O 1
ATOM 2745 N N . GLN A 1 365 ? 20.122 4.753 -47.241 1.00 86.31 365 GLN A N 1
ATOM 2746 C CA . GLN A 1 365 ? 21.468 4.594 -47.809 1.00 86.31 365 GLN A CA 1
ATOM 2747 C C . GLN A 1 365 ? 21.568 3.606 -48.980 1.00 86.31 365 GLN A C 1
ATOM 2749 O O . GLN A 1 365 ? 22.633 3.501 -49.582 1.00 86.31 365 GLN A O 1
ATOM 2754 N N . ILE A 1 366 ? 20.487 2.908 -49.345 1.00 89.00 366 ILE A N 1
ATOM 2755 C CA . ILE A 1 366 ? 20.520 1.808 -50.326 1.00 89.00 366 ILE A CA 1
ATOM 2756 C C . ILE A 1 366 ? 21.020 2.251 -51.704 1.00 89.00 366 ILE A C 1
ATOM 2758 O O . ILE A 1 366 ? 21.605 1.466 -52.435 1.00 89.00 366 ILE A O 1
ATOM 2762 N N . HIS A 1 367 ? 20.877 3.535 -52.036 1.00 87.94 367 HIS A N 1
ATOM 2763 C CA . HIS A 1 367 ? 21.403 4.128 -53.266 1.00 87.94 367 HIS A CA 1
ATOM 2764 C C . HIS A 1 367 ? 22.938 4.082 -53.386 1.00 87.94 367 HIS A C 1
ATOM 2766 O O . HIS A 1 367 ? 23.459 4.360 -54.463 1.00 87.94 367 HIS A O 1
ATOM 2772 N N . ARG A 1 368 ? 23.648 3.773 -52.292 1.00 88.06 368 ARG A N 1
ATOM 2773 C CA . ARG A 1 368 ? 25.101 3.556 -52.248 1.00 88.06 368 ARG A CA 1
ATOM 2774 C C . ARG A 1 368 ? 25.491 2.101 -52.518 1.00 88.06 368 ARG A C 1
ATOM 2776 O O . ARG A 1 368 ? 26.675 1.812 -52.627 1.00 88.06 368 ARG A O 1
ATOM 2783 N N . TRP A 1 369 ? 24.529 1.177 -52.562 1.00 89.19 369 TRP A N 1
ATOM 2784 C CA . TRP A 1 369 ? 24.800 -0.238 -52.803 1.00 89.19 369 TRP A CA 1
ATOM 2785 C C . TRP A 1 369 ? 24.931 -0.496 -54.307 1.00 89.19 369 TRP A C 1
ATOM 2787 O O . TRP A 1 369 ? 24.181 0.059 -55.117 1.00 89.19 369 TRP A O 1
ATOM 2797 N N . THR A 1 370 ? 25.860 -1.371 -54.683 1.00 88.75 370 THR A N 1
ATOM 2798 C CA . THR A 1 370 ? 26.029 -1.814 -56.071 1.00 88.75 370 THR A CA 1
ATOM 2799 C C . THR A 1 370 ? 24.754 -2.496 -56.564 1.00 88.75 370 THR A C 1
ATOM 2801 O O . THR A 1 370 ? 24.189 -3.337 -55.866 1.00 88.75 370 THR A O 1
ATOM 2804 N N . ALA A 1 371 ? 24.290 -2.121 -57.760 1.00 91.69 371 ALA A N 1
ATOM 2805 C CA . ALA A 1 371 ? 23.083 -2.667 -58.388 1.00 91.69 371 ALA A CA 1
ATOM 2806 C C . ALA A 1 371 ? 21.816 -2.607 -57.503 1.00 91.69 371 ALA A C 1
ATOM 2808 O O . ALA A 1 371 ? 20.941 -3.461 -57.589 1.00 91.69 371 ALA A O 1
ATOM 2809 N N . TRP A 1 372 ? 21.672 -1.587 -56.651 1.00 93.12 372 TRP A N 1
ATOM 2810 C CA . TRP A 1 372 ? 20.556 -1.504 -55.699 1.00 93.12 372 TRP A CA 1
ATOM 2811 C C . TRP A 1 372 ? 19.154 -1.500 -56.330 1.00 93.12 372 TRP A C 1
ATOM 2813 O O . TRP A 1 372 ? 18.193 -1.928 -55.694 1.00 93.12 372 TRP A O 1
ATOM 2823 N N . GLN A 1 373 ? 19.022 -1.013 -57.566 1.00 95.75 373 GLN A N 1
ATOM 2824 C CA . GLN A 1 373 ? 17.753 -1.003 -58.302 1.00 95.75 373 GLN A CA 1
ATOM 2825 C C . GLN A 1 373 ? 17.292 -2.428 -58.622 1.00 95.75 373 GLN A C 1
ATOM 2827 O O . GLN A 1 373 ? 16.103 -2.722 -58.519 1.00 95.75 373 GLN A O 1
ATOM 2832 N N . GLU A 1 374 ? 18.237 -3.326 -58.913 1.00 95.06 374 GLU A N 1
ATOM 2833 C CA . GLU A 1 374 ? 17.971 -4.737 -59.196 1.00 95.06 374 GLU A CA 1
ATOM 2834 C C . GLU A 1 374 ? 17.300 -5.437 -58.014 1.00 95.06 374 GLU A C 1
ATOM 2836 O O . GLU A 1 374 ? 16.452 -6.295 -58.222 1.00 95.06 374 GLU A O 1
ATOM 2841 N N . ILE A 1 375 ? 17.597 -5.039 -56.771 1.00 95.25 375 ILE A N 1
ATOM 2842 C CA . ILE A 1 375 ? 16.943 -5.594 -55.572 1.00 95.25 375 ILE A CA 1
ATOM 2843 C C . ILE A 1 375 ? 15.424 -5.399 -55.660 1.00 95.25 375 ILE A C 1
ATOM 2845 O O . ILE A 1 375 ? 14.670 -6.354 -55.478 1.00 95.25 375 ILE A O 1
ATOM 2849 N N . PHE A 1 376 ? 14.982 -4.184 -56.005 1.00 95.75 376 PHE A N 1
ATOM 2850 C CA . PHE A 1 376 ? 13.562 -3.865 -56.165 1.00 95.75 376 PHE A CA 1
ATOM 2851 C C . PHE A 1 376 ? 12.950 -4.537 -57.394 1.00 95.75 376 PHE A C 1
ATOM 2853 O O . PHE A 1 376 ? 11.772 -4.851 -57.359 1.00 95.75 376 PHE A O 1
ATOM 2860 N N . HIS A 1 377 ? 13.713 -4.774 -58.464 1.00 95.88 377 HIS A N 1
ATOM 2861 C CA . HIS A 1 377 ? 13.227 -5.488 -59.652 1.00 95.88 377 HIS A CA 1
ATOM 2862 C C . HIS A 1 377 ? 13.248 -7.019 -59.505 1.00 95.88 377 HIS A C 1
ATOM 2864 O O . HIS A 1 377 ? 12.611 -7.716 -60.291 1.00 95.88 377 HIS A O 1
ATOM 2870 N N . THR A 1 378 ? 13.935 -7.557 -58.495 1.00 94.50 378 THR A N 1
ATOM 2871 C CA . THR A 1 378 ? 14.074 -9.007 -58.302 1.00 94.50 378 THR A CA 1
ATOM 2872 C C . THR A 1 378 ? 13.015 -9.565 -57.353 1.00 94.50 378 THR A C 1
ATOM 2874 O O . THR A 1 378 ? 12.471 -10.634 -57.637 1.00 94.50 378 THR A O 1
ATOM 2877 N N . VAL A 1 379 ? 12.719 -8.868 -56.248 1.00 95.69 379 VAL A N 1
ATOM 2878 C CA . VAL A 1 379 ? 11.818 -9.324 -55.170 1.00 95.69 379 VAL A CA 1
ATOM 2879 C C . VAL A 1 379 ? 10.983 -8.178 -54.592 1.00 95.69 379 VAL A C 1
ATOM 2881 O O . VAL A 1 379 ? 11.319 -7.006 -54.754 1.00 95.69 379 VAL A O 1
ATOM 2884 N N . GLY A 1 380 ? 9.915 -8.516 -53.862 1.00 96.00 380 GLY A N 1
ATOM 2885 C CA . GLY A 1 380 ? 9.209 -7.546 -53.027 1.00 96.00 380 GLY A CA 1
ATOM 2886 C C . GLY A 1 380 ? 10.104 -7.040 -51.889 1.00 96.00 380 GLY A C 1
ATOM 2887 O O . GLY A 1 380 ? 10.878 -7.805 -51.316 1.00 96.00 380 GLY A O 1
ATOM 2888 N N . VAL A 1 381 ? 10.005 -5.758 -51.537 1.00 96.56 381 VAL A N 1
ATOM 2889 C CA . VAL A 1 381 ? 10.849 -5.136 -50.501 1.00 96.56 381 VAL A CA 1
ATOM 2890 C C . VAL A 1 381 ? 9.999 -4.632 -49.336 1.00 96.56 381 VAL A C 1
ATOM 2892 O O . VAL A 1 381 ? 9.151 -3.759 -49.510 1.00 96.56 381 VAL A O 1
ATOM 2895 N N . ALA A 1 382 ? 10.236 -5.134 -48.125 1.00 95.00 382 ALA A N 1
ATOM 2896 C CA . ALA A 1 382 ? 9.594 -4.627 -46.916 1.00 95.00 382 ALA A CA 1
ATOM 2897 C C . ALA A 1 382 ? 10.584 -3.827 -46.070 1.00 95.00 382 ALA A C 1
ATOM 2899 O O . ALA A 1 382 ? 11.633 -4.325 -45.651 1.00 95.00 382 ALA A O 1
ATOM 2900 N N . VAL A 1 383 ? 10.224 -2.575 -45.804 1.00 91.62 383 VAL A N 1
ATOM 2901 C CA . VAL A 1 383 ? 11.014 -1.647 -44.999 1.00 91.62 383 VAL A CA 1
ATOM 2902 C C . VAL A 1 383 ? 10.383 -1.513 -43.621 1.00 91.62 383 VAL A C 1
ATOM 2904 O O . VAL A 1 383 ? 9.197 -1.228 -43.510 1.00 91.62 383 VAL A O 1
ATOM 2907 N N . LEU A 1 384 ? 11.172 -1.730 -42.576 1.00 87.44 384 LEU A N 1
ATOM 2908 C CA . LEU A 1 384 ? 10.732 -1.757 -41.182 1.00 87.44 384 LEU A CA 1
ATOM 2909 C C . LEU A 1 384 ? 11.140 -0.456 -40.476 1.00 87.44 384 LEU A C 1
ATOM 2911 O O . LEU A 1 384 ? 12.308 -0.057 -40.553 1.00 87.44 384 LEU A O 1
ATOM 2915 N N . ASP A 1 385 ? 10.194 0.184 -39.784 1.00 82.88 385 ASP A N 1
ATOM 2916 C CA . ASP A 1 385 ? 10.422 1.446 -39.067 1.00 82.88 385 ASP A CA 1
ATOM 2917 C C . ASP A 1 385 ? 11.516 1.331 -37.976 1.00 82.88 385 ASP A C 1
ATOM 2919 O O . ASP A 1 385 ? 11.702 0.287 -37.339 1.00 82.88 385 ASP A O 1
ATOM 2923 N N . ARG A 1 386 ? 12.264 2.421 -37.756 1.00 74.88 386 ARG A N 1
ATOM 2924 C CA . ARG A 1 386 ? 13.374 2.534 -36.792 1.00 74.88 386 ARG A CA 1
ATOM 2925 C C . ARG A 1 386 ? 13.299 3.882 -36.053 1.00 74.88 386 ARG A C 1
ATOM 2927 O O . ARG A 1 386 ? 13.029 4.889 -36.704 1.00 74.88 386 ARG A O 1
ATOM 2934 N N . PRO A 1 387 ? 13.615 3.947 -34.736 1.00 64.31 387 PRO A N 1
ATOM 2935 C CA . PRO A 1 387 ? 13.460 5.159 -33.909 1.00 64.31 387 PRO A CA 1
ATOM 2936 C C . PRO A 1 387 ? 14.048 6.443 -34.504 1.00 64.31 387 PRO A C 1
ATOM 2938 O O . PRO A 1 387 ? 13.449 7.500 -34.360 1.00 64.31 387 PRO A O 1
ATOM 2941 N N . SER A 1 388 ? 15.182 6.343 -35.202 1.00 62.09 388 SER A N 1
ATOM 2942 C CA . SER A 1 388 ? 15.925 7.492 -35.740 1.00 62.09 388 SER A CA 1
ATOM 2943 C C . SER A 1 388 ? 15.669 7.776 -37.231 1.00 62.09 388 SER A C 1
ATOM 2945 O O . SER A 1 388 ? 16.323 8.645 -37.796 1.00 62.09 388 SER A O 1
ATOM 2947 N N . TYR A 1 389 ? 14.769 7.036 -37.897 1.00 59.34 389 TYR A N 1
ATOM 2948 C CA . TYR A 1 389 ? 14.649 7.022 -39.367 1.00 59.34 389 TYR A CA 1
ATOM 2949 C C . TYR A 1 389 ? 13.197 6.976 -39.877 1.00 59.34 389 TYR A C 1
ATOM 2951 O O . TYR A 1 389 ? 12.947 6.510 -40.986 1.00 59.34 389 TYR A O 1
ATOM 2959 N N . SER A 1 390 ? 12.230 7.450 -39.092 1.00 58.44 390 SER A N 1
ATOM 2960 C CA . SER A 1 390 ? 10.811 7.155 -39.329 1.00 58.44 390 SER A CA 1
ATOM 2961 C C . SER A 1 390 ? 10.202 7.785 -40.589 1.00 58.44 390 SER A C 1
ATOM 2963 O O . SER A 1 390 ? 9.323 7.171 -41.189 1.00 58.44 390 SER A O 1
ATOM 2965 N N . PHE A 1 391 ? 10.692 8.944 -41.060 1.00 58.09 391 PHE A N 1
ATOM 2966 C CA . PHE A 1 391 ? 10.107 9.619 -42.239 1.00 58.09 391 PHE A CA 1
ATOM 2967 C C . PHE A 1 391 ? 11.109 10.109 -43.296 1.00 58.09 391 PHE A C 1
ATOM 2969 O O . PHE A 1 391 ? 10.795 10.095 -44.488 1.00 58.09 391 PHE A O 1
ATOM 2976 N N . THR A 1 392 ? 12.341 10.458 -42.920 1.00 63.81 392 THR A N 1
ATOM 2977 C CA . THR A 1 392 ? 13.369 10.946 -43.863 1.00 63.81 392 THR A CA 1
ATOM 2978 C C . THR A 1 392 ? 13.706 9.951 -44.990 1.00 63.81 392 THR A C 1
ATOM 2980 O O . THR A 1 392 ? 13.783 10.364 -46.149 1.00 63.81 392 THR A O 1
ATOM 2983 N N . PRO A 1 393 ? 13.853 8.632 -44.738 1.00 67.12 393 PRO A N 1
ATOM 2984 C CA . PRO A 1 393 ? 14.141 7.652 -45.792 1.00 67.12 393 PRO A CA 1
ATOM 2985 C C . PRO A 1 393 ? 13.001 7.437 -46.792 1.00 67.12 393 PRO A C 1
ATOM 2987 O O . PRO A 1 393 ? 13.260 7.090 -47.944 1.00 67.12 393 PRO A O 1
ATOM 2990 N N . VAL A 1 394 ? 11.748 7.667 -46.384 1.00 71.00 394 VAL A N 1
ATOM 2991 C CA . VAL A 1 394 ? 10.563 7.560 -47.258 1.00 71.00 394 VAL A CA 1
ATOM 2992 C C . VAL A 1 394 ? 10.515 8.728 -48.254 1.00 71.00 394 VAL A C 1
ATOM 2994 O O . VAL A 1 394 ? 9.959 8.595 -49.340 1.00 71.00 394 VAL A O 1
ATOM 2997 N N . ALA A 1 395 ? 11.184 9.841 -47.940 1.00 76.31 395 ALA A N 1
ATOM 2998 C CA . ALA A 1 395 ? 11.475 10.919 -48.882 1.00 76.31 395 ALA A CA 1
ATOM 2999 C C . ALA A 1 395 ? 12.790 10.702 -49.667 1.00 76.31 395 ALA A C 1
ATOM 3001 O O . ALA A 1 395 ? 13.157 11.534 -50.496 1.00 76.31 395 ALA A O 1
ATOM 3002 N N . GLY A 1 396 ? 13.513 9.603 -49.421 1.00 81.81 396 GLY A N 1
ATOM 3003 C CA . GLY A 1 396 ? 14.830 9.312 -49.988 1.00 81.81 396 GLY A CA 1
ATOM 3004 C C . GLY A 1 396 ? 14.816 8.872 -51.458 1.00 81.81 396 GLY A C 1
ATOM 3005 O O . GLY A 1 396 ? 13.776 8.584 -52.052 1.00 81.81 396 GLY A O 1
ATOM 3006 N N . LYS A 1 397 ? 16.009 8.787 -52.067 1.00 87.56 397 LYS A N 1
ATOM 3007 C CA . LYS A 1 397 ? 16.191 8.505 -53.507 1.00 87.56 397 LYS A CA 1
ATOM 3008 C C . LYS A 1 397 ? 15.489 7.219 -53.970 1.00 87.56 397 LYS A C 1
ATOM 3010 O O . LYS A 1 397 ? 14.825 7.239 -55.004 1.00 87.56 397 LYS A O 1
ATOM 3015 N N . ALA A 1 398 ? 15.603 6.130 -53.208 1.00 88.88 398 ALA A N 1
ATOM 3016 C CA . ALA A 1 398 ? 14.971 4.852 -53.540 1.00 88.88 398 ALA A CA 1
ATOM 3017 C C . ALA A 1 398 ? 13.439 4.911 -53.443 1.00 88.88 398 ALA A C 1
ATOM 3019 O O . ALA A 1 39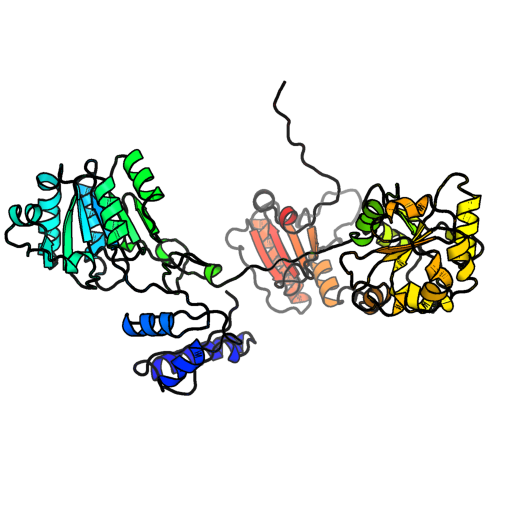8 ? 12.748 4.508 -54.378 1.00 88.88 398 ALA A O 1
ATOM 3020 N N . ALA A 1 399 ? 12.912 5.492 -52.361 1.00 88.19 399 ALA A N 1
ATOM 3021 C CA . ALA A 1 399 ? 11.475 5.637 -52.151 1.00 88.19 399 ALA A CA 1
ATOM 3022 C C . ALA A 1 399 ? 10.813 6.518 -53.224 1.00 88.19 399 ALA A C 1
ATOM 3024 O O . ALA A 1 399 ? 9.752 6.163 -53.730 1.00 88.19 399 ALA A O 1
ATOM 3025 N N . ARG A 1 400 ? 11.468 7.614 -53.641 1.00 89.94 400 ARG A N 1
ATOM 3026 C CA . ARG A 1 400 ? 10.996 8.461 -54.752 1.00 89.94 400 ARG A CA 1
ATOM 3027 C C . ARG A 1 400 ? 11.024 7.728 -56.093 1.00 89.94 400 ARG A C 1
ATOM 3029 O O . ARG A 1 400 ? 10.047 7.778 -56.833 1.00 89.94 400 ARG A O 1
ATOM 3036 N N . ARG A 1 401 ? 12.115 7.011 -56.395 1.00 93.88 401 ARG A N 1
ATOM 3037 C CA . ARG A 1 401 ? 12.272 6.255 -57.654 1.00 93.88 401 ARG A CA 1
ATOM 3038 C C . ARG A 1 401 ? 11.181 5.199 -57.836 1.00 93.88 401 ARG A C 1
ATOM 3040 O O . ARG A 1 401 ? 10.695 5.031 -58.951 1.00 93.88 401 ARG A O 1
ATOM 3047 N N . PHE A 1 402 ? 10.806 4.517 -56.755 1.00 93.75 402 PHE A N 1
ATOM 3048 C CA . PHE A 1 402 ? 9.815 3.440 -56.748 1.00 93.75 402 PHE A CA 1
ATOM 3049 C C . PHE A 1 402 ? 8.475 3.858 -56.123 1.00 93.75 402 PHE A C 1
ATOM 3051 O O . PHE A 1 402 ? 7.701 3.003 -55.704 1.00 93.75 402 PHE A O 1
ATOM 3058 N N . ALA A 1 403 ? 8.154 5.155 -56.065 1.00 91.00 403 ALA A N 1
ATOM 3059 C CA . ALA A 1 403 ? 6.955 5.646 -55.376 1.00 91.00 403 ALA A CA 1
ATOM 3060 C C . ALA A 1 403 ? 5.653 5.005 -55.896 1.00 91.00 403 ALA A C 1
ATOM 3062 O O . ALA A 1 403 ? 4.792 4.626 -55.106 1.00 91.00 403 ALA A O 1
ATOM 3063 N N . ARG A 1 404 ? 5.547 4.806 -57.218 1.00 93.25 404 ARG A N 1
ATOM 3064 C CA . ARG A 1 404 ? 4.386 4.165 -57.869 1.00 93.25 404 ARG A CA 1
ATOM 3065 C C . ARG A 1 404 ? 4.254 2.666 -57.569 1.00 93.25 404 ARG A C 1
ATOM 3067 O O . ARG A 1 404 ? 3.169 2.121 -57.696 1.00 93.25 404 ARG A O 1
ATOM 3074 N N . ALA A 1 405 ? 5.343 2.022 -57.153 1.00 94.25 405 ALA A N 1
ATOM 3075 C CA . ALA A 1 405 ? 5.400 0.609 -56.782 1.00 94.25 405 ALA A CA 1
ATOM 3076 C C . ALA A 1 405 ? 5.123 0.368 -55.282 1.00 94.25 405 ALA A C 1
ATOM 3078 O O . ALA A 1 405 ? 5.244 -0.759 -54.795 1.00 94.25 405 ALA A O 1
ATOM 3079 N N . ARG A 1 406 ? 4.794 1.420 -54.516 1.00 94.56 406 ARG A N 1
ATOM 3080 C CA . ARG A 1 406 ? 4.544 1.307 -53.077 1.00 94.56 406 ARG A CA 1
ATOM 3081 C C . ARG A 1 406 ? 3.167 0.697 -52.806 1.00 94.56 406 ARG A C 1
ATOM 3083 O O . ARG A 1 406 ? 2.137 1.274 -53.145 1.00 94.56 406 ARG A O 1
ATOM 3090 N N . ILE A 1 407 ? 3.148 -0.427 -52.101 1.00 93.94 407 ILE A N 1
ATOM 3091 C CA . ILE A 1 407 ? 1.948 -1.054 -51.554 1.00 93.94 407 ILE A CA 1
ATOM 3092 C C . ILE A 1 407 ? 1.626 -0.394 -50.201 1.00 93.94 407 ILE A C 1
ATOM 3094 O O . ILE A 1 407 ? 2.511 -0.298 -49.347 1.00 93.94 407 ILE A O 1
ATOM 3098 N N . PRO A 1 408 ? 0.379 0.058 -49.960 1.00 90.94 408 PRO A N 1
ATOM 3099 C CA . PRO A 1 408 ? -0.030 0.550 -48.647 1.00 90.94 408 PRO A CA 1
ATOM 3100 C C . PRO A 1 408 ? 0.124 -0.527 -47.571 1.00 90.94 408 PRO A C 1
ATOM 3102 O O . PRO A 1 408 ? -0.198 -1.688 -47.813 1.00 90.94 408 PRO A O 1
ATOM 3105 N N . GLU A 1 409 ? 0.519 -0.140 -46.359 1.00 89.50 409 GLU A N 1
ATOM 3106 C CA . GLU A 1 409 ? 0.756 -1.074 -45.248 1.00 89.50 409 GLU A CA 1
ATOM 3107 C C . GLU A 1 409 ? -0.435 -2.007 -44.969 1.00 89.50 409 GLU A C 1
ATOM 3109 O O . GLU A 1 409 ? -0.255 -3.206 -44.785 1.00 89.50 409 GLU A O 1
ATOM 3114 N N . ARG A 1 410 ? -1.674 -1.503 -45.056 1.00 89.25 410 ARG A N 1
ATOM 3115 C CA . ARG A 1 410 ? -2.897 -2.320 -44.909 1.00 89.25 410 ARG A CA 1
ATOM 3116 C C . ARG A 1 410 ? -3.017 -3.480 -45.913 1.00 89.25 410 ARG A C 1
ATOM 3118 O O . ARG A 1 410 ? -3.812 -4.386 -45.708 1.00 89.25 410 ARG A O 1
ATOM 3125 N N . LYS A 1 411 ? -2.262 -3.439 -47.016 1.00 92.25 411 LYS A N 1
ATOM 3126 C CA . LYS A 1 411 ? -2.187 -4.478 -48.057 1.00 92.25 411 LYS A CA 1
ATOM 3127 C C . LYS A 1 411 ? -0.835 -5.207 -48.053 1.00 92.25 411 LYS A C 1
ATOM 3129 O O . LYS A 1 411 ? -0.543 -5.923 -49.007 1.00 92.25 411 LYS A O 1
ATOM 3134 N N . ALA A 1 412 ? -0.013 -5.045 -47.014 1.00 92.00 412 ALA A N 1
ATOM 3135 C CA . ALA A 1 412 ? 1.344 -5.590 -46.962 1.00 92.00 412 ALA A CA 1
ATOM 3136 C C . ALA A 1 412 ? 1.406 -7.122 -47.092 1.00 92.00 412 ALA A C 1
ATOM 3138 O O . ALA A 1 412 ? 2.359 -7.628 -47.676 1.00 92.00 412 ALA A O 1
ATOM 3139 N N . GLY A 1 413 ? 0.363 -7.848 -46.671 1.00 92.44 413 GLY A N 1
ATOM 3140 C CA . GLY A 1 413 ? 0.251 -9.299 -46.877 1.00 92.44 413 GLY A CA 1
ATOM 3141 C C . GLY A 1 413 ? 0.240 -9.742 -48.347 1.00 92.44 413 GLY A C 1
ATOM 3142 O O . GLY A 1 413 ? 0.462 -10.906 -48.636 1.00 92.44 413 GLY A O 1
ATOM 3143 N N . ARG A 1 414 ? 0.020 -8.823 -49.300 1.00 92.94 414 ARG A N 1
ATOM 3144 C CA . ARG A 1 414 ? 0.086 -9.112 -50.745 1.00 92.94 414 ARG A CA 1
ATOM 3145 C C . ARG A 1 414 ? 1.483 -8.926 -51.338 1.00 92.94 414 ARG A C 1
ATOM 3147 O O . ARG A 1 414 ? 1.662 -9.169 -52.529 1.00 92.94 414 ARG A O 1
ATOM 3154 N N . LEU A 1 415 ? 2.457 -8.454 -50.553 1.00 94.94 415 LEU A N 1
ATOM 3155 C CA . LEU A 1 415 ? 3.775 -8.074 -51.062 1.00 94.94 415 LEU A CA 1
ATOM 3156 C C . LEU A 1 415 ? 4.533 -9.256 -51.675 1.00 94.94 415 LEU A C 1
ATOM 3158 O O . LEU A 1 415 ? 5.137 -9.083 -52.726 1.00 94.94 415 LEU A O 1
ATOM 3162 N N . ALA A 1 416 ? 4.484 -10.438 -51.051 1.00 89.62 416 ALA A N 1
ATOM 3163 C CA . ALA A 1 416 ? 5.179 -11.629 -51.550 1.00 89.62 416 ALA A CA 1
ATOM 3164 C C . ALA A 1 416 ? 4.650 -12.090 -52.923 1.00 89.62 416 ALA A C 1
ATOM 3166 O O . ALA A 1 416 ? 5.417 -12.532 -53.776 1.00 89.62 416 ALA A O 1
ATOM 3167 N N . SER A 1 417 ? 3.344 -11.929 -53.158 1.00 89.38 417 SER A N 1
ATOM 3168 C CA . SER A 1 417 ? 2.670 -12.290 -54.412 1.00 89.38 417 SER A CA 1
ATOM 3169 C C . SER A 1 417 ? 2.678 -11.188 -55.480 1.00 89.38 417 SER A C 1
ATOM 3171 O O . SER A 1 417 ? 2.274 -11.434 -56.613 1.00 89.38 417 SER A O 1
ATOM 3173 N N . ALA A 1 418 ? 3.069 -9.957 -55.139 1.00 92.69 418 ALA A N 1
ATOM 3174 C CA . ALA A 1 418 ? 3.039 -8.837 -56.076 1.00 92.69 418 ALA A CA 1
ATOM 3175 C C . ALA A 1 418 ? 4.225 -8.898 -57.060 1.00 92.69 418 ALA A C 1
ATOM 3177 O O . ALA A 1 418 ? 5.342 -9.207 -56.639 1.00 92.69 418 ALA A O 1
ATOM 3178 N N . PRO A 1 419 ? 4.030 -8.566 -58.352 1.00 92.69 419 PRO A N 1
ATOM 3179 C CA . PRO A 1 419 ? 5.125 -8.536 -59.316 1.00 92.69 419 PRO A CA 1
ATOM 3180 C C . PRO A 1 419 ? 6.118 -7.410 -58.969 1.00 92.69 419 PRO A C 1
ATOM 3182 O O . PRO A 1 419 ? 5.698 -6.264 -58.787 1.00 92.69 419 PRO A O 1
ATOM 3185 N N . PRO A 1 420 ? 7.431 -7.694 -58.884 1.00 93.31 420 PRO A N 1
ATOM 3186 C CA . PRO A 1 420 ? 8.442 -6.659 -58.711 1.00 93.31 420 PRO A CA 1
ATOM 3187 C C . PRO A 1 420 ? 8.483 -5.675 -59.906 1.00 93.31 420 PRO A C 1
ATOM 3189 O O . PRO A 1 420 ? 8.360 -6.108 -61.052 1.00 93.31 420 PRO A O 1
ATOM 3192 N N . PRO A 1 421 ? 8.699 -4.363 -59.681 1.00 95.62 421 PRO A N 1
ATOM 3193 C CA . PRO A 1 421 ? 8.981 -3.760 -58.389 1.00 95.62 421 PRO A CA 1
ATOM 3194 C C . PRO A 1 421 ? 7.730 -3.569 -57.534 1.00 95.62 421 PRO A C 1
ATOM 3196 O O . PRO A 1 421 ? 6.738 -2.994 -57.970 1.00 95.62 421 PRO A O 1
ATOM 3199 N N . ALA A 1 422 ? 7.827 -3.998 -56.278 1.00 96.25 422 ALA A N 1
ATOM 3200 C CA . ALA A 1 422 ? 6.808 -3.815 -55.256 1.00 96.25 422 ALA A CA 1
ATOM 3201 C C . ALA A 1 422 ? 7.495 -3.601 -53.906 1.00 96.25 422 ALA A C 1
ATOM 3203 O O . ALA A 1 422 ? 8.432 -4.322 -53.558 1.00 96.25 422 ALA A O 1
ATOM 3204 N N . TRP A 1 423 ? 7.053 -2.615 -53.128 1.00 96.06 423 TRP A N 1
ATOM 3205 C CA . TRP A 1 423 ? 7.614 -2.402 -51.794 1.00 96.06 423 TRP A CA 1
ATOM 3206 C C . TRP A 1 423 ? 6.601 -1.840 -50.805 1.00 96.06 423 TRP A C 1
ATOM 3208 O O . TRP A 1 423 ? 5.632 -1.199 -51.194 1.00 96.06 423 TRP A O 1
ATOM 3218 N N . THR A 1 424 ? 6.818 -2.066 -49.513 1.00 94.38 424 THR A N 1
ATOM 3219 C CA . THR A 1 424 ? 5.979 -1.519 -48.440 1.00 94.38 424 THR A CA 1
ATOM 3220 C C . THR A 1 424 ? 6.830 -0.970 -47.302 1.00 94.38 424 THR A C 1
ATOM 3222 O O . THR A 1 424 ? 8.004 -1.316 -47.159 1.00 94.38 424 THR A O 1
ATOM 3225 N N . PHE A 1 425 ? 6.221 -0.117 -46.486 1.00 90.81 425 PHE A N 1
ATOM 3226 C CA . PHE A 1 425 ? 6.810 0.405 -45.259 1.00 90.81 425 PHE A CA 1
ATOM 3227 C C . PHE A 1 425 ? 5.916 -0.012 -44.091 1.00 90.81 425 PHE A C 1
ATOM 3229 O O . PHE A 1 425 ? 4.721 0.279 -44.120 1.00 90.81 425 PHE A O 1
ATOM 3236 N N . LEU A 1 426 ? 6.485 -0.714 -43.113 1.00 88.25 426 LEU A N 1
ATOM 3237 C CA . LEU A 1 426 ? 5.785 -1.275 -41.962 1.00 88.25 426 LEU A CA 1
ATOM 3238 C C . LEU A 1 426 ? 6.116 -0.481 -40.700 1.00 88.25 426 LEU A C 1
ATOM 3240 O O . LEU A 1 426 ? 7.283 -0.404 -40.296 1.00 88.25 426 LEU A O 1
ATOM 3244 N N . HIS A 1 427 ? 5.083 0.038 -40.044 1.00 86.31 427 HIS A N 1
ATOM 3245 C CA . HIS A 1 427 ? 5.194 0.685 -38.745 1.00 86.31 427 HIS A CA 1
ATOM 3246 C C . HIS A 1 427 ? 5.099 -0.390 -37.662 1.00 86.31 427 HIS A C 1
ATOM 3248 O O . HIS A 1 427 ? 4.025 -0.856 -37.281 1.00 86.31 427 HIS A O 1
ATOM 3254 N N . ILE A 1 428 ? 6.264 -0.824 -37.187 1.00 77.31 428 ILE A N 1
ATOM 3255 C CA . ILE A 1 428 ? 6.400 -1.851 -36.151 1.00 77.31 428 ILE A CA 1
ATOM 3256 C C . ILE A 1 428 ? 6.946 -1.239 -34.853 1.00 77.31 428 ILE A C 1
ATOM 3258 O O . ILE A 1 428 ? 7.527 -0.151 -34.903 1.00 77.31 428 ILE A O 1
ATOM 3262 N N . PRO A 1 429 ? 6.820 -1.923 -33.694 1.00 71.12 429 PRO A N 1
ATOM 3263 C CA . PRO A 1 429 ? 7.489 -1.506 -32.467 1.00 71.12 429 PRO A CA 1
ATOM 3264 C C . PRO A 1 429 ? 8.967 -1.225 -32.736 1.00 71.12 429 PRO A C 1
ATOM 3266 O O . PRO A 1 429 ? 9.724 -2.094 -33.184 1.00 71.12 429 PRO A O 1
ATOM 3269 N N . ARG A 1 430 ? 9.358 0.031 -32.529 1.00 70.38 430 ARG A N 1
ATOM 3270 C CA . ARG A 1 430 ? 10.643 0.537 -32.990 1.00 70.38 430 ARG A CA 1
ATOM 3271 C C . ARG A 1 430 ? 11.761 -0.036 -32.126 1.00 70.38 430 ARG A C 1
ATOM 3273 O O . ARG A 1 430 ? 11.823 0.215 -30.928 1.00 70.38 430 ARG A O 1
ATOM 3280 N N . SER A 1 431 ? 12.677 -0.780 -32.739 1.00 64.12 431 SER A N 1
ATOM 3281 C CA . SER A 1 431 ? 13.869 -1.287 -32.054 1.00 64.12 431 SER A CA 1
ATOM 3282 C C . SER A 1 431 ? 15.074 -0.396 -32.351 1.00 64.12 431 SER A C 1
ATOM 3284 O O . SER A 1 431 ? 15.489 -0.279 -33.510 1.00 64.12 431 SER A O 1
ATOM 3286 N N . ALA A 1 432 ? 15.643 0.201 -31.298 1.00 60.00 432 ALA A N 1
ATOM 3287 C CA . ALA A 1 432 ? 16.875 0.996 -31.353 1.00 60.00 432 ALA A CA 1
ATOM 3288 C C . ALA A 1 432 ? 18.147 0.141 -31.520 1.00 60.00 432 ALA A C 1
ATOM 3290 O O . ALA A 1 432 ? 19.231 0.673 -31.755 1.00 60.00 432 ALA A O 1
ATOM 3291 N N . LEU A 1 433 ? 18.036 -1.188 -31.403 1.00 58.28 433 LEU A N 1
ATOM 3292 C CA . LEU A 1 433 ? 19.172 -2.094 -31.533 1.00 58.28 433 LEU A CA 1
ATOM 3293 C C . LEU A 1 433 ? 19.654 -2.125 -32.990 1.00 58.28 433 LEU A C 1
ATOM 3295 O O . LEU A 1 433 ? 18.941 -2.578 -33.888 1.00 58.28 433 LEU A O 1
ATOM 3299 N N . SER A 1 434 ? 20.892 -1.680 -33.213 1.00 58.34 434 SER A N 1
ATOM 3300 C CA . SER A 1 434 ? 21.611 -1.830 -34.480 1.00 58.34 434 SER A CA 1
ATOM 3301 C C . SER A 1 434 ? 22.851 -2.699 -34.283 1.00 58.34 434 SER A C 1
ATOM 3303 O O . SER A 1 434 ? 23.467 -2.702 -33.216 1.00 58.34 434 SER A O 1
ATOM 3305 N N . ALA A 1 435 ? 23.276 -3.408 -35.331 1.00 57.34 435 ALA A N 1
ATOM 3306 C CA . ALA A 1 435 ? 24.521 -4.177 -35.293 1.00 57.34 435 ALA A CA 1
ATOM 3307 C C . ALA A 1 435 ? 25.750 -3.291 -35.011 1.00 57.34 435 ALA A C 1
ATOM 3309 O O . ALA A 1 435 ? 26.781 -3.790 -34.576 1.00 57.34 435 ALA A O 1
ATOM 3310 N N . THR A 1 436 ? 25.680 -1.987 -35.286 1.00 52.75 436 THR A N 1
ATOM 3311 C CA . THR A 1 436 ? 26.745 -1.029 -34.958 1.00 52.75 436 THR A CA 1
ATOM 3312 C C . THR A 1 436 ? 26.741 -0.686 -33.470 1.00 52.75 436 THR A C 1
ATOM 3314 O O . THR A 1 436 ? 27.786 -0.803 -32.844 1.00 52.75 436 THR A O 1
ATOM 3317 N N . ALA A 1 437 ? 25.580 -0.390 -32.877 1.00 54.16 437 ALA A N 1
ATOM 3318 C CA . ALA A 1 437 ? 25.459 -0.135 -31.439 1.00 54.16 437 ALA A CA 1
ATOM 3319 C C . ALA A 1 437 ? 25.804 -1.374 -30.591 1.00 54.16 437 ALA A C 1
ATOM 3321 O O . ALA A 1 437 ? 26.461 -1.257 -29.564 1.00 54.16 437 ALA A O 1
ATOM 3322 N N . LEU A 1 438 ? 25.426 -2.573 -31.049 1.00 51.72 438 LEU A N 1
ATOM 3323 C CA . LEU A 1 438 ? 25.787 -3.836 -30.393 1.00 51.72 438 LEU A CA 1
ATOM 3324 C C . LEU A 1 438 ? 27.295 -4.127 -30.448 1.00 51.72 438 LEU A C 1
ATOM 3326 O O . LEU A 1 438 ? 27.835 -4.678 -29.500 1.00 51.72 438 LEU A O 1
ATOM 3330 N N . ARG A 1 439 ? 27.976 -3.758 -31.543 1.00 50.09 439 ARG A N 1
ATOM 3331 C CA . ARG A 1 439 ? 29.436 -3.921 -31.683 1.00 50.09 439 ARG A CA 1
ATOM 3332 C C . ARG A 1 439 ? 30.226 -2.864 -30.912 1.00 50.09 439 ARG A C 1
ATOM 3334 O O . ARG A 1 439 ? 31.291 -3.180 -30.405 1.00 50.09 439 ARG A O 1
ATOM 3341 N N . ALA A 1 440 ? 29.701 -1.642 -30.813 1.00 48.59 440 ALA A N 1
ATOM 3342 C CA . ALA A 1 440 ? 30.280 -0.585 -29.982 1.00 48.59 440 ALA A CA 1
ATOM 3343 C C . ALA A 1 440 ? 30.203 -0.918 -28.481 1.00 48.59 440 ALA A C 1
ATOM 3345 O O . ALA A 1 440 ? 31.027 -0.455 -27.706 1.00 48.59 440 ALA A O 1
ATOM 3346 N N . ARG A 1 441 ? 29.251 -1.770 -28.083 1.00 47.31 441 ARG A N 1
ATOM 3347 C CA . ARG A 1 441 ? 29.135 -2.352 -26.739 1.00 47.31 441 ARG A CA 1
ATOM 3348 C C . ARG A 1 441 ? 30.023 -3.590 -26.544 1.00 47.31 441 ARG A C 1
ATOM 3350 O O . ARG A 1 441 ? 29.551 -4.553 -25.952 1.00 47.31 441 ARG A O 1
ATOM 3357 N N . ALA A 1 442 ? 31.233 -3.635 -27.110 1.00 34.84 442 ALA A N 1
ATOM 3358 C CA . ALA A 1 442 ? 32.080 -4.830 -27.045 1.00 34.84 442 ALA A CA 1
ATOM 3359 C C . ALA A 1 442 ? 32.088 -5.439 -25.622 1.00 34.84 442 ALA A C 1
ATOM 3361 O O . ALA A 1 442 ? 32.236 -4.691 -24.656 1.00 34.84 442 ALA A O 1
ATOM 3362 N N . PRO A 1 443 ? 31.889 -6.764 -25.481 1.00 39.81 443 PRO A N 1
ATOM 3363 C CA . PRO A 1 443 ? 31.936 -7.417 -24.185 1.00 39.81 443 PRO A CA 1
ATOM 3364 C C . PRO A 1 443 ? 33.382 -7.370 -23.700 1.00 39.81 443 PRO A C 1
ATOM 3366 O O . PRO A 1 443 ? 34.252 -8.016 -24.286 1.00 39.81 443 PRO A O 1
ATOM 3369 N N . SER A 1 444 ? 33.646 -6.595 -22.652 1.00 32.84 444 SER A N 1
ATOM 3370 C CA . SER A 1 444 ? 34.802 -6.861 -21.808 1.00 32.84 444 SER A CA 1
ATOM 3371 C C . SER A 1 444 ? 34.653 -8.294 -21.303 1.00 32.84 444 SER A C 1
ATOM 3373 O O . SER A 1 444 ? 33.594 -8.666 -20.793 1.00 32.84 444 SER A O 1
ATOM 3375 N N . GLY A 1 445 ? 35.682 -9.116 -21.503 1.00 38.84 445 GLY A N 1
ATOM 3376 C CA . GLY A 1 445 ? 35.797 -10.371 -20.772 1.00 38.84 445 GLY A CA 1
ATOM 3377 C C . GLY A 1 445 ? 35.737 -10.117 -19.264 1.00 38.84 445 GLY A C 1
ATOM 3378 O O . GLY A 1 445 ? 35.874 -8.975 -18.817 1.00 38.84 445 GLY A O 1
ATOM 3379 N N . LEU A 1 446 ? 35.507 -11.190 -18.504 1.00 37.75 446 LEU A N 1
ATOM 3380 C CA . LEU A 1 446 ? 35.674 -11.205 -17.051 1.00 37.75 446 LEU A CA 1
ATOM 3381 C C . LEU A 1 446 ? 36.952 -10.430 -16.680 1.00 37.75 446 LEU A C 1
ATOM 3383 O O . LEU A 1 446 ? 38.005 -10.753 -17.231 1.00 37.75 446 LEU A O 1
ATOM 3387 N N . PRO A 1 447 ? 36.888 -9.417 -15.797 1.00 43.91 447 PRO A N 1
ATOM 3388 C CA . PRO A 1 447 ? 38.093 -8.848 -15.210 1.00 43.91 447 PRO A CA 1
ATOM 3389 C C . PRO A 1 447 ? 38.917 -9.988 -14.604 1.00 43.91 447 PRO A C 1
ATOM 3391 O O . PRO A 1 447 ? 38.340 -10.864 -13.957 1.00 43.91 447 PRO A O 1
ATOM 3394 N N . ASP A 1 448 ? 40.240 -9.983 -14.779 1.00 44.62 448 ASP A N 1
ATOM 3395 C CA . ASP A 1 448 ? 41.127 -11.056 -14.297 1.00 44.62 448 ASP A CA 1
ATOM 3396 C C . ASP A 1 448 ? 40.899 -11.383 -12.804 1.00 44.62 448 ASP A C 1
ATOM 3398 O O . ASP A 1 448 ? 40.960 -12.538 -12.395 1.00 44.62 448 ASP A O 1
ATOM 3402 N N . ALA A 1 449 ? 40.508 -10.391 -11.995 1.00 46.12 449 ALA A N 1
ATOM 3403 C CA . ALA A 1 449 ? 40.150 -10.567 -10.586 1.00 46.12 449 ALA A CA 1
ATOM 3404 C C . ALA A 1 449 ? 38.890 -11.429 -10.350 1.00 46.12 449 ALA A C 1
ATOM 3406 O O . ALA A 1 449 ? 38.818 -12.148 -9.356 1.00 46.12 449 ALA A O 1
ATOM 3407 N N . VAL A 1 450 ? 37.901 -11.379 -11.246 1.00 46.91 450 VAL A N 1
ATOM 3408 C CA . VAL A 1 450 ? 36.660 -12.166 -11.145 1.00 46.91 450 VAL A CA 1
ATOM 3409 C C . VAL A 1 450 ? 36.877 -13.588 -11.665 1.00 46.91 450 VAL A C 1
ATOM 3411 O O . VAL A 1 450 ? 36.360 -14.535 -11.076 1.00 46.91 450 VAL A O 1
ATOM 3414 N N . ALA A 1 451 ? 37.700 -13.761 -12.706 1.00 46.81 451 ALA A N 1
ATOM 3415 C CA . ALA A 1 451 ? 38.100 -15.085 -13.187 1.00 46.81 451 ALA A CA 1
ATOM 3416 C C . ALA A 1 451 ? 38.868 -15.864 -12.102 1.00 46.81 451 ALA A C 1
ATOM 3418 O O . ALA A 1 451 ? 38.526 -17.008 -11.819 1.00 46.81 451 ALA A O 1
ATOM 3419 N N . VAL A 1 452 ? 39.803 -15.204 -11.407 1.00 51.81 452 VAL A N 1
ATOM 3420 C CA . VAL A 1 452 ? 40.548 -15.777 -10.271 1.00 51.81 452 VAL A CA 1
ATOM 3421 C C . VAL A 1 452 ? 39.627 -16.146 -9.097 1.00 51.81 452 VAL A C 1
ATOM 3423 O O . VAL A 1 452 ? 39.800 -17.209 -8.500 1.00 51.81 452 VAL A O 1
ATOM 3426 N N . ARG A 1 453 ? 38.611 -15.325 -8.775 1.00 60.34 453 ARG A N 1
ATOM 3427 C CA . ARG A 1 453 ? 37.618 -15.642 -7.726 1.00 60.34 453 ARG A CA 1
ATOM 3428 C C . ARG A 1 453 ? 36.779 -16.864 -8.091 1.00 60.34 453 ARG A C 1
ATOM 3430 O O . ARG A 1 453 ? 36.609 -17.751 -7.263 1.00 60.34 453 ARG A O 1
ATOM 3437 N N . VAL A 1 454 ? 36.300 -16.940 -9.331 1.00 52.66 454 VAL A N 1
ATOM 3438 C CA . VAL A 1 454 ? 35.516 -18.079 -9.827 1.00 52.66 454 VAL A CA 1
ATOM 3439 C C . VAL A 1 454 ? 36.370 -19.354 -9.902 1.00 52.66 454 VAL A C 1
ATOM 3441 O O . VAL A 1 454 ? 35.892 -20.418 -9.525 1.00 52.66 454 VAL A O 1
ATOM 3444 N N . GLU A 1 455 ? 37.647 -19.271 -10.283 1.00 58.25 455 GLU A N 1
ATOM 3445 C CA . GLU A 1 455 ? 38.576 -20.414 -10.285 1.00 58.25 455 GLU A CA 1
ATOM 3446 C C . GLU A 1 455 ? 38.923 -20.919 -8.876 1.00 58.25 455 GLU A C 1
ATOM 3448 O O . GLU A 1 455 ? 38.920 -22.131 -8.647 1.00 58.25 455 GLU A O 1
ATOM 3453 N N . ALA A 1 456 ? 39.140 -20.020 -7.909 1.00 57.59 456 ALA A N 1
ATOM 3454 C CA . ALA A 1 456 ? 39.359 -20.385 -6.506 1.00 57.59 456 ALA A CA 1
ATOM 3455 C C . ALA A 1 456 ? 38.151 -21.114 -5.884 1.00 57.59 456 ALA A C 1
ATOM 3457 O O . ALA A 1 456 ? 38.326 -21.944 -4.983 1.00 57.59 456 ALA A O 1
ATOM 3458 N N . ILE A 1 457 ? 36.943 -20.809 -6.375 1.00 54.91 457 ILE A N 1
ATOM 3459 C CA . ILE A 1 457 ? 35.682 -21.448 -5.979 1.00 54.91 457 ILE A CA 1
ATOM 3460 C C . ILE A 1 457 ? 35.463 -22.781 -6.720 1.00 54.91 457 ILE A C 1
ATOM 3462 O O . ILE A 1 457 ? 34.948 -23.727 -6.129 1.00 54.91 457 ILE A O 1
ATOM 3466 N N . LEU A 1 458 ? 35.842 -22.872 -8.000 1.00 53.47 458 LEU A N 1
ATOM 3467 C CA . LEU A 1 458 ? 35.540 -24.023 -8.863 1.00 53.47 458 LEU A CA 1
ATOM 3468 C C . LEU A 1 458 ? 36.498 -25.209 -8.737 1.00 53.47 458 LEU A C 1
ATOM 3470 O O . LEU A 1 458 ? 36.152 -26.273 -9.243 1.00 53.47 458 LEU A O 1
ATOM 3474 N N . ASP A 1 459 ? 37.681 -25.017 -8.148 1.00 53.50 459 ASP A N 1
ATOM 3475 C CA . ASP A 1 459 ? 38.749 -26.004 -7.915 1.00 53.50 459 ASP A CA 1
ATOM 3476 C C . ASP A 1 459 ? 38.606 -27.345 -8.674 1.00 53.50 459 ASP A C 1
ATOM 3478 O O . ASP A 1 459 ? 38.409 -28.418 -8.102 1.00 53.50 459 ASP A O 1
ATOM 3482 N N . ARG A 1 460 ? 38.722 -27.292 -10.010 1.00 44.59 460 ARG A N 1
ATOM 3483 C CA . ARG A 1 460 ? 38.770 -28.487 -10.875 1.00 44.59 460 ARG A CA 1
ATOM 3484 C C . ARG A 1 460 ? 40.103 -29.235 -10.768 1.00 44.59 460 ARG A C 1
ATOM 3486 O O . ARG A 1 460 ? 40.277 -30.256 -11.432 1.00 44.59 460 ARG A O 1
ATOM 3493 N N . SER A 1 461 ? 41.040 -28.777 -9.935 1.00 38.22 461 SER A N 1
ATOM 3494 C CA . SER A 1 461 ? 42.363 -29.393 -9.786 1.00 38.22 461 SER A CA 1
ATOM 3495 C C . SER A 1 461 ? 42.366 -30.697 -8.969 1.00 38.22 461 SER A C 1
ATOM 3497 O O . SER A 1 461 ? 43.409 -31.323 -8.819 1.00 38.22 461 SER A O 1
ATOM 3499 N N . ALA A 1 462 ? 41.189 -31.188 -8.560 1.00 33.66 462 ALA A N 1
ATOM 3500 C CA . ALA A 1 462 ? 40.972 -32.576 -8.145 1.00 33.66 462 ALA A CA 1
ATOM 3501 C C . ALA A 1 462 ? 40.530 -33.509 -9.299 1.00 33.66 462 ALA A C 1
ATOM 3503 O O . ALA A 1 462 ? 40.016 -34.593 -9.045 1.00 33.66 462 ALA A O 1
ATOM 3504 N N . THR A 1 463 ? 40.731 -33.134 -10.571 1.00 30.17 463 THR A N 1
ATOM 3505 C CA . THR A 1 463 ? 40.741 -34.121 -11.669 1.00 30.17 463 THR A CA 1
ATOM 3506 C C . THR A 1 463 ? 42.151 -34.669 -11.862 1.00 30.17 463 THR A C 1
ATOM 3508 O O . THR A 1 463 ? 42.849 -34.342 -12.819 1.00 30.17 463 THR A O 1
ATOM 3511 N N . GLN A 1 464 ? 42.568 -35.537 -10.938 1.00 29.70 464 GLN A N 1
ATOM 3512 C CA . GLN A 1 464 ? 43.671 -36.460 -11.172 1.00 29.70 464 GLN A CA 1
ATOM 3513 C C . GLN A 1 464 ? 43.103 -37.872 -11.335 1.00 29.70 464 GLN A C 1
ATOM 3515 O O . GLN A 1 464 ? 42.673 -38.500 -10.377 1.00 29.70 464 GLN A O 1
ATOM 3520 N N . SER A 1 465 ? 43.163 -38.361 -12.575 1.00 27.06 465 SER A N 1
ATOM 3521 C CA . SER A 1 465 ? 42.954 -39.753 -12.993 1.00 27.06 465 SER A CA 1
ATOM 3522 C C . SER A 1 465 ? 41.545 -40.349 -12.840 1.00 27.06 465 SER A C 1
ATOM 3524 O O . SER A 1 465 ? 40.810 -40.135 -11.887 1.00 27.06 465 SER A O 1
ATOM 3526 N N . VAL A 1 466 ? 41.176 -41.125 -13.852 1.00 33.12 466 VAL A N 1
ATOM 3527 C CA . VAL A 1 466 ? 39.848 -41.687 -14.136 1.00 33.12 466 VAL A CA 1
ATOM 3528 C C . VAL A 1 466 ? 39.522 -42.912 -13.254 1.00 33.12 466 VAL A C 1
ATOM 3530 O O . VAL A 1 466 ? 38.791 -43.795 -13.683 1.00 33.12 466 VAL A O 1
ATOM 3533 N N . THR A 1 467 ? 40.037 -43.017 -12.022 1.00 30.41 467 THR A N 1
ATOM 3534 C CA . THR A 1 467 ? 39.885 -44.266 -11.241 1.00 30.41 467 THR A CA 1
ATOM 3535 C C . THR A 1 467 ? 39.553 -44.163 -9.755 1.00 30.41 467 THR A C 1
ATOM 3537 O O . THR A 1 467 ? 39.310 -45.211 -9.178 1.00 30.41 467 THR A O 1
ATOM 3540 N N . ASP A 1 468 ? 39.403 -42.986 -9.145 1.00 30.89 468 ASP A N 1
ATOM 3541 C CA . ASP A 1 468 ? 38.940 -42.891 -7.750 1.00 30.89 468 ASP A CA 1
ATOM 3542 C C . ASP A 1 468 ? 37.884 -41.785 -7.586 1.00 30.89 468 ASP A C 1
ATOM 3544 O O . ASP A 1 468 ? 37.944 -40.747 -8.244 1.00 30.89 468 ASP A O 1
ATOM 3548 N N . GLY A 1 469 ? 36.868 -42.030 -6.751 1.00 35.56 469 GLY A N 1
ATOM 3549 C CA . GLY A 1 469 ? 35.766 -41.092 -6.493 1.00 35.56 469 GLY A CA 1
ATOM 3550 C C . GLY A 1 469 ? 36.222 -39.720 -5.957 1.00 35.56 469 GLY A C 1
ATOM 3551 O O . GLY A 1 469 ? 37.383 -39.554 -5.580 1.00 35.56 469 GLY A O 1
ATOM 3552 N N . PRO A 1 470 ? 35.323 -38.714 -5.904 1.00 36.25 470 PRO A N 1
ATOM 3553 C CA . PRO A 1 470 ? 35.685 -37.337 -5.570 1.00 36.25 470 PRO A CA 1
ATOM 3554 C C . PRO A 1 470 ? 36.424 -37.239 -4.225 1.00 36.25 470 PRO A C 1
ATOM 3556 O O . PRO A 1 470 ? 36.004 -37.820 -3.221 1.00 36.25 470 PRO A O 1
ATOM 3559 N N . ALA A 1 471 ? 37.527 -36.483 -4.213 1.00 45.47 471 ALA A N 1
ATOM 3560 C CA . ALA A 1 471 ? 38.393 -36.297 -3.053 1.00 45.47 471 ALA A CA 1
ATOM 3561 C C . ALA A 1 471 ? 37.599 -35.854 -1.809 1.00 45.47 471 ALA A C 1
ATOM 3563 O O . ALA A 1 471 ? 36.757 -34.953 -1.871 1.00 45.47 471 ALA A O 1
ATOM 3564 N N . ALA A 1 472 ? 37.885 -36.475 -0.660 1.00 42.94 472 ALA A N 1
ATOM 3565 C CA . ALA A 1 472 ? 37.224 -36.211 0.615 1.00 42.94 472 ALA A CA 1
ATOM 3566 C C . ALA A 1 472 ? 37.397 -34.741 1.055 1.00 42.94 472 ALA A C 1
ATOM 3568 O O . ALA A 1 472 ? 38.363 -34.379 1.723 1.00 42.94 472 ALA A O 1
ATOM 3569 N N . GLY A 1 473 ? 36.450 -33.879 0.675 1.00 51.97 473 GLY A N 1
ATOM 3570 C CA . GLY A 1 473 ? 36.435 -32.462 1.048 1.00 51.97 473 GLY A CA 1
ATOM 3571 C C . GLY A 1 473 ? 36.095 -31.473 -0.068 1.00 51.97 473 GLY A C 1
ATOM 3572 O O . GLY A 1 473 ? 36.058 -30.280 0.229 1.00 51.97 473 GLY A O 1
ATOM 3573 N N . ALA A 1 474 ? 35.848 -31.927 -1.300 1.00 64.12 474 ALA A N 1
ATOM 3574 C CA . ALA A 1 474 ? 35.348 -31.075 -2.380 1.00 64.12 474 ALA A CA 1
ATOM 3575 C C . ALA A 1 474 ? 33.855 -30.731 -2.197 1.00 64.12 474 ALA A C 1
ATOM 3577 O O . ALA A 1 474 ? 33.107 -31.486 -1.569 1.00 64.12 474 ALA A O 1
ATOM 3578 N N . ALA A 1 475 ? 33.442 -29.572 -2.715 1.00 69.06 475 ALA A N 1
ATOM 3579 C CA . ALA A 1 475 ? 32.033 -29.213 -2.832 1.00 69.06 475 ALA A CA 1
ATOM 3580 C C . ALA A 1 475 ? 31.407 -29.931 -4.037 1.00 69.06 475 ALA A C 1
ATOM 3582 O O . ALA A 1 475 ? 32.075 -30.159 -5.045 1.00 69.06 475 ALA A O 1
ATOM 3583 N N . GLU A 1 476 ? 30.129 -30.273 -3.929 1.00 77.12 476 GLU A N 1
ATOM 3584 C CA . GLU A 1 476 ? 29.382 -31.004 -4.955 1.00 77.12 476 GLU A CA 1
ATOM 3585 C C . GLU A 1 476 ? 28.411 -30.070 -5.690 1.00 77.12 476 GLU A C 1
ATOM 3587 O O . GLU A 1 476 ? 28.048 -29.001 -5.190 1.00 77.12 476 GLU A O 1
ATOM 3592 N N . ASP A 1 477 ? 28.006 -30.461 -6.900 1.00 76.88 477 ASP A N 1
ATOM 3593 C CA . ASP A 1 477 ? 26.972 -29.782 -7.689 1.00 76.88 477 ASP A CA 1
ATOM 3594 C C . ASP A 1 477 ? 27.208 -28.275 -7.875 1.00 76.88 477 ASP A C 1
ATOM 3596 O O . ASP A 1 477 ? 26.304 -27.462 -7.700 1.00 76.88 477 ASP A O 1
ATOM 3600 N N . ILE A 1 478 ? 28.433 -27.862 -8.195 1.00 79.56 478 ILE A N 1
ATOM 3601 C CA . ILE A 1 478 ? 28.752 -26.434 -8.290 1.00 79.56 478 ILE A CA 1
ATOM 3602 C C . ILE A 1 478 ? 28.076 -25.811 -9.517 1.00 79.56 478 ILE A C 1
ATOM 3604 O O . ILE A 1 478 ? 28.290 -26.232 -10.655 1.00 79.56 478 ILE A O 1
ATOM 3608 N N . VAL A 1 479 ? 27.296 -24.762 -9.282 1.00 73.94 479 VAL A N 1
ATOM 3609 C CA . VAL A 1 479 ? 26.563 -23.999 -10.288 1.00 73.94 479 VAL A CA 1
ATOM 3610 C C . VAL A 1 479 ? 26.990 -22.541 -10.222 1.00 73.94 479 VAL A C 1
ATOM 3612 O O . VAL A 1 479 ? 26.933 -21.924 -9.164 1.00 73.94 479 VAL A O 1
ATOM 3615 N N . VAL A 1 480 ? 27.381 -21.971 -11.361 1.00 74.75 480 VAL A N 1
ATOM 3616 C CA . VAL A 1 480 ? 27.704 -20.543 -11.481 1.00 74.75 480 VAL A CA 1
ATOM 3617 C C . VAL A 1 480 ? 26.610 -19.851 -12.281 1.00 74.75 480 VAL A C 1
ATOM 3619 O O . VAL A 1 480 ? 26.265 -20.277 -13.385 1.00 74.75 480 VAL A O 1
ATOM 3622 N N . ILE A 1 481 ? 26.075 -18.771 -11.726 1.00 73.38 481 ILE A N 1
ATOM 3623 C CA . ILE A 1 481 ? 25.020 -17.955 -12.312 1.00 73.38 481 ILE A CA 1
ATOM 3624 C C . ILE A 1 481 ? 25.572 -16.552 -12.548 1.00 73.38 481 ILE A C 1
ATOM 3626 O O . ILE A 1 481 ? 26.026 -15.886 -11.622 1.00 73.38 481 ILE A O 1
ATOM 3630 N N . ASP A 1 482 ? 25.503 -16.100 -13.798 1.00 72.94 482 ASP A N 1
ATOM 3631 C CA . ASP A 1 482 ? 25.779 -14.714 -14.178 1.00 72.94 482 ASP A CA 1
ATOM 3632 C C . ASP A 1 482 ? 24.619 -13.813 -13.723 1.00 72.94 482 ASP A C 1
ATOM 3634 O O . ASP A 1 482 ? 23.475 -13.954 -14.182 1.00 72.94 482 ASP A O 1
ATOM 3638 N N . LEU A 1 483 ? 24.919 -12.902 -12.798 1.00 73.12 483 LEU A N 1
ATOM 3639 C CA . LEU A 1 483 ? 23.983 -11.931 -12.247 1.00 73.12 483 LEU A CA 1
ATOM 3640 C C . LEU A 1 483 ? 24.060 -10.565 -12.943 1.00 73.12 483 LEU A C 1
ATOM 3642 O O . LEU A 1 483 ? 23.278 -9.678 -12.583 1.00 73.12 483 LEU A O 1
ATOM 3646 N N . ALA A 1 484 ? 24.905 -10.384 -13.963 1.00 64.94 484 ALA A N 1
ATOM 3647 C CA . ALA A 1 484 ? 25.076 -9.112 -14.653 1.00 64.94 484 ALA A CA 1
ATOM 3648 C C . ALA A 1 484 ? 23.732 -8.576 -15.182 1.00 64.94 484 ALA A C 1
ATOM 3650 O O . ALA A 1 484 ? 23.046 -9.167 -16.026 1.00 64.94 484 ALA A O 1
ATOM 3651 N N . GLY A 1 485 ? 23.311 -7.426 -14.648 1.00 57.16 485 GLY A N 1
ATOM 3652 C CA . GLY A 1 485 ? 22.028 -6.794 -14.979 1.00 57.16 485 GLY A CA 1
ATOM 3653 C C . GLY A 1 485 ? 20.777 -7.513 -14.438 1.00 57.16 485 GLY A C 1
ATOM 3654 O O . GLY A 1 485 ? 19.651 -7.156 -14.831 1.00 57.16 485 GLY A O 1
ATOM 3655 N N . ARG A 1 486 ? 20.955 -8.509 -13.558 1.00 64.50 486 ARG A N 1
ATOM 3656 C CA . ARG A 1 486 ? 19.909 -9.242 -12.818 1.00 64.50 486 ARG A CA 1
ATOM 3657 C C . ARG A 1 486 ? 19.885 -8.868 -11.338 1.00 64.50 486 ARG A C 1
ATOM 3659 O O . ARG A 1 486 ? 18.795 -8.713 -10.801 1.00 64.50 486 ARG A O 1
ATOM 3666 N N . SER A 1 487 ? 21.052 -8.673 -10.731 1.00 68.56 487 SER A N 1
ATOM 3667 C CA . SER A 1 487 ? 21.215 -8.227 -9.347 1.00 68.56 487 SER A CA 1
ATOM 3668 C C . SER A 1 487 ? 22.188 -7.050 -9.285 1.00 68.56 487 SER A C 1
ATOM 3670 O O . SER A 1 487 ? 23.035 -6.906 -10.162 1.00 68.56 487 SER A O 1
ATOM 3672 N N . SER A 1 488 ? 22.037 -6.190 -8.278 1.00 68.75 488 SER A N 1
ATOM 3673 C CA . SER A 1 488 ? 23.027 -5.164 -7.919 1.00 68.75 488 SER A CA 1
ATOM 3674 C C . SER A 1 488 ? 23.904 -5.588 -6.737 1.00 68.75 488 SER A C 1
ATOM 3676 O O . SER A 1 488 ? 24.707 -4.789 -6.278 1.00 68.75 488 SER A O 1
ATOM 3678 N N . ILE A 1 489 ? 23.691 -6.799 -6.207 1.00 64.25 489 ILE A N 1
ATOM 3679 C CA . ILE A 1 489 ? 24.368 -7.315 -5.008 1.00 64.25 489 ILE A CA 1
ATOM 3680 C C . ILE A 1 489 ? 25.734 -7.915 -5.364 1.00 64.25 489 ILE A C 1
ATOM 3682 O O . ILE A 1 489 ? 26.691 -7.706 -4.636 1.00 64.25 489 ILE A O 1
ATOM 3686 N N . ALA A 1 490 ? 25.822 -8.638 -6.482 1.00 73.69 490 ALA A N 1
ATOM 3687 C CA . ALA A 1 490 ? 27.047 -9.246 -6.997 1.00 73.69 490 ALA A CA 1
ATOM 3688 C C . ALA A 1 490 ? 26.921 -9.439 -8.516 1.00 73.69 490 ALA A C 1
ATOM 3690 O O . ALA A 1 490 ? 25.803 -9.492 -9.043 1.00 73.69 490 ALA A O 1
ATOM 3691 N N . ASP A 1 491 ? 28.051 -9.590 -9.207 1.00 66.12 491 ASP A N 1
ATOM 3692 C CA . ASP A 1 491 ? 28.104 -9.890 -10.642 1.00 66.12 491 ASP A CA 1
ATOM 3693 C C . ASP A 1 491 ? 27.917 -11.386 -10.922 1.00 66.12 491 ASP A C 1
ATOM 3695 O O . ASP A 1 491 ? 27.372 -11.762 -11.962 1.00 66.12 491 ASP A O 1
ATOM 3699 N N . TYR A 1 492 ? 28.312 -12.248 -9.982 1.00 74.88 492 TYR A N 1
ATOM 3700 C CA . TYR A 1 492 ? 28.157 -13.698 -10.080 1.00 74.88 492 TYR A CA 1
ATOM 3701 C C . TYR A 1 492 ? 27.626 -14.299 -8.783 1.00 74.88 492 TYR A C 1
ATOM 3703 O O . TYR A 1 492 ? 27.939 -13.849 -7.683 1.00 74.88 492 TYR A O 1
ATOM 3711 N N . MET A 1 493 ? 26.848 -15.366 -8.919 1.00 84.06 493 MET A N 1
ATOM 3712 C CA . MET A 1 493 ? 26.435 -16.225 -7.816 1.00 84.06 493 MET A CA 1
ATOM 3713 C C . MET A 1 493 ? 26.984 -17.622 -8.048 1.00 84.06 493 MET A C 1
ATOM 3715 O O . MET A 1 493 ? 26.819 -18.179 -9.131 1.00 84.06 493 MET A O 1
ATOM 3719 N N . VAL A 1 494 ? 27.614 -18.200 -7.032 1.00 83.81 494 VAL A N 1
ATOM 3720 C CA . VAL A 1 494 ? 28.008 -19.606 -7.041 1.00 83.81 494 VAL A CA 1
ATOM 3721 C C . VAL A 1 494 ? 27.180 -20.359 -6.018 1.00 83.81 494 VAL A C 1
ATOM 3723 O O . VAL A 1 494 ? 27.071 -19.927 -4.880 1.00 83.81 494 VAL A O 1
ATOM 3726 N N . ILE A 1 495 ? 26.598 -21.481 -6.417 1.00 84.50 495 ILE A N 1
ATOM 3727 C CA . ILE A 1 495 ? 25.836 -22.375 -5.550 1.00 84.50 495 ILE A CA 1
ATOM 3728 C C . ILE A 1 495 ? 26.570 -23.709 -5.524 1.00 84.50 495 ILE A C 1
ATOM 3730 O O . ILE A 1 495 ? 26.870 -24.260 -6.579 1.00 84.50 495 ILE A O 1
ATOM 3734 N N . ALA A 1 496 ? 26.870 -24.230 -4.341 1.00 85.06 496 ALA A N 1
ATOM 3735 C CA . ALA A 1 496 ? 27.512 -25.527 -4.178 1.00 85.06 496 ALA A CA 1
ATOM 3736 C C . ALA A 1 496 ? 26.957 -26.274 -2.958 1.00 85.06 496 ALA A C 1
ATOM 3738 O O . ALA A 1 496 ? 26.406 -25.669 -2.039 1.00 85.06 496 ALA A O 1
ATOM 3739 N N . SER A 1 497 ? 27.103 -27.596 -2.955 1.00 84.56 497 SER A N 1
ATOM 3740 C CA . SER A 1 497 ? 26.578 -28.490 -1.921 1.00 84.56 497 SER A CA 1
ATOM 3741 C C . SER A 1 497 ? 27.690 -29.072 -1.040 1.00 84.56 497 SER A C 1
ATOM 3743 O O . SER A 1 497 ? 28.761 -29.441 -1.525 1.00 84.56 497 SER A O 1
ATOM 3745 N N . GLY A 1 498 ? 27.422 -29.208 0.259 1.00 85.81 498 GLY A N 1
ATOM 3746 C CA . GLY A 1 498 ? 28.193 -30.024 1.196 1.00 85.81 498 GLY A CA 1
ATOM 3747 C C . GLY A 1 498 ? 27.305 -31.095 1.832 1.00 85.81 498 GLY A C 1
ATOM 3748 O O . GLY A 1 498 ? 26.196 -30.810 2.264 1.00 85.81 498 GLY A O 1
ATOM 3749 N N . ARG A 1 499 ? 27.797 -32.332 1.946 1.00 84.44 499 ARG A N 1
ATOM 3750 C CA . ARG A 1 499 ? 27.020 -33.517 2.371 1.00 84.44 499 ARG A CA 1
ATOM 3751 C C . ARG A 1 499 ? 26.598 -33.520 3.844 1.00 84.44 499 ARG A C 1
ATOM 3753 O O . ARG A 1 499 ? 25.876 -34.407 4.280 1.00 84.44 499 ARG A O 1
ATOM 3760 N N . SER A 1 500 ? 27.098 -32.583 4.645 1.00 85.81 500 SER A N 1
ATOM 3761 C CA . SER A 1 500 ? 26.751 -32.441 6.062 1.00 85.81 500 SER A CA 1
ATOM 3762 C C . SER A 1 500 ? 26.956 -31.002 6.514 1.00 85.81 500 SER A C 1
ATOM 3764 O O . SER A 1 500 ? 27.781 -30.291 5.935 1.00 85.81 500 SER A O 1
ATOM 3766 N N . SER A 1 501 ? 26.296 -30.594 7.601 1.00 88.38 501 SER A N 1
ATOM 3767 C CA . SER A 1 501 ? 26.450 -29.241 8.151 1.00 88.38 501 SER A CA 1
ATOM 3768 C C . SER A 1 501 ? 27.910 -28.918 8.493 1.00 88.38 501 SER A C 1
ATOM 3770 O O . SER A 1 501 ? 28.406 -27.828 8.216 1.00 88.38 501 SER A O 1
ATOM 3772 N N . ARG A 1 502 ? 28.661 -29.913 8.988 1.00 87.25 502 ARG A N 1
ATOM 3773 C CA . ARG A 1 502 ? 30.102 -29.786 9.253 1.00 87.25 502 ARG A CA 1
ATOM 3774 C C . ARG A 1 502 ? 30.918 -29.571 7.973 1.00 87.25 502 ARG A C 1
ATOM 3776 O O . ARG A 1 502 ? 31.887 -28.816 7.992 1.00 87.25 502 ARG A O 1
ATOM 3783 N N . GLN A 1 503 ? 30.542 -30.218 6.867 1.00 85.81 503 GLN A N 1
ATOM 3784 C CA . GLN A 1 503 ? 31.204 -30.018 5.575 1.00 85.81 503 GLN A CA 1
ATOM 3785 C C . GLN A 1 503 ? 30.902 -28.629 5.003 1.00 85.81 503 GLN A C 1
ATOM 3787 O O . GLN A 1 503 ? 31.823 -27.985 4.518 1.00 85.81 503 GLN A O 1
ATOM 3792 N N . VAL A 1 504 ? 29.660 -28.150 5.093 1.00 87.62 504 VAL A N 1
ATOM 3793 C CA . VAL A 1 504 ? 29.268 -26.809 4.623 1.00 87.62 504 VAL A CA 1
ATOM 3794 C C . VAL A 1 504 ? 30.059 -25.716 5.351 1.00 87.62 504 VAL A C 1
ATOM 3796 O O . VAL A 1 504 ? 30.647 -24.852 4.701 1.00 87.62 504 VAL A O 1
ATOM 3799 N N . VAL A 1 505 ? 30.165 -25.795 6.683 1.00 88.81 505 VAL A N 1
ATOM 3800 C CA . VAL A 1 505 ? 30.979 -24.853 7.473 1.00 88.81 505 VAL A CA 1
ATOM 3801 C C . VAL A 1 505 ? 32.460 -24.947 7.093 1.00 88.81 505 VAL A C 1
ATOM 3803 O O . VAL A 1 505 ? 33.096 -23.925 6.848 1.00 88.81 505 VAL A O 1
ATOM 3806 N N . SER A 1 506 ? 32.999 -26.163 6.950 1.00 86.75 506 SER A N 1
ATOM 3807 C CA . SER A 1 506 ? 34.399 -26.360 6.548 1.00 86.75 506 SER A CA 1
ATOM 3808 C C . SER A 1 506 ? 34.705 -25.812 5.148 1.00 86.75 506 SER A C 1
ATOM 3810 O O . SER A 1 506 ? 35.786 -25.266 4.927 1.00 86.75 506 SER A O 1
ATOM 3812 N N . LEU A 1 507 ? 33.773 -25.934 4.196 1.00 84.19 507 LEU A N 1
ATOM 3813 C CA . LEU A 1 507 ? 33.902 -25.358 2.855 1.00 84.19 507 LEU A CA 1
ATOM 3814 C C . LEU A 1 507 ? 33.950 -23.826 2.913 1.00 84.19 507 LEU A C 1
ATOM 3816 O O . LEU A 1 507 ? 34.794 -23.225 2.249 1.00 84.19 507 LEU A O 1
ATOM 3820 N N . ALA A 1 508 ? 33.110 -23.206 3.745 1.00 86.44 508 ALA A N 1
ATOM 3821 C CA . ALA A 1 508 ? 33.094 -21.758 3.939 1.00 86.44 508 ALA A CA 1
ATOM 3822 C C . ALA A 1 508 ? 34.406 -21.242 4.556 1.00 86.44 508 ALA A C 1
ATOM 3824 O O . ALA A 1 508 ? 35.006 -20.295 4.050 1.00 86.44 508 ALA A O 1
ATOM 3825 N N . GLU A 1 509 ? 34.907 -21.911 5.598 1.00 86.94 509 GLU A N 1
ATOM 3826 C CA . GLU A 1 509 ? 36.177 -21.561 6.249 1.00 86.94 509 GLU A CA 1
ATOM 3827 C C . GLU A 1 509 ? 37.372 -21.708 5.297 1.00 86.94 509 GLU A C 1
ATOM 3829 O O . GLU A 1 509 ? 38.233 -20.828 5.232 1.00 86.94 509 GLU A O 1
ATOM 3834 N N . LYS A 1 510 ? 37.418 -22.792 4.510 1.00 84.00 510 LYS A N 1
ATOM 3835 C CA . LYS A 1 510 ? 38.454 -22.992 3.484 1.00 84.00 510 LYS A CA 1
ATOM 3836 C C . LYS A 1 510 ? 38.391 -21.919 2.401 1.00 84.00 510 LYS A C 1
ATOM 3838 O O . LYS A 1 510 ? 39.438 -21.426 1.982 1.00 84.00 510 LYS A O 1
ATOM 3843 N N . LEU A 1 511 ? 37.189 -21.542 1.961 1.00 80.88 511 LEU A N 1
ATOM 3844 C CA . LEU A 1 511 ? 36.996 -20.463 0.995 1.00 80.88 511 LEU A CA 1
ATOM 3845 C C . LEU A 1 511 ? 37.519 -19.133 1.553 1.00 80.88 511 LEU A C 1
ATOM 3847 O O . LEU A 1 511 ? 38.306 -18.464 0.886 1.00 80.88 511 LEU A O 1
ATOM 3851 N N . GLN A 1 512 ? 37.180 -18.792 2.798 1.00 81.12 512 GLN A N 1
ATOM 3852 C CA . GLN A 1 512 ? 37.695 -17.594 3.466 1.00 81.12 512 GLN A CA 1
ATOM 3853 C C . GLN A 1 512 ? 39.230 -17.604 3.568 1.00 81.12 512 GLN A C 1
ATOM 3855 O O . GLN A 1 512 ? 39.872 -16.596 3.271 1.00 81.12 512 GLN A O 1
ATOM 3860 N N . GLN A 1 513 ? 39.841 -18.731 3.948 1.00 78.88 513 GLN A N 1
ATOM 3861 C CA . GLN A 1 513 ? 41.302 -18.860 4.027 1.00 78.88 513 GLN A CA 1
ATOM 3862 C C . GLN A 1 513 ? 41.977 -18.673 2.663 1.00 78.88 513 GLN A C 1
ATOM 3864 O O . GLN A 1 513 ? 43.000 -17.993 2.577 1.00 78.88 513 GLN A O 1
ATOM 3869 N N . ARG A 1 514 ? 41.399 -19.233 1.593 1.00 74.94 514 ARG A N 1
ATOM 3870 C CA . ARG A 1 514 ? 41.908 -19.086 0.220 1.00 74.94 514 ARG A CA 1
ATOM 3871 C C . ARG A 1 514 ? 41.792 -17.653 -0.283 1.00 74.94 514 ARG A C 1
ATOM 3873 O O . ARG A 1 514 ? 42.755 -17.133 -0.836 1.00 74.94 514 ARG A O 1
ATOM 3880 N N . LEU A 1 515 ? 40.655 -17.000 -0.044 1.00 71.06 515 LEU A N 1
ATOM 3881 C CA . LEU A 1 515 ? 40.463 -15.592 -0.394 1.00 71.06 515 LEU A CA 1
ATOM 3882 C C . LEU A 1 515 ? 41.473 -14.708 0.351 1.00 71.06 515 LEU A C 1
ATOM 3884 O O . LEU A 1 515 ? 42.127 -13.873 -0.269 1.00 71.06 515 LEU A O 1
ATOM 3888 N N . LYS A 1 516 ? 41.712 -14.980 1.639 1.00 74.25 516 LYS A N 1
ATOM 3889 C CA . LYS A 1 516 ? 42.755 -14.303 2.421 1.00 74.25 516 LYS A CA 1
ATOM 3890 C C . LYS A 1 516 ? 44.162 -14.523 1.860 1.00 74.25 516 LYS A C 1
ATOM 3892 O O . LYS A 1 516 ? 44.928 -13.570 1.741 1.00 74.25 516 LYS A O 1
ATOM 3897 N N . ALA A 1 517 ? 44.508 -15.759 1.500 1.00 67.56 517 ALA A N 1
ATOM 3898 C CA . ALA A 1 517 ? 45.810 -16.095 0.917 1.00 67.56 517 ALA A CA 1
ATOM 3899 C C . ALA A 1 517 ? 46.031 -15.445 -0.460 1.00 67.56 517 ALA A C 1
ATOM 3901 O O . ALA A 1 517 ? 47.156 -15.086 -0.795 1.00 67.56 517 ALA A O 1
ATOM 3902 N N . ALA A 1 518 ? 44.960 -15.239 -1.228 1.00 62.16 518 ALA A N 1
ATOM 3903 C CA . ALA A 1 518 ? 44.981 -14.523 -2.500 1.00 62.16 518 ALA A CA 1
ATOM 3904 C C . ALA A 1 518 ? 44.992 -12.984 -2.347 1.00 62.16 518 ALA A C 1
ATOM 3906 O O . ALA A 1 518 ? 44.886 -12.267 -3.339 1.00 62.16 518 ALA A O 1
ATOM 3907 N N . GLY A 1 519 ? 45.141 -12.464 -1.121 1.00 59.34 519 GLY A N 1
ATOM 3908 C CA . GLY A 1 519 ? 45.263 -11.031 -0.844 1.00 59.34 519 GLY A CA 1
ATOM 3909 C C . GLY A 1 519 ? 43.933 -10.293 -0.682 1.00 59.34 519 GLY A C 1
ATOM 3910 O O . GLY A 1 519 ? 43.932 -9.067 -0.575 1.00 59.34 519 GLY A O 1
ATOM 3911 N N . TYR A 1 520 ? 42.805 -11.005 -0.638 1.00 59.97 520 TYR A N 1
ATOM 3912 C CA . TYR A 1 520 ? 41.504 -10.411 -0.341 1.00 59.97 520 TYR A CA 1
ATOM 3913 C C . TYR A 1 520 ? 41.317 -10.307 1.182 1.00 59.97 520 TYR A C 1
ATOM 3915 O O . TYR A 1 520 ? 41.753 -11.171 1.938 1.00 59.97 520 TYR A O 1
ATOM 3923 N N . GLY A 1 521 ? 40.722 -9.211 1.658 1.00 63.19 521 GLY A N 1
ATOM 3924 C CA . GLY A 1 521 ? 40.498 -8.971 3.087 1.00 63.19 521 GLY A CA 1
ATOM 3925 C C . GLY A 1 521 ? 39.553 -9.993 3.747 1.00 63.19 521 GLY A C 1
ATOM 3926 O O . GLY A 1 521 ? 39.142 -10.973 3.124 1.00 63.19 521 GLY A O 1
ATOM 3927 N N . PRO A 1 522 ? 39.185 -9.791 5.024 1.00 69.94 522 PRO A N 1
ATOM 3928 C CA . PRO A 1 522 ? 38.190 -10.642 5.671 1.00 69.94 522 PRO A CA 1
ATOM 3929 C C . PRO A 1 522 ? 36.850 -10.566 4.921 1.00 69.94 522 PRO A C 1
ATOM 3931 O O . PRO A 1 522 ? 36.293 -9.484 4.761 1.00 69.94 522 PRO A O 1
ATOM 3934 N N . VAL A 1 523 ? 36.342 -11.717 4.472 1.00 77.75 523 VAL A N 1
ATOM 3935 C CA . VAL A 1 523 ? 35.013 -11.839 3.851 1.00 77.75 523 VAL A CA 1
ATOM 3936 C C . VAL A 1 523 ? 33.934 -12.092 4.897 1.00 77.75 523 VAL A C 1
ATOM 3938 O O . VAL A 1 523 ? 34.170 -12.823 5.867 1.00 77.75 523 VAL A O 1
ATOM 3941 N N . ALA A 1 524 ? 32.762 -11.491 4.692 1.00 81.44 524 ALA A N 1
ATOM 3942 C CA . ALA A 1 524 ? 31.601 -11.684 5.549 1.00 81.44 524 ALA A CA 1
ATOM 3943 C C . ALA A 1 524 ? 30.950 -13.046 5.265 1.00 81.44 524 ALA A C 1
ATOM 3945 O O . ALA A 1 524 ? 30.853 -13.476 4.113 1.00 81.44 524 ALA A O 1
ATOM 3946 N N . MET A 1 525 ? 30.524 -13.732 6.328 1.00 90.00 525 MET A N 1
ATOM 3947 C CA . MET A 1 525 ? 29.844 -15.022 6.237 1.00 90.00 525 MET A CA 1
ATOM 3948 C C . MET A 1 525 ? 28.650 -15.071 7.184 1.00 90.00 525 MET A C 1
ATOM 3950 O O . MET A 1 525 ? 28.762 -14.672 8.343 1.00 90.00 525 MET A O 1
ATOM 3954 N N . GLU A 1 526 ? 27.540 -15.632 6.715 1.00 88.25 526 GLU A N 1
ATOM 3955 C CA . GLU A 1 526 ? 26.340 -15.879 7.520 1.00 88.25 526 GLU A CA 1
ATOM 3956 C C . GLU A 1 526 ? 25.917 -17.348 7.445 1.00 88.25 526 GLU A C 1
ATOM 3958 O O . GLU A 1 526 ? 26.190 -18.032 6.463 1.00 88.25 526 GLU A O 1
ATOM 3963 N N . GLY A 1 527 ? 25.258 -17.849 8.498 1.00 87.44 527 GLY A N 1
ATOM 3964 C CA . GLY A 1 527 ? 24.721 -19.219 8.545 1.00 87.44 527 GLY A CA 1
ATOM 3965 C C . GLY A 1 527 ? 25.664 -20.294 9.105 1.00 87.44 527 GLY A C 1
ATOM 3966 O O . GLY A 1 527 ? 25.285 -21.458 9.221 1.00 87.44 527 GLY A O 1
ATOM 3967 N N . GLN A 1 528 ? 26.875 -19.927 9.544 1.00 88.56 528 GLN A N 1
ATOM 3968 C CA . GLN A 1 528 ? 27.868 -20.888 10.061 1.00 88.56 528 GLN A CA 1
ATOM 3969 C C . GLN A 1 528 ? 27.414 -21.649 11.318 1.00 88.56 528 GLN A C 1
ATOM 3971 O O . GLN A 1 528 ? 27.884 -22.755 11.566 1.00 88.56 528 GLN A O 1
ATOM 3976 N N . ARG A 1 529 ? 26.504 -21.072 12.118 1.00 80.88 529 ARG A N 1
ATOM 3977 C CA . ARG A 1 529 ? 26.004 -21.704 13.351 1.00 80.88 529 ARG A CA 1
ATOM 3978 C C . ARG A 1 529 ? 25.150 -22.944 13.080 1.00 80.88 529 ARG A C 1
ATOM 3980 O O . ARG A 1 529 ? 25.231 -23.889 13.855 1.00 80.88 529 ARG A O 1
ATOM 3987 N N . SER A 1 530 ? 24.338 -22.933 12.020 1.00 86.25 530 SER A N 1
ATOM 3988 C CA . SER A 1 530 ? 23.524 -24.090 11.624 1.00 86.25 530 SER A CA 1
ATOM 3989 C C . SER A 1 530 ? 24.269 -24.991 10.642 1.00 86.25 530 SER A C 1
ATOM 3991 O O . SER A 1 530 ? 24.147 -26.210 10.711 1.00 86.25 530 SER A O 1
ATOM 3993 N N . GLY A 1 531 ? 25.052 -24.407 9.727 1.00 86.06 531 GLY A N 1
ATOM 3994 C CA . GLY A 1 531 ? 25.747 -25.142 8.669 1.00 86.06 531 GLY A CA 1
ATOM 3995 C C . GLY A 1 531 ? 24.811 -25.760 7.625 1.00 86.06 531 GLY A C 1
ATOM 3996 O O . GLY A 1 531 ? 25.260 -26.503 6.763 1.00 86.06 531 GLY A O 1
ATOM 3997 N N . ASP A 1 532 ? 23.516 -25.466 7.681 1.00 90.12 532 ASP A N 1
ATOM 3998 C CA . ASP A 1 532 ? 22.528 -25.956 6.717 1.00 90.12 532 ASP A CA 1
ATOM 3999 C C . ASP A 1 532 ? 22.555 -25.138 5.415 1.00 90.12 532 ASP A C 1
ATOM 4001 O O . ASP A 1 532 ? 22.376 -25.669 4.317 1.00 90.12 532 ASP A O 1
ATOM 4005 N N . TRP A 1 533 ? 22.851 -23.845 5.545 1.00 95.38 533 TRP A N 1
ATOM 4006 C CA . TRP A 1 533 ? 23.119 -22.921 4.455 1.00 95.38 533 TRP A CA 1
ATOM 4007 C C . TRP A 1 533 ? 24.086 -21.851 4.956 1.00 95.38 533 TRP A C 1
ATOM 4009 O O . TRP A 1 533 ? 23.803 -21.176 5.943 1.00 95.38 533 TRP A O 1
ATOM 4019 N N . VAL A 1 534 ? 25.231 -21.717 4.292 1.00 91.94 534 VAL A N 1
ATOM 4020 C CA . VAL A 1 534 ? 26.213 -20.666 4.550 1.00 91.94 534 VAL A CA 1
ATOM 4021 C C . VAL A 1 534 ? 26.338 -19.784 3.318 1.00 91.94 534 VAL A C 1
ATOM 4023 O O . VAL A 1 534 ? 26.505 -20.285 2.205 1.00 91.94 534 VAL A O 1
ATOM 4026 N N . VAL A 1 535 ? 26.267 -18.471 3.515 1.00 92.06 535 VAL A N 1
ATOM 4027 C CA . VAL A 1 535 ? 26.510 -17.478 2.463 1.00 92.06 535 VAL A CA 1
ATOM 4028 C C . VAL A 1 535 ? 27.849 -16.811 2.729 1.00 92.06 535 VAL A C 1
ATOM 4030 O O . VAL A 1 535 ? 28.120 -16.412 3.859 1.00 92.06 535 VAL A O 1
ATOM 4033 N N . VAL A 1 536 ? 28.677 -16.700 1.694 1.00 87.06 536 VAL A N 1
ATOM 4034 C CA . VAL A 1 536 ? 29.965 -16.003 1.723 1.00 87.06 536 VAL A CA 1
ATOM 4035 C C . VAL A 1 536 ? 29.912 -14.852 0.728 1.00 87.06 536 VAL A C 1
ATOM 4037 O O . VAL A 1 536 ? 29.726 -15.071 -0.471 1.00 87.06 536 VAL A O 1
ATOM 4040 N N . ASP A 1 537 ? 30.085 -13.634 1.230 1.00 83.56 537 ASP A N 1
ATOM 4041 C CA . ASP A 1 537 ? 30.169 -12.429 0.410 1.00 83.56 537 ASP A CA 1
ATOM 4042 C C . ASP A 1 537 ? 31.627 -12.184 -0.003 1.00 83.56 537 ASP A C 1
ATOM 4044 O O . ASP A 1 537 ? 32.472 -11.803 0.813 1.00 83.56 537 ASP A O 1
ATOM 4048 N N . ALA A 1 538 ? 31.927 -12.433 -1.279 1.00 74.31 538 ALA A N 1
ATOM 4049 C CA . ALA A 1 538 ? 33.217 -12.157 -1.902 1.00 74.31 538 ALA A CA 1
ATOM 4050 C C . ALA A 1 538 ? 33.125 -10.977 -2.893 1.00 74.31 538 ALA A C 1
ATOM 4052 O O . ALA A 1 538 ? 33.786 -10.982 -3.942 1.00 74.31 538 ALA A O 1
ATOM 4053 N N . LEU A 1 539 ? 32.337 -9.955 -2.532 1.00 71.56 539 LEU A N 1
ATOM 4054 C CA . LEU A 1 539 ? 32.081 -8.723 -3.281 1.00 71.56 539 LEU A CA 1
ATOM 4055 C C . LEU A 1 539 ? 31.337 -9.010 -4.593 1.00 71.56 539 LEU A C 1
ATOM 4057 O O . LEU A 1 539 ? 30.157 -9.337 -4.600 1.00 71.56 539 LEU A O 1
ATOM 4061 N N . ASP A 1 540 ? 32.042 -8.963 -5.723 1.00 69.31 540 ASP A N 1
ATOM 4062 C CA . ASP A 1 540 ? 31.464 -9.189 -7.054 1.00 69.31 540 ASP A CA 1
ATOM 4063 C C . ASP A 1 540 ? 31.005 -10.648 -7.268 1.00 69.31 540 ASP A C 1
ATOM 4065 O O . ASP A 1 540 ? 30.411 -10.977 -8.296 1.00 69.31 540 ASP A O 1
ATOM 4069 N N . VAL A 1 541 ? 31.277 -11.538 -6.305 1.00 77.44 541 VAL A N 1
ATOM 4070 C CA . VAL A 1 541 ? 30.813 -12.926 -6.289 1.00 77.44 541 VAL A CA 1
ATOM 4071 C C . VAL A 1 541 ? 30.185 -13.246 -4.936 1.00 77.44 541 VAL A C 1
ATOM 4073 O O . VAL A 1 541 ? 30.838 -13.110 -3.905 1.00 77.44 541 VAL A O 1
ATOM 4076 N N . VAL A 1 542 ? 28.954 -13.753 -4.937 1.00 85.69 542 VAL A N 1
ATOM 4077 C CA . VAL A 1 542 ? 28.319 -14.329 -3.743 1.00 85.69 542 VAL A CA 1
ATOM 4078 C C . VAL A 1 542 ? 28.323 -15.852 -3.831 1.00 85.69 542 VAL A C 1
ATOM 4080 O O . VAL A 1 542 ? 27.973 -16.419 -4.868 1.00 85.69 542 VAL A O 1
ATOM 4083 N N . VAL A 1 543 ? 28.730 -16.535 -2.761 1.00 87.12 543 VAL A N 1
ATOM 4084 C CA . VAL A 1 543 ? 28.794 -18.004 -2.720 1.00 87.12 543 VAL A CA 1
ATOM 4085 C C . VAL A 1 543 ? 27.784 -18.546 -1.721 1.00 87.12 543 VAL A C 1
ATOM 4087 O O . VAL A 1 543 ? 27.832 -18.226 -0.539 1.00 87.12 543 VAL A O 1
ATOM 4090 N N . HIS A 1 544 ? 26.889 -19.402 -2.197 1.00 92.00 544 HIS A N 1
ATOM 4091 C CA . HIS A 1 544 ? 25.918 -20.138 -1.406 1.00 92.00 544 HIS A CA 1
ATOM 4092 C C . HIS A 1 544 ? 26.380 -21.586 -1.258 1.00 92.00 544 HIS A C 1
ATOM 4094 O O . HIS A 1 544 ? 26.470 -22.328 -2.235 1.00 92.00 544 HIS A O 1
ATOM 4100 N N . LEU A 1 545 ? 26.656 -21.989 -0.023 1.00 91.25 545 LEU A N 1
ATOM 4101 C CA . LEU A 1 545 ? 27.011 -23.351 0.344 1.00 91.25 545 LEU A CA 1
ATOM 4102 C C . LEU A 1 545 ? 25.830 -23.974 1.075 1.00 91.25 545 LEU A C 1
ATOM 4104 O O . LEU A 1 545 ? 25.471 -23.533 2.163 1.00 91.25 545 LEU A O 1
ATOM 4108 N N . PHE A 1 546 ? 25.218 -24.985 0.479 1.00 91.69 546 PHE A N 1
ATOM 4109 C CA . PHE A 1 546 ? 24.020 -25.618 1.011 1.00 91.69 546 PHE A CA 1
ATOM 4110 C C . PHE A 1 546 ? 24.266 -27.054 1.444 1.00 91.69 546 PHE A C 1
ATOM 4112 O O . PHE A 1 546 ? 25.104 -27.760 0.887 1.00 91.69 546 PHE A O 1
ATOM 4119 N N . ARG A 1 547 ? 23.433 -27.535 2.361 1.00 93.00 547 ARG A N 1
ATOM 4120 C CA . ARG A 1 547 ? 23.093 -28.954 2.397 1.00 93.00 547 ARG A CA 1
ATOM 4121 C C . ARG A 1 547 ? 22.155 -29.325 1.242 1.00 93.00 547 ARG A C 1
ATOM 4123 O O . ARG A 1 547 ? 21.284 -28.513 0.922 1.00 93.00 547 ARG A O 1
ATOM 4130 N N . PRO A 1 548 ? 22.274 -30.527 0.643 1.00 87.38 548 PRO A N 1
ATOM 4131 C CA . PRO A 1 548 ? 21.454 -30.932 -0.500 1.00 87.38 548 PRO A CA 1
ATOM 4132 C C . PRO A 1 548 ? 19.951 -30.728 -0.289 1.00 87.38 548 PRO A C 1
ATOM 4134 O O . PRO A 1 548 ? 19.280 -30.184 -1.160 1.00 87.38 548 PRO A O 1
ATOM 4137 N N . GLU A 1 549 ? 19.434 -31.070 0.892 1.00 83.69 549 GLU A N 1
ATOM 4138 C CA . GLU A 1 549 ? 18.000 -30.982 1.192 1.00 83.69 549 GLU A CA 1
ATOM 4139 C C . GLU A 1 549 ? 17.521 -29.521 1.255 1.00 83.69 549 GLU A C 1
ATOM 4141 O O . GLU A 1 549 ? 16.425 -29.175 0.820 1.00 83.69 549 GLU A O 1
ATOM 4146 N N . VAL A 1 550 ? 18.380 -28.636 1.762 1.00 86.81 550 VAL A N 1
ATOM 4147 C CA . VAL A 1 550 ? 18.105 -27.202 1.910 1.00 86.81 550 VAL A CA 1
ATOM 4148 C C . VAL A 1 550 ? 18.233 -26.492 0.565 1.00 86.81 550 VAL A C 1
ATOM 4150 O O . VAL A 1 550 ? 17.433 -25.616 0.238 1.00 86.81 550 VAL A O 1
ATOM 4153 N N . ARG A 1 551 ? 19.197 -26.916 -0.255 1.00 90.00 551 ARG A N 1
ATOM 4154 C CA . ARG A 1 551 ? 19.349 -26.464 -1.637 1.00 90.00 551 ARG A CA 1
ATOM 4155 C C . ARG A 1 551 ? 18.110 -26.767 -2.467 1.00 90.00 551 ARG A C 1
ATOM 4157 O O . ARG A 1 551 ? 17.643 -25.893 -3.188 1.00 90.00 551 ARG A O 1
ATOM 4164 N N . GLU A 1 552 ? 17.572 -27.980 -2.350 1.00 82.62 552 GLU A N 1
ATOM 4165 C CA . GLU A 1 552 ? 16.357 -28.382 -3.061 1.00 82.62 552 GLU A CA 1
ATOM 4166 C C . GLU A 1 552 ? 15.133 -27.588 -2.586 1.00 82.62 552 GLU A C 1
ATOM 4168 O O . GLU A 1 552 ? 14.323 -27.161 -3.411 1.00 82.62 552 GLU A O 1
ATOM 4173 N N . PHE A 1 553 ? 15.038 -27.327 -1.277 1.00 79.56 553 PHE A N 1
ATOM 4174 C CA . PHE A 1 553 ? 13.972 -26.517 -0.691 1.00 79.56 553 PHE A CA 1
ATOM 4175 C C . PHE A 1 553 ? 13.968 -25.071 -1.217 1.00 79.56 553 PHE A C 1
ATOM 4177 O O . PHE A 1 553 ? 12.928 -24.587 -1.663 1.00 79.56 553 PHE A O 1
ATOM 4184 N N . TYR A 1 554 ? 15.118 -24.383 -1.202 1.00 80.50 554 TYR A N 1
ATOM 4185 C CA . TYR A 1 554 ? 15.209 -22.983 -1.647 1.00 80.50 554 TYR A CA 1
ATOM 4186 C C . TYR A 1 554 ? 15.309 -22.827 -3.169 1.00 80.50 554 TYR A C 1
ATOM 4188 O O . TYR A 1 554 ? 14.834 -21.832 -3.712 1.00 80.50 554 TYR A O 1
ATOM 4196 N N . ASN A 1 555 ? 15.913 -23.796 -3.857 1.00 83.56 555 ASN A N 1
ATOM 4197 C CA . ASN A 1 555 ? 15.999 -23.898 -5.313 1.00 83.56 555 ASN A CA 1
ATOM 4198 C C . ASN A 1 555 ? 16.393 -22.582 -6.011 1.00 83.56 555 ASN A C 1
ATOM 4200 O O . ASN A 1 555 ? 15.729 -22.110 -6.945 1.00 83.56 555 ASN A O 1
ATOM 4204 N N . LEU A 1 556 ? 17.481 -21.970 -5.533 1.00 82.06 556 LEU A N 1
ATOM 4205 C CA . LEU A 1 556 ? 17.968 -20.692 -6.053 1.00 82.06 556 LEU A CA 1
ATOM 4206 C C . LEU A 1 556 ? 18.321 -20.790 -7.542 1.00 82.06 556 LEU A C 1
ATOM 4208 O O . LEU A 1 556 ? 18.132 -19.834 -8.288 1.00 82.06 556 LEU A O 1
ATOM 4212 N N . GLU A 1 557 ? 18.745 -21.955 -8.015 1.00 80.75 557 GLU A N 1
ATOM 4213 C CA . GLU A 1 557 ? 18.978 -22.225 -9.428 1.00 80.75 557 GLU A CA 1
ATOM 4214 C C . GLU A 1 557 ? 17.720 -22.003 -10.255 1.00 80.75 557 GLU A C 1
ATOM 4216 O O . GLU A 1 557 ? 17.770 -21.287 -11.245 1.00 80.75 557 GLU A O 1
ATOM 4221 N N . LYS A 1 558 ? 16.563 -22.524 -9.843 1.00 76.81 558 LYS A N 1
ATOM 4222 C CA . LYS A 1 558 ? 15.305 -22.276 -10.560 1.00 76.81 558 LYS A CA 1
ATOM 4223 C C . LYS A 1 558 ? 14.886 -20.806 -10.509 1.00 76.81 558 LYS A C 1
ATOM 4225 O O . LYS A 1 558 ? 14.267 -20.316 -11.451 1.00 76.81 558 LYS A O 1
ATOM 4230 N N . MET A 1 559 ? 15.198 -20.109 -9.417 1.00 71.00 559 MET A N 1
ATOM 4231 C CA . MET A 1 559 ? 14.863 -18.691 -9.256 1.00 71.00 559 MET A CA 1
ATOM 4232 C C . MET A 1 559 ? 15.743 -17.777 -10.120 1.00 71.00 559 MET A C 1
ATOM 4234 O O . MET A 1 559 ? 15.255 -16.785 -10.662 1.00 71.00 559 MET A O 1
ATOM 4238 N N . TRP A 1 560 ? 17.032 -18.101 -10.254 1.00 73.12 560 TRP A N 1
ATOM 4239 C CA . TRP A 1 560 ? 18.041 -17.209 -10.834 1.00 73.12 560 TRP A CA 1
ATOM 4240 C C . TRP A 1 560 ? 18.587 -17.673 -12.192 1.00 73.12 560 TRP A C 1
ATOM 4242 O O . TRP A 1 560 ? 19.032 -16.841 -12.996 1.00 73.12 560 TRP A O 1
ATOM 4252 N N . MET A 1 561 ? 18.515 -18.970 -12.500 1.00 66.75 561 MET A N 1
ATOM 4253 C CA . MET A 1 561 ? 18.796 -19.503 -13.830 1.00 66.75 561 MET A CA 1
ATOM 4254 C C . MET A 1 561 ? 17.570 -19.329 -14.721 1.00 66.75 561 MET A C 1
ATOM 4256 O O . MET A 1 561 ? 16.433 -19.615 -14.362 1.00 66.75 561 MET A O 1
ATOM 4260 N N . THR A 1 562 ? 17.807 -18.850 -15.935 1.00 53.03 562 THR A N 1
ATOM 4261 C CA . THR A 1 562 ? 16.779 -18.879 -16.975 1.00 53.03 562 THR A CA 1
ATOM 4262 C C . THR A 1 562 ? 16.638 -20.335 -17.417 1.00 53.03 562 THR A C 1
ATOM 4264 O O . THR A 1 562 ? 17.677 -20.944 -17.686 1.00 53.03 562 THR A O 1
ATOM 4267 N N . PRO A 1 563 ? 15.426 -20.914 -17.499 1.00 37.06 563 PRO A N 1
ATOM 4268 C CA . PRO A 1 563 ? 15.294 -22.301 -17.917 1.00 37.06 563 PRO A CA 1
ATOM 4269 C C . PRO A 1 563 ? 15.919 -22.471 -19.310 1.00 37.06 563 PRO A C 1
ATOM 4271 O O . PRO A 1 563 ? 15.744 -21.591 -20.166 1.00 37.06 563 PRO A O 1
ATOM 4274 N N . PRO A 1 564 ? 16.654 -23.568 -19.568 1.00 33.66 564 PRO A N 1
ATOM 4275 C CA . PRO A 1 564 ? 16.992 -23.919 -20.934 1.00 33.66 564 PRO A CA 1
ATOM 4276 C C . PRO A 1 564 ? 15.679 -24.085 -21.703 1.00 33.66 564 PRO A C 1
ATOM 4278 O O . PRO A 1 564 ? 14.697 -24.613 -21.180 1.00 33.66 564 PRO A O 1
ATOM 4281 N N . ALA A 1 565 ? 15.631 -23.582 -22.933 1.00 37.44 565 ALA A N 1
ATOM 4282 C CA . ALA A 1 565 ? 14.464 -23.747 -23.787 1.00 37.44 565 ALA A CA 1
ATOM 4283 C C . ALA A 1 565 ? 14.236 -25.252 -24.024 1.00 37.44 565 ALA A C 1
ATOM 4285 O O . ALA A 1 565 ? 14.958 -25.847 -24.822 1.00 37.44 565 ALA A O 1
ATOM 4286 N N . GLY A 1 566 ? 13.289 -25.877 -23.312 1.00 39.81 566 GLY A N 1
ATOM 4287 C CA . GLY A 1 566 ? 13.011 -27.301 -23.514 1.00 39.81 566 GLY A CA 1
ATOM 4288 C C . GLY A 1 566 ? 12.144 -28.059 -22.504 1.00 39.81 566 GLY A C 1
ATOM 4289 O O . GLY A 1 566 ? 11.617 -29.089 -22.900 1.00 39.81 566 GLY A O 1
ATOM 4290 N N . GLU A 1 567 ? 11.935 -27.615 -21.261 1.00 31.73 567 GLU A N 1
ATOM 4291 C CA . GLU A 1 567 ? 11.168 -28.420 -20.284 1.00 31.73 567 GLU A CA 1
ATOM 4292 C C . GLU A 1 567 ? 9.912 -27.707 -19.768 1.00 31.73 567 GLU A C 1
ATOM 4294 O O . GLU A 1 567 ? 9.896 -27.072 -18.713 1.00 31.73 567 GLU A O 1
ATOM 4299 N N . GLU A 1 568 ? 8.820 -27.855 -20.521 1.00 33.66 568 GLU A N 1
ATOM 4300 C CA . GLU A 1 568 ? 7.468 -27.755 -19.973 1.00 33.66 568 GLU A CA 1
ATOM 4301 C C . GLU A 1 568 ? 7.199 -29.015 -19.135 1.00 33.66 568 GLU A C 1
ATOM 4303 O O . GLU A 1 568 ? 7.108 -30.125 -19.662 1.00 33.66 568 GLU A O 1
ATOM 4308 N N . ARG A 1 569 ? 7.065 -28.864 -17.811 1.00 33.12 569 ARG A N 1
ATOM 4309 C CA . ARG A 1 569 ? 6.479 -29.920 -16.977 1.00 33.12 569 ARG A CA 1
ATOM 4310 C C . ARG A 1 569 ? 5.031 -30.112 -17.417 1.00 33.12 569 ARG A C 1
ATOM 4312 O O . ARG A 1 569 ? 4.221 -29.198 -17.287 1.00 33.12 569 ARG A O 1
ATOM 4319 N N . GLY A 1 570 ? 4.736 -31.306 -17.923 1.00 31.56 570 GLY A N 1
ATOM 4320 C CA . GLY A 1 570 ? 3.405 -31.716 -18.344 1.00 31.56 570 GLY A CA 1
ATOM 4321 C C . GLY A 1 570 ? 2.368 -31.475 -17.253 1.00 31.56 570 GLY A C 1
ATOM 4322 O O . GLY A 1 570 ? 2.407 -32.084 -16.182 1.00 31.56 570 GLY A O 1
ATOM 4323 N N . ALA A 1 571 ? 1.408 -30.608 -17.559 1.00 30.11 571 ALA A N 1
ATOM 4324 C CA . ALA A 1 571 ? 0.111 -30.639 -16.919 1.00 30.11 571 ALA A CA 1
ATOM 4325 C C . ALA A 1 571 ? -0.514 -32.004 -17.242 1.00 30.11 571 ALA A C 1
ATOM 4327 O O . ALA A 1 571 ? -0.824 -32.297 -18.397 1.00 30.11 571 ALA A O 1
ATOM 4328 N N . ARG A 1 572 ? -0.666 -32.863 -16.227 1.00 27.95 572 ARG A N 1
ATOM 4329 C CA . ARG A 1 572 ? -1.575 -34.005 -16.320 1.00 27.95 572 ARG A CA 1
ATOM 4330 C C . ARG A 1 572 ? -2.967 -33.444 -16.589 1.00 27.95 572 ARG A C 1
ATOM 4332 O O . ARG A 1 572 ? -3.578 -32.845 -15.709 1.00 27.95 572 ARG A O 1
ATOM 4339 N N . ALA A 1 573 ? -3.436 -33.646 -17.814 1.00 32.34 573 ALA A N 1
ATOM 4340 C CA . ALA A 1 573 ? -4.847 -33.623 -18.127 1.00 32.34 573 ALA A CA 1
ATOM 4341 C C . ALA A 1 573 ? -5.523 -34.712 -17.286 1.00 32.34 573 ALA A C 1
ATOM 4343 O O . ALA A 1 573 ? -5.228 -35.898 -17.427 1.00 32.34 573 ALA A O 1
ATOM 4344 N N . VAL A 1 574 ? -6.396 -34.290 -16.381 1.00 29.08 574 VAL A N 1
ATOM 4345 C CA . VAL A 1 574 ? -7.465 -35.132 -15.858 1.00 29.08 574 VAL A CA 1
ATOM 4346 C C . VAL A 1 574 ? -8.677 -34.795 -16.714 1.00 29.08 574 VAL A C 1
ATOM 4348 O O . VAL A 1 574 ? -9.142 -33.659 -16.662 1.00 29.08 574 VAL A O 1
ATOM 4351 N N . ASN A 1 575 ? -9.102 -35.729 -17.567 1.00 35.16 575 ASN A N 1
ATOM 4352 C CA . ASN A 1 575 ? -10.502 -36.136 -17.748 1.00 35.16 575 ASN A CA 1
ATOM 4353 C C . ASN A 1 575 ? -10.633 -37.087 -18.951 1.00 35.16 575 ASN A C 1
ATOM 4355 O O . ASN A 1 575 ? -10.323 -36.680 -20.068 1.00 35.16 575 ASN A O 1
ATOM 4359 N N . ALA A 1 576 ? -11.189 -38.275 -18.670 1.00 26.53 576 ALA A N 1
ATOM 4360 C CA . ALA A 1 576 ? -11.556 -39.371 -19.582 1.00 26.53 576 ALA A CA 1
ATOM 4361 C C . ALA A 1 576 ? -10.407 -40.140 -20.257 1.00 26.53 576 ALA A C 1
ATOM 4363 O O . ALA A 1 576 ? -9.590 -39.529 -20.979 1.00 26.53 576 ALA A O 1
#

Sequence (576 aa):
AGNAAILRGGSESFHSSGAILDALHKGLAAVGLPETCLQRPPVTDRAAVGHLLRMHEHLDLIIPRGGRGLIERVMQEASVPVLAHLDGNCHTYLHAAADPEMAKAIAVNAKMRRTAICGATETLLVDRSVAETLLPPILEDLLQRGCELRGDAVVQRLTRAVAAASEADWDTEFLGPVLAIKTVAGLEEAIDHIARHGSHHTDAIVTDDAAAAETFLNRVDSAIVMHNASTQYADGGEFGMGAEIGISTGRLHARGPVGANELTIYKYRVRGQGQVCLQALKRLGLDEVWWLVSPQNPLKPVAGMGRLADRLARARAVAAHPRLRVTALERRLPTALTAETLRALRHWFAGVHFVWLMGADNLGQIHRWTAWQEIFHTVGVAVLDRPSYSFTPVAGKAARRFARARIPERKAGRLASAPPPAWTFLHIPRSALSATALRARAPSGLPDAVAVRVEAILDRSATQSVTDGPAAGAAEDIVVIDLAGRSSIADYMVIASGRSSRQVVSLAEKLQQRLKAAGYGPVAMEGQRSGDWVVVDALDVVVHLFRPEVREFYNLEKMWMTPPAGEERGARAVNA